Protein AF-A0A8J2FX01-F1 (afdb_monomer_lite)

Radius of gyration: 28.31 Å; chains: 1; bounding box: 115×47×100 Å

Structure (mmCIF, N/CA/C/O backbone):
data_AF-A0A8J2FX01-F1
#
_entry.id   AF-A0A8J2FX01-F1
#
loop_
_atom_site.group_PDB
_atom_site.id
_atom_site.type_symbol
_atom_site.label_atom_id
_atom_site.label_alt_id
_atom_site.label_comp_id
_atom_site.label_asym_id
_atom_site.label_entity_id
_atom_site.label_seq_id
_atom_site.pdbx_PDB_ins_code
_atom_site.Cartn_x
_atom_site.Cartn_y
_atom_site.Cartn_z
_atom_site.occupancy
_atom_site.B_iso_or_equiv
_atom_site.auth_seq_id
_atom_site.auth_comp_id
_atom_site.auth_asym_id
_atom_site.auth_atom_id
_atom_site.pdbx_PDB_model_num
ATOM 1 N N . MET A 1 1 ? -13.616 6.294 -2.762 1.00 84.06 1 MET A N 1
ATOM 2 C CA . MET A 1 1 ? -12.552 5.444 -2.173 1.00 84.06 1 MET A CA 1
ATOM 3 C C . MET A 1 1 ? -13.023 4.532 -1.032 1.00 84.06 1 MET A C 1
ATOM 5 O O . MET A 1 1 ? -12.971 3.326 -1.213 1.00 84.06 1 MET A O 1
ATOM 9 N N . LEU A 1 2 ? -13.439 5.029 0.145 1.00 86.25 2 LEU A N 1
ATOM 10 C CA . LEU A 1 2 ? -13.661 4.157 1.323 1.00 86.25 2 LEU A CA 1
ATOM 11 C C . LEU A 1 2 ? -14.760 3.097 1.127 1.00 86.25 2 LEU A C 1
ATOM 13 O O . LEU A 1 2 ? -14.585 1.959 1.548 1.00 86.25 2 LEU A O 1
ATOM 17 N N . GLN A 1 3 ? -15.854 3.439 0.443 1.00 85.56 3 GLN A N 1
ATOM 18 C CA . GLN A 1 3 ? -16.893 2.467 0.073 1.00 85.56 3 GLN A CA 1
ATOM 19 C C . GLN A 1 3 ? -16.343 1.356 -0.836 1.00 85.56 3 GLN A C 1
ATOM 21 O O . GLN A 1 3 ? -16.604 0.183 -0.597 1.00 85.56 3 GLN A O 1
ATOM 26 N N . MET A 1 4 ? -15.506 1.711 -1.817 1.00 85.94 4 MET A N 1
ATOM 27 C CA . MET A 1 4 ? -14.814 0.742 -2.674 1.00 85.94 4 MET A CA 1
ATOM 28 C C . MET A 1 4 ? -13.885 -0.160 -1.848 1.00 85.94 4 MET A C 1
ATOM 30 O O . MET A 1 4 ? -13.923 -1.374 -2.010 1.00 85.94 4 MET A O 1
ATOM 34 N N . LEU A 1 5 ? -13.103 0.396 -0.911 1.00 86.38 5 LEU A N 1
ATOM 35 C CA . LEU A 1 5 ? -12.273 -0.407 -0.000 1.00 86.38 5 LEU A CA 1
ATOM 36 C C . LEU A 1 5 ? -13.101 -1.400 0.809 1.00 86.38 5 LEU A C 1
ATOM 38 O O . LEU A 1 5 ? -12.673 -2.540 0.959 1.00 86.38 5 LEU A O 1
ATOM 42 N N . LEU A 1 6 ? -14.275 -0.994 1.294 1.00 85.69 6 LEU A N 1
ATOM 43 C CA . LEU A 1 6 ? -15.182 -1.872 2.028 1.00 85.69 6 LEU A CA 1
ATOM 44 C C . LEU A 1 6 ? -15.734 -2.999 1.138 1.00 85.69 6 LEU A C 1
ATOM 46 O O . LEU A 1 6 ? -15.769 -4.146 1.575 1.00 85.69 6 LEU A O 1
ATOM 50 N N . ALA A 1 7 ? -16.087 -2.691 -0.113 1.00 86.44 7 ALA A N 1
ATOM 51 C CA . ALA A 1 7 ? -16.593 -3.663 -1.082 1.00 86.44 7 ALA A CA 1
ATOM 52 C C . ALA A 1 7 ? -15.538 -4.697 -1.524 1.00 86.44 7 ALA A C 1
ATOM 54 O O . ALA A 1 7 ? -15.887 -5.825 -1.853 1.00 86.44 7 ALA A O 1
ATOM 55 N N . MET A 1 8 ? -14.246 -4.348 -1.496 1.00 85.00 8 MET A N 1
ATOM 56 C CA . MET A 1 8 ? -13.162 -5.239 -1.939 1.00 85.00 8 MET A CA 1
ATOM 57 C C . MET A 1 8 ? -12.843 -6.393 -0.976 1.00 85.00 8 MET A C 1
ATOM 59 O O . MET A 1 8 ? -12.123 -7.311 -1.361 1.00 85.00 8 MET A O 1
ATOM 63 N N . GLY A 1 9 ? -13.328 -6.378 0.272 1.00 83.88 9 GLY A N 1
ATOM 64 C CA . GLY A 1 9 ? -13.046 -7.490 1.184 1.00 83.88 9 GLY A CA 1
ATOM 65 C C . GLY A 1 9 ? -13.613 -7.367 2.594 1.00 83.88 9 GLY A C 1
ATOM 66 O O . GLY A 1 9 ? -13.671 -6.291 3.175 1.00 83.88 9 GLY A O 1
ATOM 67 N N . GLY A 1 10 ? -13.986 -8.487 3.204 1.00 90.75 10 GLY A N 1
ATOM 68 C CA . GLY A 1 10 ? -14.437 -8.523 4.598 1.00 90.75 10 GLY A CA 1
ATOM 69 C C . GLY A 1 10 ? -13.340 -8.931 5.592 1.00 90.75 10 GLY A C 1
ATOM 70 O O . GLY A 1 10 ? -12.240 -9.311 5.187 1.00 90.75 10 GLY A O 1
ATOM 71 N N . PRO A 1 11 ? -13.658 -8.959 6.898 1.00 93.88 11 PRO A N 1
ATOM 72 C CA . PRO A 1 11 ? -12.808 -9.557 7.934 1.00 93.88 11 PRO A CA 1
ATOM 73 C C . PRO A 1 11 ? -12.344 -10.986 7.600 1.00 93.88 11 PRO A C 1
ATOM 75 O O . PRO A 1 11 ? -11.196 -11.342 7.838 1.00 93.88 11 PRO A O 1
ATOM 78 N N . ALA A 1 12 ? -13.211 -11.800 6.984 1.00 92.25 12 ALA A N 1
ATOM 79 C CA . ALA A 1 12 ? -12.871 -13.162 6.568 1.00 92.25 12 ALA A CA 1
ATOM 80 C C . ALA A 1 12 ? -11.739 -13.208 5.528 1.00 92.25 12 ALA A C 1
ATOM 82 O O . ALA A 1 12 ? -10.894 -14.097 5.592 1.00 92.25 12 ALA A O 1
ATOM 83 N N . LEU A 1 13 ? -11.698 -12.245 4.601 1.00 91.75 13 LEU A N 1
ATOM 84 C CA . LEU A 1 13 ? -10.635 -12.163 3.601 1.00 91.75 13 LEU A CA 1
ATOM 85 C C . LEU A 1 13 ? -9.293 -11.817 4.254 1.00 91.75 13 LEU A C 1
ATOM 87 O O . LEU A 1 13 ? -8.281 -12.423 3.924 1.00 91.75 13 LEU A O 1
ATOM 91 N N . ILE A 1 14 ? -9.305 -10.898 5.226 1.00 93.94 14 ILE A N 1
ATOM 92 C CA . ILE A 1 14 ? -8.110 -10.507 5.984 1.00 93.94 14 ILE A CA 1
ATOM 93 C C . ILE A 1 14 ? -7.531 -11.711 6.742 1.00 93.94 14 ILE A C 1
ATOM 95 O O . ILE A 1 14 ? -6.334 -11.956 6.654 1.00 93.94 14 ILE A O 1
ATOM 99 N N . ARG A 1 15 ? -8.380 -12.495 7.422 1.00 92.50 15 ARG A N 1
ATOM 100 C CA . ARG A 1 15 ? -7.964 -13.684 8.195 1.00 92.50 15 ARG A CA 1
ATOM 101 C C . ARG A 1 15 ? -7.383 -14.809 7.348 1.00 92.50 15 ARG A C 1
ATOM 103 O O . ARG A 1 15 ? -6.533 -15.548 7.825 1.00 92.50 15 ARG A O 1
ATOM 110 N N . ARG A 1 16 ? -7.892 -14.979 6.125 1.00 88.44 16 ARG A N 1
ATOM 111 C CA . ARG A 1 16 ? -7.411 -16.000 5.182 1.00 88.44 16 ARG A CA 1
ATOM 112 C C . ARG A 1 16 ? -6.132 -15.574 4.461 1.00 88.44 16 ARG A C 1
ATOM 114 O O . ARG A 1 16 ? -5.500 -16.415 3.834 1.00 88.44 16 ARG A O 1
ATOM 121 N N . GLY A 1 17 ? -5.790 -14.286 4.504 1.00 85.88 17 GLY A N 1
ATOM 122 C CA . GLY A 1 17 ? -4.582 -13.761 3.884 1.00 85.88 17 GLY A CA 1
ATOM 123 C C . GLY A 1 17 ? -3.306 -14.215 4.602 1.00 85.88 17 GLY A C 1
ATOM 124 O O . GLY A 1 17 ? -3.349 -14.621 5.766 1.00 85.88 17 GLY A O 1
ATOM 125 N N . PRO A 1 18 ? -2.151 -14.133 3.926 1.00 86.62 18 PRO A N 1
ATOM 126 C CA . PRO A 1 18 ? -0.871 -14.469 4.529 1.00 86.62 18 PRO A CA 1
ATOM 127 C C . PRO A 1 18 ? -0.476 -13.475 5.622 1.00 86.62 18 PRO A C 1
ATOM 129 O O . PRO A 1 18 ? -0.741 -12.273 5.527 1.00 86.62 18 PRO A O 1
ATOM 132 N N . ARG A 1 19 ? 0.235 -13.969 6.640 1.00 86.75 19 ARG A N 1
ATOM 133 C CA . ARG A 1 19 ? 0.709 -13.151 7.770 1.00 86.75 19 ARG A CA 1
ATOM 134 C C . ARG A 1 19 ? 1.761 -12.125 7.355 1.00 86.75 19 ARG A C 1
ATOM 136 O O . ARG A 1 19 ? 1.946 -11.122 8.035 1.00 86.75 19 ARG A O 1
ATOM 143 N N . GLU A 1 20 ? 2.455 -12.385 6.254 1.00 87.06 20 GLU A N 1
ATOM 144 C CA . GLU A 1 20 ? 3.488 -11.534 5.669 1.00 87.06 20 GLU A CA 1
ATOM 145 C C . GLU A 1 20 ? 2.913 -10.350 4.875 1.00 87.06 20 GLU A C 1
ATOM 147 O O . GLU A 1 20 ? 3.616 -9.366 4.648 1.00 87.06 20 GLU A O 1
ATOM 152 N N . ALA A 1 21 ? 1.640 -10.424 4.473 1.00 86.75 21 ALA A N 1
ATOM 153 C CA . ALA A 1 21 ? 0.922 -9.361 3.769 1.00 86.75 21 ALA A CA 1
ATOM 154 C C . ALA A 1 21 ? -0.562 -9.309 4.209 1.00 86.75 21 ALA A C 1
ATOM 156 O O . ALA A 1 21 ? -1.471 -9.514 3.398 1.00 86.75 21 ALA A O 1
ATOM 157 N N . PRO A 1 22 ? -0.830 -9.060 5.504 1.00 90.50 22 PRO A N 1
ATOM 158 C CA . PRO A 1 22 ? -2.176 -9.075 6.065 1.00 90.50 22 PRO A CA 1
ATOM 159 C C . PRO A 1 22 ? -3.027 -7.945 5.479 1.00 90.50 22 PRO A C 1
ATOM 161 O O . PRO A 1 22 ? -2.571 -6.818 5.306 1.00 90.50 22 PRO A O 1
ATOM 164 N N . GLY A 1 23 ? -4.300 -8.218 5.190 1.00 93.12 23 GLY A N 1
ATOM 165 C CA . GLY A 1 23 ? -5.228 -7.188 4.706 1.00 93.12 23 GLY A CA 1
ATOM 166 C C . GLY A 1 23 ? -4.841 -6.557 3.364 1.00 93.12 23 GLY A C 1
ATOM 167 O O . GLY A 1 23 ? -5.207 -5.411 3.096 1.00 93.12 23 GLY A O 1
ATOM 168 N N . VAL A 1 24 ? -4.116 -7.302 2.533 1.00 93.31 24 VAL A N 1
ATOM 169 C CA . VAL A 1 24 ? -3.727 -6.934 1.172 1.00 93.31 24 VAL A CA 1
ATOM 170 C C . VAL A 1 24 ? -4.419 -7.858 0.171 1.00 93.31 24 VAL A C 1
ATOM 172 O O . VAL A 1 24 ? -4.570 -9.054 0.411 1.00 93.31 24 VAL A O 1
ATOM 175 N N . VAL A 1 25 ? -4.816 -7.299 -0.970 1.00 92.88 25 VAL A N 1
ATOM 176 C CA . VAL A 1 25 ? -5.257 -8.034 -2.163 1.00 92.88 25 VAL A CA 1
ATOM 177 C C . VAL A 1 25 ? -4.420 -7.614 -3.372 1.00 92.88 25 VAL A C 1
ATOM 179 O O . VAL A 1 25 ? -3.722 -6.599 -3.332 1.00 92.88 25 VAL A O 1
ATOM 182 N N . LEU A 1 26 ? -4.479 -8.384 -4.454 1.00 92.44 26 LEU A N 1
ATOM 183 C CA . LEU A 1 26 ? -3.841 -8.058 -5.726 1.00 92.44 26 LEU A CA 1
ATOM 184 C C . LEU A 1 26 ? -4.873 -7.505 -6.705 1.00 92.44 26 LEU A C 1
ATOM 186 O O . LEU A 1 26 ? -5.887 -8.146 -6.959 1.00 92.44 26 LEU A O 1
ATOM 190 N N . GLN A 1 27 ? -4.601 -6.347 -7.298 1.00 90.62 27 GLN A N 1
ATOM 191 C CA . GLN A 1 27 ? -5.378 -5.825 -8.420 1.00 90.62 27 GLN A CA 1
ATOM 192 C C . GLN A 1 27 ? -4.663 -6.147 -9.728 1.00 90.62 27 GLN A C 1
ATOM 194 O O . GLN A 1 27 ? -3.552 -5.673 -9.961 1.00 90.62 27 GLN A O 1
ATOM 199 N N . LYS A 1 28 ? -5.314 -6.930 -10.589 1.00 90.75 28 LYS A N 1
ATOM 200 C CA . LYS A 1 28 ? -4.797 -7.254 -11.920 1.00 90.75 28 LYS A CA 1
ATOM 201 C C . LYS A 1 28 ? -5.136 -6.138 -12.907 1.00 90.75 28 LYS A C 1
ATOM 203 O O . LYS A 1 28 ? -6.311 -5.907 -13.171 1.00 90.75 28 LYS A O 1
ATOM 208 N N . THR A 1 29 ? -4.119 -5.529 -13.509 1.00 88.12 29 THR A N 1
ATOM 209 C CA . THR A 1 29 ? -4.281 -4.449 -14.492 1.00 88.12 29 THR A CA 1
ATOM 210 C C . THR A 1 29 ? -3.337 -4.651 -15.674 1.00 88.12 29 THR A C 1
ATOM 212 O O . THR A 1 29 ? -2.178 -5.038 -15.513 1.00 88.12 29 THR A O 1
ATOM 215 N N . LYS A 1 30 ? -3.829 -4.382 -16.888 1.00 88.88 30 LYS A N 1
ATOM 216 C CA . LYS A 1 30 ? -2.982 -4.287 -18.083 1.00 88.88 30 LYS A CA 1
ATOM 217 C C . LYS A 1 30 ? -2.392 -2.889 -18.159 1.00 88.88 30 LYS A C 1
ATOM 219 O O . LYS A 1 30 ? -3.138 -1.912 -18.158 1.00 88.88 30 LYS A O 1
ATOM 224 N N . VAL A 1 31 ? -1.072 -2.799 -18.255 1.00 89.44 31 VAL A N 1
ATOM 225 C CA . VAL A 1 31 ? -0.362 -1.523 -18.305 1.00 89.44 31 VAL A CA 1
ATOM 226 C C . VAL A 1 31 ? 0.617 -1.441 -19.465 1.00 89.44 31 VAL A C 1
ATOM 228 O O . VAL A 1 31 ? 1.162 -2.452 -19.905 1.00 89.44 31 VAL A O 1
ATOM 231 N N . ARG A 1 32 ? 0.884 -0.212 -19.903 1.00 91.12 32 ARG A N 1
ATOM 232 C CA . ARG A 1 32 ? 2.071 0.154 -20.678 1.00 91.12 32 ARG A CA 1
ATOM 233 C C . ARG A 1 32 ? 3.134 0.714 -19.735 1.00 91.12 32 ARG A C 1
ATOM 235 O O . ARG A 1 32 ? 2.825 1.597 -18.932 1.00 91.12 32 ARG A O 1
ATOM 242 N N . ILE A 1 33 ? 4.369 0.227 -19.830 1.00 90.25 33 ILE A N 1
ATOM 243 C CA . ILE A 1 33 ? 5.500 0.772 -19.071 1.00 90.25 33 ILE A CA 1
ATOM 244 C C . ILE A 1 33 ? 5.910 2.116 -19.674 1.00 90.25 33 ILE A C 1
ATOM 246 O O . ILE A 1 33 ? 6.081 2.243 -20.887 1.00 90.25 33 ILE A O 1
ATOM 250 N N . LEU A 1 34 ? 6.042 3.133 -18.829 1.00 89.50 34 LEU A N 1
ATOM 251 C CA . LEU A 1 34 ? 6.432 4.479 -19.229 1.00 89.50 34 LEU A CA 1
ATOM 252 C C . LEU A 1 34 ? 7.942 4.663 -19.114 1.00 89.50 34 LEU A C 1
ATOM 254 O O . LEU A 1 34 ? 8.567 4.196 -18.161 1.00 89.50 34 LEU A O 1
ATOM 258 N N . ASP A 1 35 ? 8.499 5.433 -20.043 1.00 87.50 35 ASP A N 1
ATOM 259 C CA . ASP A 1 35 ? 9.836 5.991 -19.884 1.00 87.50 35 ASP A CA 1
ATOM 260 C C . ASP A 1 35 ? 9.838 6.995 -18.717 1.00 87.50 35 ASP A C 1
ATOM 262 O O . ASP A 1 35 ? 9.058 7.953 -18.700 1.00 87.50 35 ASP A O 1
ATOM 266 N N . ARG A 1 36 ? 10.729 6.787 -17.740 1.00 82.06 36 ARG A N 1
ATOM 267 C CA . ARG A 1 36 ? 10.874 7.665 -16.568 1.00 82.06 36 ARG A CA 1
ATOM 268 C C . ARG A 1 36 ? 11.425 9.048 -16.921 1.00 82.06 36 ARG A C 1
ATOM 270 O O . ARG A 1 36 ? 11.222 9.989 -16.155 1.00 82.06 36 ARG A O 1
ATOM 277 N N . HIS A 1 37 ? 12.102 9.191 -18.056 1.00 84.88 37 HIS A N 1
ATOM 278 C CA . HIS A 1 37 ? 12.605 10.482 -18.532 1.00 84.88 37 HIS A CA 1
ATOM 279 C C . HIS A 1 37 ? 11.611 11.183 -19.472 1.00 84.88 37 HIS A C 1
ATOM 281 O O . HIS A 1 37 ? 11.722 12.397 -19.702 1.00 84.88 37 HIS A O 1
ATOM 287 N N . GLY A 1 38 ? 10.593 10.447 -19.926 1.00 87.88 38 GLY A N 1
ATOM 288 C CA . GLY A 1 38 ? 9.541 10.905 -20.819 1.00 87.88 38 GLY A CA 1
ATOM 289 C C . GLY A 1 38 ? 8.584 11.928 -20.200 1.00 87.88 38 GLY A C 1
ATOM 290 O O . GLY A 1 38 ? 8.418 12.044 -18.980 1.00 87.88 38 GLY A O 1
ATOM 291 N N . SER A 1 39 ? 7.917 12.685 -21.071 1.00 90.56 39 SER A N 1
ATOM 292 C CA . SER A 1 39 ? 6.952 13.727 -20.694 1.00 90.56 39 SER A CA 1
ATOM 293 C C . SER A 1 39 ? 5.726 13.167 -19.967 1.00 90.56 39 SER A C 1
ATOM 295 O O . SER A 1 39 ? 5.241 13.786 -19.020 1.00 90.56 39 SER A O 1
ATOM 297 N N . GLU A 1 40 ? 5.253 11.975 -20.349 1.00 88.31 40 GLU A N 1
ATOM 298 C CA . GLU A 1 40 ? 4.090 11.337 -19.721 1.00 88.31 40 GLU A CA 1
ATOM 299 C C . GLU A 1 40 ? 4.339 11.009 -18.246 1.00 88.31 40 GLU A C 1
ATOM 301 O O . GLU A 1 40 ? 3.507 11.327 -17.396 1.00 88.31 40 GLU A O 1
ATOM 306 N N . TYR A 1 41 ? 5.500 10.432 -17.923 1.00 88.75 41 TYR A N 1
ATOM 307 C CA . TYR A 1 41 ? 5.875 10.144 -16.541 1.00 88.75 41 TYR A CA 1
ATOM 308 C C . TYR A 1 41 ? 6.009 11.429 -15.719 1.00 88.75 41 TYR A C 1
ATOM 310 O O . TYR A 1 41 ? 5.466 11.522 -14.617 1.00 88.75 41 TYR A O 1
ATOM 318 N N . LYS A 1 42 ? 6.683 12.450 -16.267 1.00 88.75 42 LYS A N 1
ATOM 319 C CA . LYS A 1 42 ? 6.825 13.761 -15.612 1.00 88.75 42 LYS A CA 1
ATOM 320 C C . LYS A 1 42 ? 5.461 14.383 -15.304 1.00 88.75 42 LYS A C 1
ATOM 322 O O . LYS A 1 42 ? 5.247 14.848 -14.187 1.00 88.75 42 LYS A O 1
ATOM 327 N N . ARG A 1 43 ? 4.517 14.318 -16.247 1.00 89.31 43 ARG A N 1
ATOM 328 C CA . ARG A 1 43 ? 3.128 14.758 -16.048 1.00 89.31 43 ARG A CA 1
ATOM 329 C C . ARG A 1 43 ? 2.447 13.992 -14.911 1.00 89.31 43 ARG A C 1
ATOM 331 O O . ARG A 1 43 ? 1.911 14.634 -14.012 1.00 89.31 43 ARG A O 1
ATOM 338 N N . ASN A 1 44 ? 2.541 12.659 -14.889 1.00 87.06 44 ASN A N 1
ATOM 339 C CA . ASN A 1 44 ? 1.974 11.841 -13.808 1.00 87.06 44 ASN A CA 1
ATOM 340 C C . ASN A 1 44 ? 2.555 12.223 -12.436 1.00 87.06 44 ASN A C 1
ATOM 342 O O . ASN A 1 44 ? 1.832 12.275 -11.442 1.00 87.06 44 ASN A O 1
ATOM 346 N N . VAL A 1 45 ? 3.864 12.500 -12.368 1.00 87.19 45 VAL A N 1
ATOM 347 C CA . VAL A 1 45 ? 4.545 12.930 -11.137 1.00 87.19 45 VAL A CA 1
ATOM 348 C C . VAL A 1 45 ? 4.054 14.299 -10.662 1.00 87.19 45 VAL A C 1
ATOM 350 O O . VAL A 1 45 ? 3.842 14.462 -9.460 1.00 87.19 45 VAL A O 1
ATOM 353 N N . LEU A 1 46 ? 3.879 15.264 -11.568 1.00 87.12 46 LEU A N 1
ATOM 354 C CA . LEU A 1 46 ? 3.394 16.606 -11.229 1.00 87.12 46 LEU A CA 1
ATOM 355 C C . LEU A 1 46 ? 1.940 16.573 -10.750 1.00 87.12 46 LEU A C 1
ATOM 357 O O . LEU A 1 46 ? 1.618 17.151 -9.713 1.00 87.12 46 LEU A O 1
ATOM 361 N N . GLU A 1 47 ? 1.075 15.850 -11.459 1.00 86.94 47 GLU A N 1
ATOM 362 C CA . GLU A 1 47 ? -0.326 15.690 -11.069 1.00 86.94 47 GLU A CA 1
ATOM 363 C C . GLU A 1 47 ? -0.446 15.034 -9.687 1.00 86.94 47 GLU A C 1
ATOM 365 O O . GLU A 1 47 ? -1.168 15.541 -8.831 1.00 86.94 47 GLU A O 1
ATOM 370 N N . TYR A 1 48 ? 0.349 13.998 -9.407 1.00 86.56 48 TYR A N 1
ATOM 371 C CA . TYR A 1 48 ? 0.416 13.399 -8.074 1.00 86.56 48 TYR A CA 1
ATOM 372 C C . TYR A 1 48 ? 0.751 14.406 -6.974 1.00 86.56 48 TYR A C 1
ATOM 374 O O . TYR A 1 48 ? 0.169 14.365 -5.892 1.00 86.56 48 TYR A O 1
ATOM 382 N N . GLN A 1 49 ? 1.735 15.283 -7.199 1.00 83.06 49 GLN A N 1
ATOM 383 C CA . GLN A 1 49 ? 2.137 16.247 -6.172 1.00 83.06 49 GLN A CA 1
ATOM 384 C C . GLN A 1 49 ? 0.968 17.159 -5.784 1.00 83.06 49 GLN A C 1
ATOM 386 O O . GLN A 1 49 ? 0.832 17.495 -4.605 1.00 83.06 49 GLN A O 1
ATOM 391 N N . ARG A 1 50 ? 0.100 17.481 -6.751 1.00 83.88 50 ARG A N 1
ATOM 392 C CA . ARG A 1 50 ? -1.139 18.231 -6.542 1.00 83.88 50 ARG A CA 1
ATOM 393 C C . ARG A 1 50 ? -2.201 17.389 -5.827 1.00 83.88 50 ARG A C 1
ATOM 395 O O . ARG A 1 50 ? -2.659 17.781 -4.754 1.00 83.88 50 ARG A O 1
ATOM 402 N N . THR A 1 51 ? -2.552 16.222 -6.370 1.00 87.69 51 THR A N 1
ATOM 403 C CA . THR A 1 51 ? -3.660 15.394 -5.856 1.00 87.69 51 THR A CA 1
ATOM 404 C C . THR A 1 51 ? -3.363 14.784 -4.489 1.00 87.69 51 THR A C 1
ATOM 406 O O . THR A 1 51 ? -4.274 14.592 -3.685 1.00 87.69 51 THR A O 1
ATOM 409 N N . ARG A 1 52 ? -2.088 14.540 -4.156 1.00 90.25 52 ARG A N 1
ATOM 410 C CA . ARG A 1 52 ? -1.681 14.008 -2.848 1.00 90.25 52 ARG A CA 1
ATOM 411 C C . ARG A 1 52 ? -2.212 14.859 -1.700 1.00 90.25 52 ARG A C 1
ATOM 413 O O . ARG A 1 52 ? -2.742 14.307 -0.745 1.00 90.25 52 ARG A O 1
ATOM 420 N N . GLY A 1 53 ? -2.059 16.182 -1.764 1.00 90.81 53 GLY A N 1
ATOM 421 C CA . GLY A 1 53 ? -2.510 17.062 -0.682 1.00 90.81 53 GLY A CA 1
ATOM 422 C C . GLY A 1 53 ? -4.026 16.996 -0.483 1.00 90.81 53 GLY A C 1
ATOM 423 O O . GLY A 1 53 ? -4.501 16.942 0.648 1.00 90.81 53 GLY A O 1
ATOM 424 N N . GLU A 1 54 ? -4.778 16.942 -1.583 1.00 91.88 54 GLU A N 1
ATOM 425 C CA . GLU A 1 54 ? -6.239 16.809 -1.579 1.00 91.88 54 GLU A CA 1
ATOM 426 C C . GLU A 1 54 ? -6.683 15.459 -1.011 1.00 91.88 54 GLU A C 1
ATOM 428 O O . GLU A 1 54 ? -7.578 15.414 -0.170 1.00 91.88 54 GLU A O 1
ATOM 433 N N . PHE A 1 55 ? -6.010 14.373 -1.394 1.00 93.38 55 PHE A N 1
ATOM 434 C CA . PHE A 1 55 ? -6.247 13.042 -0.843 1.00 93.38 55 PHE A CA 1
ATOM 435 C C . PHE A 1 55 ? -6.042 12.995 0.674 1.00 93.38 55 PHE A C 1
ATOM 437 O O . PHE A 1 55 ? -6.912 12.495 1.386 1.00 93.38 55 PHE A O 1
ATOM 444 N N . LEU A 1 56 ? -4.926 13.533 1.179 1.00 94.75 56 LEU A N 1
ATOM 445 C CA . LEU A 1 56 ? -4.622 13.519 2.615 1.00 94.75 56 LEU A CA 1
ATOM 446 C C . LEU A 1 56 ? -5.676 14.306 3.409 1.00 94.75 56 LEU A C 1
ATOM 448 O O . LEU A 1 56 ? -6.196 13.803 4.406 1.00 94.75 56 LEU A O 1
ATOM 452 N N . ARG A 1 57 ? -6.069 15.487 2.914 1.00 95.25 57 ARG A N 1
ATOM 453 C CA . ARG A 1 57 ? -7.138 16.289 3.526 1.00 95.25 57 ARG A CA 1
ATOM 454 C C . ARG A 1 57 ? -8.489 15.589 3.470 1.00 95.25 57 ARG A C 1
ATOM 456 O O . ARG A 1 57 ? -9.193 15.545 4.472 1.00 95.25 57 ARG A O 1
ATOM 463 N N . GLY A 1 58 ? -8.841 15.001 2.328 1.00 94.81 58 GLY A N 1
ATOM 464 C CA . GLY A 1 58 ? -10.084 14.248 2.164 1.00 94.81 58 GLY A CA 1
ATOM 465 C C . GLY A 1 58 ? -10.156 13.032 3.089 1.00 94.81 58 GLY A C 1
ATOM 466 O O . GLY A 1 58 ? -11.211 12.743 3.654 1.00 94.81 58 GLY A O 1
ATOM 467 N N . LEU A 1 59 ? -9.027 12.350 3.302 1.00 94.75 59 LEU A N 1
ATOM 468 C CA . LEU A 1 59 ? -8.924 11.248 4.253 1.00 94.75 59 LEU A CA 1
ATOM 469 C C . LEU A 1 59 ? -9.174 11.720 5.694 1.00 94.75 59 LEU A C 1
ATOM 471 O O . LEU A 1 59 ? -9.937 11.070 6.406 1.00 94.75 59 LEU A O 1
ATOM 475 N N . ALA A 1 60 ? -8.587 12.848 6.102 1.00 95.75 60 ALA A N 1
ATOM 476 C CA . ALA A 1 60 ? -8.754 13.414 7.444 1.00 95.75 60 ALA A CA 1
ATOM 477 C C . ALA A 1 60 ? -10.131 14.059 7.689 1.00 95.75 60 ALA A C 1
ATOM 479 O O . ALA A 1 60 ? -10.614 14.060 8.820 1.00 95.75 60 ALA A O 1
ATOM 480 N N . ALA A 1 61 ? -10.776 14.580 6.641 1.00 95.50 61 ALA A N 1
ATOM 481 C CA . ALA A 1 61 ? -12.110 15.173 6.717 1.00 95.50 61 ALA A CA 1
ATOM 482 C C . ALA A 1 61 ? -13.227 14.117 6.783 1.00 95.50 61 ALA A C 1
ATOM 484 O O . ALA A 1 61 ? -14.296 14.366 7.338 1.00 95.50 61 ALA A O 1
ATOM 485 N N . HIS A 1 62 ? -13.007 12.924 6.224 1.00 95.94 62 HIS A N 1
ATOM 486 C CA . HIS A 1 62 ? -14.011 11.865 6.241 1.00 95.94 62 HIS A CA 1
ATOM 487 C C . HIS A 1 62 ? -14.072 11.182 7.623 1.00 95.94 62 HIS A C 1
ATOM 489 O O . HIS A 1 62 ? -13.051 10.651 8.053 1.00 95.94 62 HIS A O 1
ATOM 495 N N . PRO A 1 63 ? -15.240 11.024 8.284 1.00 95.25 63 PRO A N 1
ATOM 496 C CA . PRO A 1 63 ? -15.328 10.485 9.653 1.00 95.25 63 PRO A CA 1
ATOM 497 C C . PRO A 1 63 ? -14.638 9.126 9.859 1.00 95.25 63 PRO A C 1
ATOM 499 O O . PRO A 1 63 ? -13.870 8.926 10.801 1.00 95.25 63 PRO A O 1
ATOM 502 N N . VAL A 1 64 ? -14.859 8.192 8.928 1.00 95.94 64 VAL A N 1
ATOM 503 C CA . VAL A 1 64 ? -14.174 6.887 8.922 1.00 95.94 64 VAL A CA 1
ATOM 504 C C . VAL A 1 64 ? -12.674 7.026 8.651 1.00 95.94 64 VAL A C 1
ATOM 506 O O . VAL A 1 64 ? -11.878 6.386 9.329 1.00 95.94 64 VAL A O 1
ATOM 509 N N . GLY A 1 65 ? -12.282 7.849 7.673 1.00 95.88 65 GLY A N 1
ATOM 510 C CA . GLY A 1 65 ? -10.880 8.056 7.314 1.00 95.88 65 GLY A CA 1
ATOM 511 C C . GLY A 1 65 ? -10.089 8.671 8.465 1.00 95.88 65 GLY A C 1
ATOM 512 O O . GLY A 1 65 ? -9.049 8.136 8.839 1.00 95.88 65 GLY A O 1
ATOM 513 N N . ARG A 1 66 ? -10.656 9.700 9.104 1.00 96.31 66 ARG A N 1
ATOM 514 C CA . ARG A 1 66 ? -10.170 10.313 10.340 1.00 96.31 66 ARG A CA 1
ATOM 515 C C . ARG A 1 66 ? -9.996 9.292 11.452 1.00 96.31 66 ARG A C 1
ATOM 517 O O . ARG A 1 66 ? -8.941 9.244 12.063 1.00 96.31 66 ARG A O 1
ATOM 524 N N . SER A 1 67 ? -11.006 8.463 11.706 1.00 96.56 67 SER A N 1
ATOM 525 C CA . SER A 1 67 ? -10.957 7.475 12.791 1.00 96.56 67 SER A CA 1
ATOM 526 C C . SER A 1 67 ? -9.871 6.420 12.563 1.00 96.56 67 SER A C 1
ATOM 528 O O . SER A 1 67 ? -9.139 6.073 13.484 1.00 96.56 67 SER A O 1
ATOM 530 N N . LEU A 1 68 ? -9.714 5.949 11.321 1.00 96.00 68 LEU A N 1
ATOM 531 C CA . LEU A 1 68 ? -8.614 5.054 10.947 1.00 96.00 68 LEU A CA 1
ATOM 532 C C . LEU A 1 68 ? -7.251 5.751 11.078 1.00 96.00 68 LEU A C 1
ATOM 534 O O . LEU A 1 68 ? -6.295 5.142 11.549 1.00 96.00 68 LEU A O 1
ATOM 538 N N . ALA A 1 69 ? -7.166 7.029 10.703 1.00 94.44 69 ALA A N 1
ATOM 539 C CA . ALA A 1 69 ? -5.964 7.838 10.854 1.00 94.44 69 ALA A CA 1
ATOM 540 C C . ALA A 1 69 ? -5.595 8.078 12.320 1.00 94.44 69 ALA A C 1
ATOM 542 O O . ALA A 1 69 ? -4.424 7.969 12.655 1.00 94.44 69 ALA A O 1
ATOM 543 N N . LEU A 1 70 ? -6.565 8.321 13.204 1.00 93.81 70 LEU A N 1
ATOM 544 C CA . LEU A 1 70 ? -6.326 8.427 14.644 1.00 93.81 70 LEU A CA 1
ATOM 545 C C . LEU A 1 70 ? -5.710 7.137 15.191 1.00 93.81 70 LEU A C 1
ATOM 547 O O . LEU A 1 70 ? -4.703 7.197 15.889 1.00 93.81 70 LEU A O 1
ATOM 551 N N . ILE A 1 71 ? -6.272 5.979 14.833 1.00 93.31 71 ILE A N 1
ATOM 552 C CA . ILE A 1 71 ? -5.781 4.672 15.296 1.00 93.31 71 ILE A CA 1
ATOM 553 C C . ILE A 1 71 ? -4.368 4.378 14.770 1.00 93.31 71 ILE A C 1
ATOM 555 O O . ILE A 1 71 ? -3.531 3.867 15.512 1.00 93.31 71 ILE A O 1
ATOM 559 N N . ALA A 1 72 ? -4.095 4.684 13.500 1.00 91.81 72 ALA A N 1
ATOM 560 C CA . ALA A 1 72 ? -2.817 4.358 12.871 1.00 91.81 72 ALA A CA 1
ATOM 561 C C . ALA A 1 72 ? -1.706 5.385 13.168 1.00 91.81 72 ALA A C 1
ATOM 563 O O . ALA A 1 72 ? -0.540 5.017 13.303 1.00 91.81 72 ALA A O 1
ATOM 564 N N . LEU A 1 73 ? -2.058 6.672 13.241 1.00 90.12 73 LEU A N 1
ATOM 565 C CA . LEU A 1 73 ? -1.124 7.804 13.196 1.00 90.12 73 LEU A CA 1
ATOM 566 C C . LEU A 1 73 ? -1.168 8.696 14.449 1.00 90.12 73 LEU A C 1
ATOM 568 O O . LEU A 1 73 ? -0.285 9.533 14.620 1.00 90.12 73 LEU A O 1
ATOM 572 N N . GLY A 1 74 ? -2.187 8.562 15.302 1.00 90.62 74 GLY A N 1
ATOM 573 C CA . GLY A 1 74 ? -2.421 9.461 16.435 1.00 90.62 74 GLY A CA 1
ATOM 574 C C . GLY A 1 74 ? -2.907 10.862 16.029 1.00 90.62 74 GLY A C 1
ATOM 575 O O . GLY A 1 74 ? -3.133 11.154 14.853 1.00 90.62 74 GLY A O 1
ATOM 576 N N . LYS A 1 75 ? -3.073 11.746 17.024 1.00 92.06 75 LYS A N 1
ATOM 577 C CA . LYS A 1 75 ? -3.587 13.121 16.837 1.00 92.06 75 LYS A CA 1
ATOM 578 C C . LYS A 1 75 ? -2.694 13.971 15.937 1.00 92.06 75 LYS A C 1
ATOM 580 O O . LYS A 1 75 ? -3.169 14.480 14.929 1.00 92.06 75 LYS A O 1
ATOM 585 N N . GLU A 1 76 ? -1.400 14.033 16.249 1.00 90.44 76 GLU A N 1
ATOM 586 C CA . GLU A 1 76 ? -0.397 14.755 15.448 1.00 90.44 76 GLU A CA 1
ATOM 587 C C . GLU A 1 76 ? -0.387 14.267 13.993 1.00 90.44 76 GLU A C 1
ATOM 589 O O . GLU A 1 76 ? -0.220 15.038 13.046 1.00 90.44 76 GLU A O 1
ATOM 594 N N . GLY A 1 77 ? -0.600 12.960 13.809 1.00 91.06 77 GLY A N 1
ATOM 595 C CA . GLY A 1 77 ? -0.710 12.350 12.500 1.00 91.06 77 GLY A CA 1
ATOM 596 C C . GLY A 1 77 ? -1.898 12.879 11.704 1.00 91.06 77 GLY A C 1
ATOM 597 O O . GLY A 1 77 ? -1.745 13.247 10.540 1.00 91.06 77 GLY A O 1
ATOM 598 N N . VAL A 1 78 ? -3.067 12.960 12.339 1.00 93.88 78 VAL A N 1
ATOM 599 C CA . VAL A 1 78 ? -4.284 13.523 11.742 1.00 93.88 78 VAL A CA 1
ATOM 600 C C . VAL A 1 78 ? -4.127 15.008 11.430 1.00 93.88 78 VAL A C 1
ATOM 602 O O . VAL A 1 78 ? -4.456 15.412 10.319 1.00 93.88 78 VAL A O 1
ATOM 605 N N . GLU A 1 79 ? -3.554 15.796 12.338 1.00 94.19 79 GLU A N 1
ATOM 606 C CA . GLU A 1 79 ? -3.280 17.224 12.114 1.00 94.19 79 GLU A CA 1
ATOM 607 C C . GLU A 1 79 ? -2.372 17.446 10.892 1.00 94.19 79 GLU A C 1
ATOM 609 O O . GLU A 1 79 ? -2.594 18.348 10.080 1.00 94.19 79 GLU A O 1
ATOM 614 N N . ALA A 1 80 ? -1.361 16.589 10.702 1.00 93.25 80 ALA A N 1
ATOM 615 C CA . ALA A 1 80 ? -0.532 16.632 9.502 1.00 93.25 80 ALA A CA 1
ATOM 616 C C . ALA A 1 80 ? -1.362 16.372 8.232 1.00 93.25 80 ALA A C 1
ATOM 618 O O . ALA A 1 80 ? -1.228 17.116 7.254 1.00 93.25 80 ALA A O 1
ATOM 619 N N . LEU A 1 81 ? -2.249 15.369 8.252 1.00 94.50 81 LEU A N 1
ATOM 620 C CA . LEU A 1 81 ? -3.119 15.043 7.118 1.00 94.50 81 LEU A CA 1
ATOM 621 C C . LEU A 1 81 ? -4.107 16.173 6.784 1.00 94.50 81 LEU A C 1
ATOM 623 O O . LEU A 1 81 ? -4.287 16.484 5.606 1.00 94.50 81 LEU A O 1
ATOM 627 N N . GLU A 1 82 ? -4.697 16.826 7.790 1.00 95.81 82 GLU A N 1
ATOM 628 C CA . GLU A 1 82 ? -5.590 17.989 7.625 1.00 95.81 82 GLU A CA 1
ATOM 629 C C . GLU A 1 82 ? -4.902 19.160 6.915 1.00 95.81 82 GLU A C 1
ATOM 631 O O . GLU A 1 82 ? -5.527 19.912 6.168 1.00 95.81 82 GLU A O 1
ATOM 636 N N . GLN A 1 83 ? -3.588 19.283 7.082 1.00 94.94 83 GLN A N 1
ATOM 637 C CA . GLN A 1 83 ? -2.772 20.288 6.405 1.00 94.94 83 GLN A CA 1
ATOM 638 C C . GLN A 1 83 ? -2.255 19.810 5.036 1.00 94.94 83 GLN A C 1
ATOM 640 O O . GLN A 1 83 ? -1.490 20.507 4.372 1.00 94.94 83 GLN A O 1
ATOM 645 N N . GLY A 1 84 ? -2.654 18.616 4.584 1.00 92.75 84 GLY A N 1
ATOM 646 C CA . GLY A 1 84 ? -2.167 18.002 3.347 1.00 92.75 84 GLY A CA 1
ATOM 647 C C . GLY A 1 84 ? -0.701 17.562 3.417 1.00 92.75 84 GLY A C 1
ATOM 648 O O . GLY A 1 84 ? -0.047 17.433 2.379 1.00 92.75 84 GLY A O 1
ATOM 649 N N . ARG A 1 85 ? -0.167 17.362 4.628 1.00 91.38 85 ARG A N 1
ATOM 650 C CA . ARG A 1 85 ? 1.215 16.952 4.895 1.00 91.38 85 ARG A CA 1
ATOM 651 C C . ARG A 1 85 ? 1.261 15.485 5.316 1.00 91.38 85 ARG A C 1
ATOM 653 O O . ARG A 1 85 ? 0.297 14.923 5.822 1.00 91.38 85 ARG A O 1
ATOM 660 N N . LEU A 1 86 ? 2.406 14.852 5.085 1.00 87.38 86 LEU A N 1
ATOM 661 C CA . LEU A 1 86 ? 2.650 13.493 5.560 1.00 87.38 86 LEU A CA 1
ATOM 662 C C . LEU A 1 86 ? 3.164 13.533 7.005 1.00 87.38 86 LEU A C 1
ATOM 664 O O . LEU A 1 86 ? 4.022 14.369 7.307 1.00 87.38 86 LEU A O 1
ATOM 668 N N . PRO A 1 87 ? 2.679 12.646 7.885 1.00 82.06 87 PRO A N 1
ATOM 669 C CA . PRO A 1 87 ? 3.119 12.614 9.270 1.00 82.06 87 PRO A CA 1
ATOM 670 C C . PRO A 1 87 ? 4.533 12.036 9.406 1.00 82.06 87 PRO A C 1
ATOM 672 O O . PRO A 1 87 ? 4.941 11.137 8.660 1.00 82.06 87 PRO A O 1
ATOM 675 N N . LYS A 1 88 ? 5.281 12.557 10.382 1.00 80.94 88 LYS A N 1
ATOM 676 C CA . LYS A 1 88 ? 6.572 12.002 10.810 1.00 80.94 88 LYS A CA 1
ATOM 677 C C . LYS A 1 88 ? 6.332 10.843 11.792 1.00 80.94 88 LYS A C 1
ATOM 679 O O . LYS A 1 88 ? 5.315 10.815 12.477 1.00 80.94 88 LYS A O 1
ATOM 684 N N . TRP A 1 89 ? 7.235 9.863 11.805 1.00 64.38 89 TRP A N 1
ATOM 685 C CA . TRP A 1 89 ? 7.194 8.690 12.690 1.00 64.38 89 TRP A CA 1
ATOM 686 C C . TRP A 1 89 ? 7.509 9.147 14.129 1.00 64.38 89 TRP A C 1
ATOM 688 O O . TRP A 1 89 ? 8.253 10.113 14.295 1.00 64.38 89 TRP A O 1
ATOM 698 N N . PRO A 1 90 ? 6.856 8.566 15.149 1.00 57.75 90 PRO A N 1
ATOM 699 C CA . PRO A 1 90 ? 6.075 9.312 16.122 1.00 57.75 90 PRO A CA 1
ATOM 700 C C . PRO A 1 90 ? 6.912 10.220 17.025 1.00 57.75 90 PRO A C 1
ATOM 702 O O . PRO A 1 90 ? 7.943 9.816 17.559 1.00 57.75 90 PRO A O 1
ATOM 705 N N . THR A 1 91 ? 6.364 11.408 17.281 1.00 38.97 91 THR A N 1
ATOM 706 C CA . THR A 1 91 ? 6.649 12.251 18.452 1.00 38.97 91 THR A CA 1
ATOM 707 C C . THR A 1 91 ? 5.613 12.089 19.580 1.00 38.97 91 THR A C 1
ATOM 709 O O . THR A 1 91 ? 5.806 12.656 20.649 1.00 38.97 91 THR A O 1
ATOM 712 N N . GLY A 1 92 ? 4.572 11.256 19.414 1.00 35.00 92 GLY A N 1
ATOM 713 C CA . GLY A 1 92 ? 3.495 11.071 20.399 1.00 35.00 92 GLY A CA 1
ATOM 714 C C . GLY A 1 92 ? 3.342 9.632 20.909 1.00 35.00 92 GLY A C 1
ATOM 715 O O . GLY A 1 92 ? 3.377 8.679 20.133 1.00 35.00 92 GLY A O 1
ATOM 716 N N . ALA A 1 93 ? 3.175 9.490 22.226 1.00 36.66 93 ALA A N 1
ATOM 717 C CA . ALA A 1 93 ? 3.135 8.242 22.983 1.00 36.66 93 ALA A CA 1
ATOM 718 C C . ALA A 1 93 ? 2.101 7.219 22.481 1.00 36.66 93 ALA A C 1
ATOM 720 O O . ALA A 1 93 ? 0.931 7.529 22.261 1.00 36.66 93 ALA A O 1
ATOM 721 N N . TRP A 1 94 ? 2.544 5.966 22.385 1.00 48.59 94 TRP A N 1
ATOM 722 C CA . TRP A 1 94 ? 1.694 4.786 22.288 1.00 48.59 94 TRP A CA 1
ATOM 723 C C . TRP A 1 94 ? 0.614 4.851 23.373 1.00 48.59 94 TRP A C 1
ATOM 725 O O . TRP A 1 94 ? 0.945 4.958 24.555 1.00 48.59 94 TRP A O 1
ATOM 735 N N . VAL A 1 95 ? -0.666 4.775 22.998 1.00 42.41 95 VAL A N 1
ATOM 736 C CA . VAL A 1 95 ? -1.727 4.505 23.972 1.00 42.41 95 VAL A CA 1
ATOM 737 C C . VAL A 1 95 ? -1.529 3.059 24.400 1.00 42.41 95 VAL A C 1
ATOM 739 O O . VAL A 1 95 ? -2.014 2.133 23.758 1.00 42.41 95 VAL A O 1
ATOM 742 N N . THR A 1 96 ? -0.760 2.840 25.463 1.00 37.22 96 THR A N 1
ATOM 743 C CA . THR A 1 96 ? -0.750 1.567 26.175 1.00 37.22 96 THR A CA 1
ATOM 744 C C . THR A 1 96 ? -2.157 1.346 26.715 1.00 37.22 96 THR A C 1
ATOM 746 O O . THR A 1 96 ? -2.499 1.769 27.817 1.00 37.22 96 THR A O 1
ATOM 749 N N . VAL A 1 97 ? -3.011 0.700 25.920 1.00 38.88 97 VAL A N 1
ATOM 750 C CA . VAL A 1 97 ? -4.177 0.017 26.467 1.00 38.88 97 VAL A CA 1
ATOM 751 C C . VAL A 1 97 ? -3.587 -1.076 27.344 1.00 38.88 97 VAL A C 1
ATOM 753 O O . VAL A 1 97 ? -2.787 -1.888 26.881 1.00 38.88 97 VAL A O 1
ATOM 756 N N . SER A 1 98 ? -3.859 -0.952 28.635 1.00 34.38 98 SER A N 1
ATOM 757 C CA . SER A 1 98 ? -3.296 -1.705 29.744 1.00 34.38 98 SER A CA 1
ATOM 758 C C . SER A 1 98 ? -2.975 -3.146 29.351 1.00 34.38 98 SER A C 1
ATOM 760 O O . SER A 1 98 ? -3.857 -3.883 28.913 1.00 34.38 98 SER A O 1
ATOM 762 N N . SER A 1 99 ? -1.727 -3.570 29.566 1.00 35.09 99 SER A N 1
ATOM 763 C CA . SER A 1 99 ? -1.414 -4.992 29.718 1.00 35.09 99 SER A CA 1
ATOM 764 C C . SER A 1 99 ? -2.457 -5.639 30.644 1.00 35.09 99 SER A C 1
ATOM 766 O O . SER A 1 99 ? -2.912 -4.963 31.576 1.00 35.09 99 SER A O 1
ATOM 768 N N . PRO A 1 100 ? -2.839 -6.915 30.436 1.00 35.59 100 PRO A N 1
ATOM 769 C CA . PRO A 1 100 ? -3.771 -7.591 31.334 1.00 35.59 100 PRO A CA 1
ATOM 770 C C . PRO A 1 100 ? -3.311 -7.409 32.790 1.00 35.59 100 PRO A C 1
ATOM 772 O O . PRO A 1 100 ? -2.098 -7.424 33.040 1.00 35.59 100 PRO A O 1
ATOM 775 N N . PRO A 1 101 ? -4.237 -7.184 33.740 1.00 32.50 101 PRO A N 1
ATOM 776 C CA . PRO A 1 101 ? -3.880 -6.886 35.118 1.00 32.50 101 PRO A CA 1
ATOM 777 C C . PRO A 1 101 ? -2.974 -7.991 35.652 1.00 32.50 101 PRO A C 1
ATOM 779 O O . PRO A 1 101 ? -3.319 -9.173 35.640 1.00 32.50 101 PRO A O 1
ATOM 782 N N . MET A 1 102 ? -1.785 -7.599 36.100 1.00 35.25 102 MET A N 1
ATOM 783 C CA . MET A 1 102 ? -0.878 -8.509 36.776 1.00 35.25 102 MET A CA 1
ATOM 784 C C . MET A 1 102 ? -1.518 -8.907 38.104 1.00 35.25 102 MET A C 1
ATOM 786 O O . MET A 1 102 ? -1.625 -8.098 39.025 1.00 35.25 102 MET A O 1
ATOM 790 N N . VAL A 1 103 ? -1.979 -10.152 38.190 1.00 31.45 103 VAL A N 1
ATOM 791 C CA . VAL A 1 103 ? -2.557 -10.695 39.417 1.00 31.45 103 VAL A CA 1
ATOM 792 C C . VAL A 1 103 ? -1.429 -10.936 40.415 1.00 31.45 103 VAL A C 1
ATOM 794 O O . VAL A 1 103 ? -0.473 -11.661 40.145 1.00 31.45 103 VAL A O 1
ATOM 797 N N . LYS A 1 104 ? -1.537 -10.304 41.583 1.00 34.88 104 LYS A N 1
ATOM 798 C CA . LYS A 1 104 ? -0.617 -10.493 42.703 1.00 34.88 104 LYS A CA 1
ATOM 799 C C . LYS A 1 104 ? -0.868 -11.871 43.321 1.00 34.88 104 LYS A C 1
ATOM 801 O O . LYS A 1 104 ? -1.847 -12.050 44.039 1.00 34.88 104 LYS A O 1
ATOM 806 N N . ILE A 1 105 ? 0.009 -12.836 43.057 1.00 38.25 105 ILE A N 1
ATOM 807 C CA . ILE A 1 105 ? -0.003 -14.135 43.741 1.00 38.25 105 ILE A CA 1
ATOM 808 C C . ILE A 1 105 ? 0.981 -14.058 44.914 1.00 38.25 105 ILE A C 1
ATOM 810 O O . ILE A 1 105 ? 2.194 -14.079 44.725 1.00 38.25 105 ILE A O 1
ATOM 814 N N . GLY A 1 106 ? 0.454 -13.963 46.136 1.00 45.75 106 GLY A N 1
ATOM 815 C CA . GLY A 1 106 ? 1.235 -14.118 47.367 1.00 45.75 106 GLY A CA 1
ATOM 816 C C . GLY A 1 106 ? 2.069 -12.907 47.819 1.00 45.75 106 GLY A C 1
ATOM 817 O O . GLY A 1 106 ? 2.141 -11.859 47.177 1.00 45.75 106 GLY A O 1
ATOM 818 N N . SER A 1 107 ? 2.665 -13.046 49.008 1.00 41.78 107 SER A N 1
ATOM 819 C CA . SER A 1 107 ? 3.306 -11.978 49.795 1.00 41.78 107 SER A CA 1
ATOM 820 C C . SER A 1 107 ? 4.806 -11.775 49.532 1.00 41.78 107 SER A C 1
ATOM 822 O O . SER A 1 107 ? 5.452 -11.022 50.261 1.00 41.78 107 SER A O 1
ATOM 824 N N . LYS A 1 108 ? 5.386 -12.383 48.490 1.00 37.00 108 LYS A N 1
ATOM 825 C CA . LYS A 1 108 ? 6.808 -12.209 48.144 1.00 37.00 108 LYS A CA 1
ATOM 826 C C . LYS A 1 108 ? 6.963 -11.464 46.818 1.00 37.00 108 LYS A C 1
ATOM 828 O O . LYS A 1 108 ? 6.317 -11.792 45.831 1.00 37.00 108 LYS A O 1
ATOM 833 N N . LYS A 1 109 ? 7.819 -10.433 46.814 1.00 38.88 109 LYS A N 1
ATOM 834 C CA . LYS A 1 109 ? 8.221 -9.649 45.631 1.00 38.88 109 LYS A CA 1
ATOM 835 C C . LYS A 1 109 ? 9.055 -10.513 44.671 1.00 38.88 109 LYS A C 1
ATOM 837 O O . LYS A 1 109 ? 10.264 -10.336 44.570 1.00 38.88 109 LYS A O 1
ATOM 842 N N . THR A 1 110 ? 8.413 -11.430 43.963 1.00 34.78 110 THR A N 1
ATOM 843 C CA . THR A 1 110 ? 8.997 -12.162 42.833 1.00 34.78 110 THR A CA 1
ATOM 844 C C . THR A 1 110 ? 8.093 -11.963 41.629 1.00 34.78 110 THR A C 1
ATOM 846 O O . THR A 1 110 ? 6.963 -12.441 41.592 1.00 34.78 110 THR A O 1
ATOM 849 N N . TRP A 1 111 ? 8.582 -11.185 40.665 1.00 38.41 111 TRP A N 1
ATOM 850 C CA . TRP A 1 111 ? 7.930 -10.975 39.378 1.00 38.41 111 TRP A CA 1
ATOM 851 C C . TRP A 1 111 ? 8.391 -12.086 38.432 1.00 38.41 111 TRP A C 1
ATOM 853 O O . TRP A 1 111 ? 9.493 -12.011 37.892 1.00 38.41 111 TRP A O 1
ATOM 863 N N . GLU A 1 112 ? 7.585 -13.125 38.236 1.00 29.45 112 GLU A N 1
ATOM 864 C CA . GLU A 1 112 ? 7.888 -14.159 37.244 1.00 29.45 112 GLU A CA 1
ATOM 865 C C . GLU A 1 112 ? 7.146 -13.882 35.932 1.00 29.45 112 GLU A C 1
ATOM 867 O O . GLU A 1 112 ? 5.920 -13.774 35.889 1.00 29.45 112 GLU A O 1
ATOM 872 N N . ARG A 1 113 ? 7.897 -13.786 34.827 1.00 34.16 113 ARG A N 1
ATOM 873 C CA . ARG A 1 113 ? 7.347 -14.047 33.492 1.00 34.16 113 ARG A CA 1
ATOM 874 C C . ARG A 1 113 ? 7.142 -15.554 33.379 1.00 34.16 113 ARG A C 1
ATOM 876 O O . ARG A 1 113 ? 8.103 -16.299 33.554 1.00 34.16 113 ARG A O 1
ATOM 883 N N . LEU A 1 114 ? 5.936 -15.991 33.020 1.00 29.92 114 LEU A N 1
ATOM 884 C CA . LEU A 1 114 ? 5.708 -17.379 32.612 1.00 29.92 114 LEU A CA 1
ATOM 885 C C . LEU A 1 114 ? 6.689 -17.745 31.477 1.00 29.92 114 LEU A C 1
ATOM 887 O O . LEU A 1 114 ? 6.794 -16.989 30.502 1.00 29.92 114 LEU A O 1
ATOM 891 N N . PRO A 1 115 ? 7.435 -18.861 31.581 1.00 32.25 115 PRO A N 1
ATOM 892 C CA . PRO A 1 115 ? 8.479 -19.178 30.622 1.00 32.25 115 PRO A CA 1
ATOM 893 C C . PRO A 1 115 ? 7.865 -19.735 29.335 1.00 32.25 115 PRO A C 1
ATOM 895 O O . PRO A 1 115 ? 7.326 -20.839 29.305 1.00 32.25 115 PRO A O 1
ATOM 898 N N . ILE A 1 116 ? 8.014 -18.998 28.233 1.00 33.94 116 ILE A N 1
ATOM 899 C CA . ILE A 1 116 ? 7.938 -19.582 26.892 1.00 33.94 116 ILE A CA 1
ATOM 900 C C . ILE A 1 116 ? 9.282 -20.278 26.657 1.00 33.94 116 ILE A C 1
ATOM 902 O O . ILE A 1 116 ? 10.310 -19.618 26.506 1.00 33.94 116 ILE A O 1
ATOM 906 N N . ARG A 1 117 ? 9.284 -21.616 26.670 1.00 30.64 117 ARG A N 1
ATOM 907 C CA . ARG A 1 117 ? 10.451 -22.434 26.310 1.00 30.64 117 ARG A CA 1
ATOM 908 C C . ARG A 1 117 ? 10.842 -22.161 24.850 1.00 30.64 117 ARG A C 1
ATOM 910 O O . ARG A 1 117 ? 10.147 -22.587 23.934 1.00 30.64 117 ARG A O 1
ATOM 917 N N . GLY A 1 118 ? 11.960 -21.469 24.652 1.00 31.52 118 GLY A N 1
ATOM 918 C CA . GLY A 1 118 ? 12.739 -21.448 23.409 1.00 31.52 118 GLY A CA 1
ATOM 919 C C . GLY A 1 118 ? 14.103 -22.113 23.644 1.00 31.52 118 GLY A C 1
ATOM 920 O O . GLY A 1 118 ? 14.515 -22.230 24.802 1.00 31.52 118 GLY A O 1
ATOM 921 N N . PRO A 1 119 ? 14.795 -22.593 22.595 1.00 31.36 119 PRO A N 1
ATOM 922 C CA . PRO A 1 119 ? 16.010 -23.379 22.757 1.00 31.36 119 PRO A CA 1
ATOM 923 C C . PRO A 1 119 ? 17.147 -22.537 23.351 1.00 31.36 119 PRO A C 1
ATOM 925 O O . PRO A 1 119 ? 17.366 -21.381 22.986 1.00 31.36 119 PRO A O 1
ATOM 928 N N . ILE A 1 120 ? 17.850 -23.159 24.293 1.00 33.00 120 ILE A N 1
ATOM 929 C CA . ILE A 1 120 ? 18.989 -22.628 25.036 1.00 33.00 120 ILE A CA 1
ATOM 930 C C . ILE A 1 120 ? 20.203 -22.614 24.102 1.00 33.00 120 ILE A C 1
ATOM 932 O O . ILE A 1 120 ? 20.669 -23.670 23.683 1.00 33.00 120 ILE A O 1
ATOM 936 N N . PHE A 1 121 ? 20.734 -21.429 23.800 1.00 34.03 121 PHE A N 1
ATOM 937 C CA . PHE A 1 121 ? 22.099 -21.290 23.292 1.00 34.03 121 PHE A CA 1
ATOM 938 C C . PHE A 1 121 ? 23.041 -21.030 24.475 1.00 34.03 121 PHE A C 1
ATOM 940 O O . PHE A 1 121 ? 22.729 -20.168 25.305 1.00 34.03 121 PHE A O 1
ATOM 947 N N . PRO A 1 122 ? 24.179 -21.737 24.578 1.00 32.78 122 PRO A N 1
ATOM 948 C CA . PRO A 1 122 ? 25.146 -21.488 25.634 1.00 32.78 122 PRO A CA 1
ATOM 949 C C . PRO A 1 122 ? 25.806 -20.123 25.416 1.00 32.78 122 PRO A C 1
ATOM 951 O O . PRO A 1 122 ? 26.449 -19.868 24.396 1.00 32.78 122 PRO A O 1
ATOM 954 N N . LYS A 1 123 ? 25.626 -19.233 26.395 1.00 39.12 123 LYS A N 1
ATOM 955 C CA . LYS A 1 123 ? 26.515 -18.094 26.619 1.00 39.12 123 LYS A CA 1
ATOM 956 C C . LYS A 1 123 ? 27.806 -18.677 27.174 1.00 39.12 123 LYS A C 1
ATOM 958 O O . LYS A 1 123 ? 27.736 -19.299 28.221 1.00 39.12 123 LYS A O 1
ATOM 963 N N . ASP A 1 124 ? 28.892 -18.570 26.413 1.00 38.19 124 ASP A N 1
ATOM 964 C CA . ASP A 1 124 ? 30.262 -18.325 26.889 1.00 38.19 124 ASP A CA 1
ATOM 965 C C . ASP A 1 124 ? 31.256 -18.561 25.743 1.00 38.19 124 ASP A C 1
ATOM 967 O O . ASP A 1 124 ? 31.723 -19.670 25.491 1.00 38.19 124 ASP A O 1
ATOM 971 N N . ARG A 1 125 ? 31.593 -17.480 25.032 1.00 33.38 125 ARG A N 1
ATOM 972 C CA . ARG A 1 125 ? 32.893 -17.311 24.368 1.00 33.38 125 ARG A CA 1
ATOM 973 C C . ARG A 1 125 ? 33.178 -15.814 24.224 1.00 33.38 125 ARG A C 1
ATOM 975 O O . ARG A 1 125 ? 32.320 -15.100 23.703 1.00 33.38 125 ARG A O 1
ATOM 982 N N . PRO A 1 126 ? 34.351 -15.319 24.651 1.00 34.50 126 PRO A N 1
ATOM 983 C CA . PRO A 1 126 ? 34.747 -13.952 24.358 1.00 34.50 126 PRO A CA 1
ATOM 984 C C . PRO A 1 126 ? 34.969 -13.813 22.847 1.00 34.50 126 PRO A C 1
ATOM 986 O O . PRO A 1 126 ? 35.652 -14.629 22.226 1.00 34.50 126 PRO A O 1
ATOM 989 N N . LEU A 1 127 ? 34.368 -12.783 22.251 1.00 35.72 127 LEU A N 1
ATOM 990 C CA . LEU A 1 127 ? 34.676 -12.359 20.889 1.00 35.72 127 LEU A CA 1
ATOM 991 C C . LEU A 1 127 ? 36.126 -11.858 20.873 1.00 35.72 127 LEU A C 1
ATOM 993 O O . LEU A 1 127 ? 36.432 -10.812 21.441 1.00 35.72 127 LEU A O 1
ATOM 997 N N . GLY A 1 128 ? 37.020 -12.629 20.253 1.00 32.91 128 GLY A N 1
ATOM 998 C CA . GLY A 1 128 ? 38.362 -12.162 19.913 1.00 32.91 128 GLY A CA 1
ATOM 999 C C . GLY A 1 128 ? 38.306 -10.997 18.911 1.00 32.91 128 GLY A C 1
ATOM 1000 O O . GLY A 1 128 ? 37.307 -10.845 18.201 1.00 32.91 128 GLY A O 1
ATOM 1001 N N . PRO A 1 129 ? 39.353 -10.159 18.839 1.00 37.34 129 PRO A N 1
ATOM 1002 C CA . PRO A 1 129 ? 39.379 -9.023 17.928 1.00 37.34 129 PRO A CA 1
ATOM 1003 C C . PRO A 1 129 ? 39.409 -9.489 16.464 1.00 37.34 129 PRO A C 1
ATOM 1005 O O . PRO A 1 129 ? 40.138 -10.411 16.098 1.00 37.34 129 PRO A O 1
ATOM 1008 N N . LEU A 1 130 ? 38.610 -8.829 15.623 1.00 35.59 130 LEU A N 1
ATOM 1009 C CA . LEU A 1 130 ? 38.605 -9.005 14.169 1.00 35.59 130 LEU A CA 1
ATOM 1010 C C . LEU A 1 130 ? 39.966 -8.594 13.571 1.00 35.59 130 LEU A C 1
ATOM 1012 O O . LEU A 1 130 ? 40.481 -7.530 13.925 1.00 35.59 130 LEU A O 1
ATOM 1016 N N . PRO A 1 131 ? 40.541 -9.361 12.627 1.00 32.97 131 PRO A N 1
ATOM 1017 C CA . PRO A 1 131 ? 41.755 -8.950 11.943 1.00 32.97 131 PRO A CA 1
ATOM 1018 C C . PRO A 1 131 ? 41.417 -7.952 10.826 1.00 32.97 131 PRO A C 1
ATOM 1020 O O . PRO A 1 131 ? 40.925 -8.322 9.763 1.00 32.97 131 PRO A O 1
ATOM 1023 N N . HIS A 1 132 ? 41.737 -6.677 11.039 1.00 39.78 132 HIS A N 1
ATOM 1024 C CA . HIS A 1 132 ? 41.947 -5.727 9.948 1.00 39.78 132 HIS A CA 1
ATOM 1025 C C . HIS A 1 132 ? 43.431 -5.726 9.585 1.00 39.78 132 HIS A C 1
ATOM 1027 O O . HIS A 1 132 ? 44.242 -5.189 10.329 1.00 39.78 132 HIS A O 1
ATOM 1033 N N . ASN A 1 133 ? 43.796 -6.313 8.445 1.00 33.94 133 ASN A N 1
ATOM 1034 C CA . ASN A 1 133 ? 45.094 -6.072 7.814 1.00 33.94 133 ASN A CA 1
ATOM 1035 C C . ASN A 1 133 ? 44.991 -6.282 6.298 1.00 33.94 133 ASN A C 1
ATOM 1037 O O . ASN A 1 133 ? 45.344 -7.332 5.774 1.00 33.94 133 ASN A O 1
ATOM 1041 N N . LEU A 1 134 ? 44.541 -5.249 5.586 1.00 37.97 134 LEU A N 1
ATOM 1042 C CA . LEU A 1 134 ? 44.898 -5.054 4.182 1.00 37.97 134 LEU A CA 1
ATOM 1043 C C . LEU A 1 134 ? 45.867 -3.870 4.132 1.00 37.97 134 LEU A C 1
ATOM 1045 O O . LEU A 1 134 ? 45.490 -2.727 4.386 1.00 37.97 134 LEU A O 1
ATOM 1049 N N . LYS A 1 135 ? 47.142 -4.169 3.872 1.00 37.22 135 LYS A N 1
ATOM 1050 C CA . LYS A 1 135 ? 48.198 -3.185 3.611 1.00 37.22 135 LYS A CA 1
ATOM 1051 C C . LYS A 1 135 ? 48.350 -3.040 2.099 1.00 37.22 135 LYS A C 1
ATOM 1053 O O . LYS A 1 135 ? 48.251 -4.022 1.370 1.00 37.22 135 LYS A O 1
ATOM 1058 N N . THR A 1 136 ? 48.635 -1.832 1.626 1.00 48.12 136 THR A N 1
ATOM 1059 C CA . THR A 1 136 ? 49.117 -1.643 0.249 1.00 48.12 136 THR A CA 1
ATOM 1060 C C . THR A 1 136 ? 50.535 -2.210 0.110 1.00 48.12 136 THR A C 1
ATOM 1062 O O . THR A 1 136 ? 51.248 -2.352 1.107 1.00 48.12 136 THR A O 1
ATOM 1065 N N . ALA A 1 137 ? 50.990 -2.471 -1.121 1.00 44.84 137 ALA A N 1
ATOM 1066 C CA . ALA A 1 137 ? 52.327 -3.004 -1.432 1.00 44.84 137 ALA A CA 1
ATOM 1067 C C . ALA A 1 137 ? 53.517 -2.134 -0.951 1.00 44.84 137 ALA A C 1
ATOM 1069 O O . ALA A 1 137 ? 54.670 -2.489 -1.170 1.00 44.84 137 ALA A O 1
ATOM 1070 N N . ARG A 1 138 ? 53.267 -0.994 -0.290 1.00 47.03 138 ARG A N 1
ATOM 1071 C CA . ARG A 1 138 ? 54.289 -0.131 0.330 1.00 47.03 138 ARG A CA 1
ATOM 1072 C C . ARG A 1 138 ? 54.071 0.119 1.828 1.00 47.03 138 ARG A C 1
ATOM 1074 O O . ARG A 1 138 ? 54.592 1.087 2.371 1.00 47.03 138 ARG A O 1
ATOM 1081 N N . GLY A 1 139 ? 53.300 -0.730 2.510 1.00 42.59 139 GLY A N 1
ATOM 1082 C CA . GLY A 1 139 ? 53.281 -0.789 3.977 1.00 42.59 139 GLY A CA 1
ATOM 1083 C C . GLY A 1 139 ? 52.665 0.411 4.709 1.00 42.59 139 GLY A C 1
ATOM 1084 O O . GLY A 1 139 ? 52.802 0.487 5.927 1.00 42.59 139 GLY A O 1
ATOM 1085 N N . LYS A 1 140 ? 51.960 1.322 4.023 1.00 37.75 140 LYS A N 1
ATOM 1086 C CA . LYS A 1 140 ? 51.216 2.414 4.676 1.00 37.75 140 LYS A CA 1
ATOM 1087 C C . LYS A 1 140 ? 49.762 2.006 4.966 1.00 37.75 140 LYS A C 1
ATOM 1089 O O . LYS A 1 140 ? 49.147 1.362 4.107 1.00 37.75 140 LYS A O 1
ATOM 1094 N N . PRO A 1 141 ? 49.201 2.374 6.136 1.00 38.34 141 PRO A N 1
ATOM 1095 C CA . PRO A 1 141 ? 47.779 2.206 6.417 1.00 38.34 141 PRO A CA 1
ATOM 1096 C C . PRO A 1 141 ? 46.949 3.044 5.436 1.00 38.34 141 PRO A C 1
ATOM 1098 O O . PRO A 1 141 ? 47.305 4.178 5.118 1.00 38.34 141 PRO A O 1
ATOM 1101 N N . VAL A 1 142 ? 45.854 2.471 4.935 1.00 33.72 142 VAL A N 1
ATOM 1102 C CA . VAL A 1 142 ? 44.909 3.163 4.050 1.00 33.72 142 VAL A CA 1
ATOM 1103 C C . VAL A 1 142 ? 44.155 4.200 4.883 1.00 33.72 142 VAL A C 1
ATOM 1105 O O . VAL A 1 142 ? 43.239 3.857 5.625 1.00 33.72 142 VAL A O 1
ATOM 1108 N N . SER A 1 143 ? 44.562 5.468 4.801 1.00 30.22 143 SER A N 1
ATOM 1109 C CA . SER A 1 143 ? 43.790 6.585 5.346 1.00 30.22 143 SER A CA 1
ATOM 1110 C C . SER A 1 143 ? 42.724 6.995 4.333 1.00 30.22 143 SER A C 1
ATOM 1112 O O . SER A 1 143 ? 43.054 7.506 3.261 1.00 30.22 143 SER A O 1
ATOM 1114 N N . TYR A 1 144 ? 4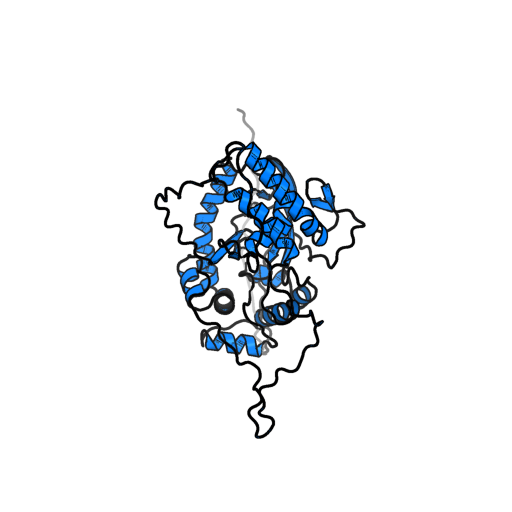1.453 6.798 4.666 1.00 32.59 144 TYR A N 1
ATOM 1115 C CA . TYR A 1 144 ? 40.367 7.473 3.960 1.00 32.59 144 TYR A CA 1
ATOM 1116 C C . TYR A 1 144 ? 40.373 8.955 4.362 1.00 32.59 144 TYR A C 1
ATOM 1118 O O . TYR A 1 144 ? 40.459 9.241 5.561 1.00 32.59 144 TYR A O 1
ATOM 1126 N N . PRO A 1 145 ? 40.316 9.909 3.415 1.00 33.41 145 PRO A N 1
ATOM 1127 C CA . PRO A 1 145 ? 40.215 11.315 3.771 1.00 33.41 145 PRO A CA 1
ATOM 1128 C C . PRO A 1 145 ? 38.878 11.578 4.485 1.00 33.41 145 PRO A C 1
ATOM 1130 O O . PRO A 1 145 ? 37.853 11.009 4.094 1.00 33.41 145 PRO A O 1
ATOM 1133 N N . PRO A 1 146 ? 38.861 12.429 5.527 1.00 34.31 146 PRO A N 1
ATOM 1134 C CA . PRO A 1 146 ? 37.630 12.819 6.189 1.00 34.31 146 PRO A CA 1
ATOM 1135 C C . PRO A 1 146 ? 36.761 13.607 5.206 1.00 34.31 146 PRO A C 1
ATOM 1137 O O . PRO A 1 146 ? 37.240 14.461 4.460 1.00 34.31 146 PRO A O 1
ATOM 1140 N N . HIS A 1 147 ? 35.475 13.275 5.210 1.00 35.44 147 HIS A N 1
ATOM 1141 C CA . HIS A 1 147 ? 34.432 13.892 4.407 1.00 35.44 147 HIS A CA 1
ATOM 1142 C C . HIS A 1 147 ? 34.543 15.422 4.370 1.00 35.44 147 HIS A C 1
ATOM 1144 O O . HIS A 1 147 ? 34.442 16.088 5.400 1.00 35.44 147 HIS A O 1
ATOM 1150 N N . ALA A 1 148 ? 34.623 15.984 3.163 1.00 30.28 148 ALA A N 1
ATOM 1151 C CA . ALA A 1 148 ? 34.151 17.337 2.920 1.00 30.28 148 ALA A CA 1
ATOM 1152 C C . ALA A 1 148 ? 32.619 17.320 3.037 1.00 30.28 148 ALA A C 1
ATOM 1154 O O . ALA A 1 148 ? 31.894 17.123 2.063 1.00 30.28 148 ALA A O 1
ATOM 1155 N N . ALA A 1 149 ? 32.136 17.464 4.270 1.00 35.62 149 ALA A N 1
ATOM 1156 C CA . ALA A 1 149 ? 30.751 17.759 4.575 1.00 35.62 149 ALA A CA 1
ATOM 1157 C C . ALA A 1 149 ? 30.420 19.150 4.014 1.00 35.62 149 ALA A C 1
ATOM 1159 O O . ALA A 1 149 ? 30.632 20.165 4.670 1.00 35.62 149 ALA A O 1
ATOM 1160 N N . LYS A 1 150 ? 29.929 19.201 2.773 1.00 30.30 150 LYS A N 1
ATOM 1161 C CA . LYS A 1 150 ? 29.115 20.328 2.318 1.00 30.30 150 LYS A CA 1
ATOM 1162 C C . LYS A 1 150 ? 27.691 20.085 2.792 1.00 30.30 150 LYS A C 1
ATOM 1164 O O . LYS A 1 150 ? 27.073 19.084 2.441 1.00 30.30 150 LYS A O 1
ATOM 1169 N N . ASP A 1 151 ? 27.228 21.015 3.613 1.00 30.89 151 ASP A N 1
ATOM 1170 C CA . ASP A 1 151 ? 25.893 21.163 4.173 1.00 30.89 151 ASP A CA 1
ATOM 1171 C C . ASP A 1 151 ? 24.754 20.669 3.267 1.00 30.89 151 ASP A C 1
ATOM 1173 O O . ASP A 1 151 ? 24.156 21.412 2.492 1.00 30.89 151 ASP A O 1
ATOM 1177 N N . GLN A 1 152 ? 24.365 19.410 3.443 1.00 30.06 152 GLN A N 1
ATOM 1178 C CA . GLN A 1 152 ? 22.980 19.001 3.272 1.00 30.06 152 GLN A CA 1
ATOM 1179 C C . GLN A 1 152 ? 22.462 18.598 4.645 1.00 30.06 152 GLN A C 1
ATOM 1181 O O . GLN A 1 152 ? 22.639 17.467 5.096 1.00 30.06 152 GLN A O 1
ATOM 1186 N N . LYS A 1 153 ? 21.758 19.528 5.299 1.00 31.12 153 LYS A N 1
ATOM 1187 C CA . LYS A 1 153 ? 20.733 19.218 6.304 1.00 31.12 153 LYS A CA 1
ATOM 1188 C C . LYS A 1 153 ? 19.650 18.343 5.651 1.00 31.12 153 LYS A C 1
ATOM 1190 O O . LYS A 1 153 ? 18.528 18.784 5.423 1.00 31.12 153 LYS A O 1
ATOM 1195 N N . SER A 1 154 ? 19.958 17.088 5.342 1.00 35.94 154 SER A N 1
ATOM 1196 C CA . SER A 1 154 ? 18.936 16.071 5.143 1.00 35.94 154 SER A CA 1
ATOM 1197 C C . SER A 1 154 ? 18.528 15.597 6.536 1.00 35.94 154 SER A C 1
ATOM 1199 O O . SER A 1 154 ? 19.043 14.629 7.083 1.00 35.94 154 SER A O 1
ATOM 1201 N N . GLN A 1 155 ? 17.623 16.349 7.169 1.00 35.66 155 GLN A N 1
ATOM 1202 C CA . GLN A 1 155 ? 16.851 15.826 8.292 1.00 35.66 155 GLN A CA 1
ATOM 1203 C C . GLN A 1 155 ? 16.181 14.537 7.804 1.00 35.66 155 GLN A C 1
ATOM 1205 O O . GLN A 1 155 ? 15.205 14.577 7.053 1.00 35.66 155 GLN A O 1
ATOM 1210 N N . SER A 1 156 ? 16.736 13.389 8.183 1.00 41.50 156 SER A N 1
ATOM 1211 C CA . SER A 1 156 ? 16.207 12.064 7.886 1.00 41.50 156 SER A CA 1
ATOM 1212 C C . SER A 1 156 ? 14.958 11.832 8.735 1.00 41.50 156 SER A C 1
ATOM 1214 O O . SER A 1 156 ? 14.963 11.088 9.708 1.00 41.50 156 SER A O 1
ATOM 1216 N N . SER A 1 157 ? 13.856 12.505 8.399 1.00 53.00 157 SER A N 1
ATOM 1217 C CA . SER A 1 157 ? 12.596 12.270 9.093 1.00 53.00 157 SER A CA 1
ATOM 1218 C C . SER A 1 157 ? 12.038 10.919 8.653 1.00 53.00 157 SER A C 1
ATOM 1220 O O . SER A 1 157 ? 11.454 10.800 7.571 1.00 53.00 157 SER A O 1
ATOM 1222 N N . GLU A 1 158 ? 12.243 9.897 9.480 1.00 65.38 158 GLU A N 1
ATOM 1223 C CA . GLU A 1 158 ? 11.424 8.686 9.477 1.00 65.38 158 GLU A CA 1
ATOM 1224 C C . GLU A 1 158 ? 9.941 9.089 9.511 1.00 65.38 158 GLU A C 1
ATOM 1226 O O . GLU A 1 158 ? 9.570 10.054 10.187 1.00 65.38 158 GLU A O 1
ATOM 1231 N N . GLY A 1 159 ? 9.083 8.424 8.735 1.00 74.44 159 GLY A N 1
ATOM 1232 C CA . GLY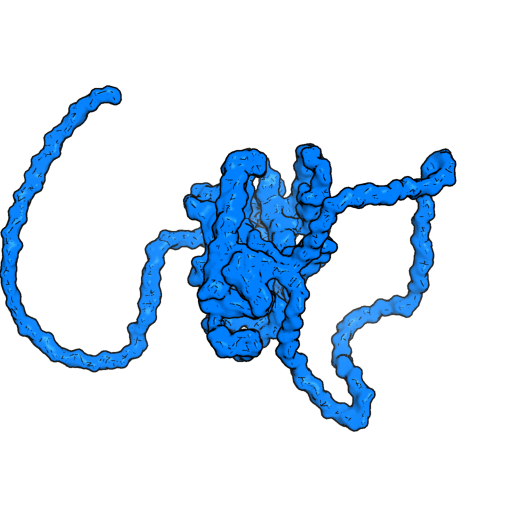 A 1 159 ? 7.713 8.904 8.566 1.00 74.44 159 GLY A CA 1
ATOM 1233 C C . GLY A 1 159 ? 6.830 8.041 7.690 1.00 74.44 159 GLY A C 1
ATOM 1234 O O . GLY A 1 159 ? 7.114 6.883 7.398 1.00 74.44 159 GLY A O 1
ATOM 1235 N N . TYR A 1 160 ? 5.724 8.630 7.267 1.00 79.50 160 TYR A N 1
ATOM 1236 C CA . TYR A 1 160 ? 4.824 8.024 6.301 1.00 79.50 160 TYR A CA 1
ATOM 1237 C C . TYR A 1 160 ? 5.044 8.622 4.911 1.00 79.50 160 TYR A C 1
ATOM 1239 O O . TYR A 1 160 ? 5.463 9.770 4.756 1.00 79.50 160 TYR A O 1
ATOM 1247 N N . GLN A 1 161 ? 4.738 7.839 3.882 1.00 83.38 161 GLN A N 1
ATOM 1248 C CA . GLN A 1 161 ? 4.668 8.290 2.498 1.00 83.38 161 GLN A CA 1
ATOM 1249 C C . GLN A 1 161 ? 3.294 8.002 1.905 1.00 83.38 161 GLN A C 1
ATOM 1251 O O . GLN A 1 161 ? 2.591 7.095 2.332 1.00 83.38 161 GLN A O 1
ATOM 1256 N N . CYS A 1 162 ? 2.909 8.785 0.902 1.00 81.31 162 CYS A N 1
ATOM 1257 C CA . CYS A 1 162 ? 1.741 8.472 0.090 1.00 81.31 162 CYS A CA 1
ATOM 1258 C C . CYS A 1 162 ? 2.203 7.610 -1.089 1.00 81.31 162 CYS A C 1
ATOM 1260 O O . CYS A 1 162 ? 2.947 8.083 -1.949 1.00 81.31 162 CYS A O 1
ATOM 1262 N N . HIS A 1 163 ? 1.805 6.346 -1.107 1.00 83.44 163 HIS A N 1
ATOM 1263 C CA . HIS A 1 163 ? 2.132 5.394 -2.157 1.00 83.44 163 HIS A CA 1
ATOM 1264 C C . HIS A 1 163 ? 1.001 5.315 -3.174 1.00 83.44 163 HIS A C 1
ATOM 1266 O O . HIS A 1 163 ? -0.174 5.370 -2.811 1.00 83.44 163 HIS A O 1
ATOM 1272 N N . HIS A 1 164 ? 1.375 5.151 -4.441 1.00 81.62 164 HIS A N 1
ATOM 1273 C CA . HIS A 1 164 ? 0.421 4.755 -5.461 1.00 81.62 164 HIS A CA 1
ATOM 1274 C C . HIS A 1 164 ? 0.383 3.246 -5.578 1.00 81.62 164 HIS A C 1
ATOM 1276 O O . HIS A 1 164 ? 1.409 2.635 -5.871 1.00 81.62 164 HIS A O 1
ATOM 1282 N N . ILE A 1 165 ? -0.813 2.688 -5.452 1.00 79.25 165 ILE A N 1
ATOM 1283 C CA . ILE A 1 165 ? -1.088 1.288 -5.754 1.00 79.25 165 ILE A CA 1
ATOM 1284 C C . ILE A 1 165 ? -0.713 1.001 -7.213 1.00 79.25 165 ILE A C 1
ATOM 1286 O O . ILE A 1 165 ? 0.020 0.054 -7.477 1.00 79.25 165 ILE A O 1
ATOM 1290 N N . VAL A 1 166 ? -1.141 1.858 -8.149 1.00 78.06 166 VAL A N 1
ATOM 1291 C CA . VAL A 1 166 ? -0.734 1.795 -9.562 1.00 78.06 166 VAL A CA 1
ATOM 1292 C C . VAL A 1 166 ? 0.527 2.633 -9.763 1.00 78.06 166 VAL A C 1
ATOM 1294 O O . VAL A 1 166 ? 0.523 3.841 -9.546 1.00 78.06 166 VAL A O 1
ATOM 1297 N N . GLN A 1 167 ? 1.634 2.017 -10.177 1.00 79.06 167 GLN A N 1
ATOM 1298 C CA . GLN A 1 167 ? 2.913 2.725 -10.259 1.00 79.06 167 GLN A CA 1
ATOM 1299 C C . GLN A 1 167 ? 2.879 3.893 -11.258 1.00 79.06 167 GLN A C 1
ATOM 1301 O O . GLN A 1 167 ? 2.410 3.752 -12.383 1.00 79.06 167 GLN A O 1
ATOM 1306 N N . LYS A 1 168 ? 3.491 5.028 -10.888 1.00 82.44 168 LYS A N 1
ATOM 1307 C CA . LYS A 1 168 ? 3.604 6.225 -11.751 1.00 82.44 168 LYS A CA 1
ATOM 1308 C C . LYS A 1 168 ? 4.274 5.951 -13.101 1.00 82.44 168 LYS A C 1
ATOM 1310 O O . LYS A 1 168 ? 4.022 6.672 -14.060 1.00 82.44 168 LYS A O 1
ATOM 1315 N N . SER A 1 169 ? 5.145 4.940 -13.151 1.00 82.38 169 SER A N 1
ATOM 1316 C CA . SER A 1 169 ? 5.852 4.460 -14.345 1.00 82.38 169 SER A CA 1
ATOM 1317 C C . SER A 1 169 ? 5.022 3.498 -15.194 1.00 82.38 169 SER A C 1
ATOM 1319 O O . SER A 1 169 ? 5.566 2.811 -16.051 1.00 82.38 169 SER A O 1
ATOM 1321 N N . THR A 1 170 ? 3.720 3.413 -14.948 1.00 85.88 170 THR A N 1
ATOM 1322 C CA . THR A 1 170 ? 2.798 2.580 -15.708 1.00 85.88 170 THR A CA 1
ATOM 1323 C C . THR A 1 170 ? 1.594 3.410 -16.120 1.00 85.88 170 THR A C 1
ATOM 1325 O O . THR A 1 170 ? 1.220 4.354 -15.427 1.00 85.88 170 THR A O 1
ATOM 1328 N N . LEU A 1 171 ? 0.994 3.077 -17.255 1.00 85.56 171 LEU A N 1
ATOM 1329 C CA . LEU A 1 171 ? -0.275 3.640 -17.697 1.00 85.56 171 LEU A CA 1
ATOM 1330 C C . LEU A 1 171 ? -1.260 2.495 -17.882 1.00 85.56 171 LEU A C 1
ATOM 1332 O O . LEU A 1 171 ? -0.964 1.569 -18.638 1.00 85.56 171 LEU A O 1
ATOM 1336 N N . SER A 1 172 ? -2.405 2.546 -17.199 1.00 84.62 172 SER A N 1
ATOM 1337 C CA . SER A 1 172 ? -3.460 1.555 -17.414 1.00 84.62 172 SER A CA 1
ATOM 1338 C C . SER A 1 172 ? -3.966 1.642 -18.849 1.00 84.62 172 SER A C 1
ATOM 1340 O O . SER A 1 172 ? -4.238 2.727 -19.355 1.00 84.62 172 SER A O 1
ATOM 1342 N N . VAL A 1 173 ? -4.080 0.489 -19.504 1.00 83.75 173 VAL A N 1
ATOM 1343 C CA . VAL A 1 173 ? -4.638 0.387 -20.859 1.00 83.75 173 VAL A CA 1
ATOM 1344 C C . VAL A 1 173 ? -6.165 0.505 -20.826 1.00 83.75 173 VAL A C 1
ATOM 1346 O O . VAL A 1 173 ? -6.763 0.978 -21.786 1.00 83.75 173 VAL A O 1
ATOM 1349 N N . ASN A 1 174 ? -6.789 0.095 -19.717 1.00 74.50 174 ASN A N 1
ATOM 1350 C CA . ASN A 1 174 ? -8.243 -0.007 -19.592 1.00 74.50 174 ASN A CA 1
ATOM 1351 C C . ASN A 1 174 ? -8.871 1.118 -18.758 1.00 74.50 174 ASN A C 1
ATOM 1353 O O . ASN A 1 174 ? -10.090 1.268 -18.775 1.00 74.50 174 ASN A O 1
ATOM 1357 N N . ASP A 1 175 ? -8.069 1.875 -18.005 1.00 69.12 175 ASP A N 1
ATOM 1358 C CA . ASP A 1 175 ? -8.572 2.849 -17.038 1.00 69.12 175 ASP A CA 1
ATOM 1359 C C . ASP A 1 175 ? -8.116 4.279 -17.378 1.00 69.12 175 ASP A C 1
ATOM 1361 O O . ASP A 1 175 ? -6.944 4.619 -17.179 1.00 69.12 175 ASP A O 1
ATOM 1365 N N . PRO A 1 176 ? -9.031 5.141 -17.860 1.00 57.84 176 PRO A N 1
ATOM 1366 C CA . PRO A 1 176 ? -8.733 6.536 -18.151 1.00 57.84 176 PRO A CA 1
ATOM 1367 C C . PRO A 1 176 ? -8.672 7.415 -16.892 1.00 57.84 176 PRO A C 1
ATOM 1369 O O . PRO A 1 176 ? -8.257 8.566 -17.000 1.00 57.84 176 PRO A O 1
ATOM 1372 N N . THR A 1 177 ? -9.064 6.920 -15.705 1.00 60.78 177 THR A N 1
ATOM 1373 C CA . THR A 1 177 ? -9.086 7.720 -14.458 1.00 60.78 177 THR A CA 1
ATOM 1374 C C . THR A 1 177 ? -7.692 8.085 -13.938 1.00 60.78 177 THR A C 1
ATOM 1376 O O . THR A 1 177 ? -7.561 8.920 -13.044 1.00 60.78 177 THR A O 1
ATOM 1379 N N . GLY A 1 178 ? -6.646 7.537 -14.564 1.00 70.81 178 GLY A N 1
ATOM 1380 C CA . GLY A 1 178 ? -5.258 7.900 -14.323 1.00 70.81 178 GLY A CA 1
ATOM 1381 C C . GLY A 1 178 ? -4.691 7.269 -13.052 1.00 70.81 178 GLY A C 1
ATOM 1382 O O . GLY A 1 178 ? -5.388 6.937 -12.094 1.00 70.81 178 GLY A O 1
ATOM 1383 N N . VAL A 1 179 ? -3.365 7.123 -13.010 1.00 78.56 179 VAL A N 1
ATOM 1384 C CA . VAL A 1 179 ? -2.654 6.569 -11.839 1.00 78.56 179 VAL A CA 1
ATOM 1385 C C . VAL A 1 179 ? -2.868 7.390 -10.559 1.00 78.56 179 VAL A C 1
ATOM 1387 O O . VAL A 1 179 ? -2.654 6.881 -9.463 1.00 78.56 179 VAL A O 1
ATOM 1390 N N . ASN A 1 180 ? -3.329 8.635 -10.712 1.00 81.69 180 ASN A N 1
ATOM 1391 C CA . ASN A 1 180 ? -3.529 9.621 -9.660 1.00 81.69 180 ASN A CA 1
ATOM 1392 C C . ASN A 1 180 ? -4.966 9.666 -9.094 1.00 81.69 180 ASN A C 1
ATOM 1394 O O . ASN A 1 180 ? -5.214 10.503 -8.222 1.00 81.69 180 ASN A O 1
ATOM 1398 N N . ASP A 1 181 ? -5.897 8.796 -9.535 1.00 84.44 181 ASP A N 1
ATOM 1399 C CA . ASP A 1 181 ? -7.221 8.663 -8.893 1.00 84.44 181 ASP A CA 1
ATOM 1400 C C . ASP A 1 181 ? -7.020 8.427 -7.377 1.00 84.44 181 ASP A C 1
ATOM 1402 O O . ASP A 1 181 ? -6.207 7.578 -6.995 1.00 84.44 181 ASP A O 1
ATOM 1406 N N . PRO A 1 182 ? -7.740 9.133 -6.482 1.00 82.50 182 PRO A N 1
ATOM 1407 C CA . PRO A 1 182 ? -7.607 8.953 -5.035 1.00 82.50 182 PRO A CA 1
ATOM 1408 C C . PRO A 1 182 ? -7.788 7.507 -4.555 1.00 82.50 182 PRO A C 1
ATOM 1410 O O . PRO A 1 182 ? -7.266 7.125 -3.512 1.00 82.50 182 PRO A O 1
ATOM 1413 N N . CYS A 1 183 ? -8.511 6.678 -5.308 1.00 84.25 183 CYS A N 1
ATOM 1414 C CA . CYS A 1 183 ? -8.670 5.250 -5.056 1.00 84.25 183 CYS A CA 1
ATOM 1415 C C . CYS A 1 183 ? -7.371 4.457 -5.243 1.00 84.25 183 CYS A C 1
ATOM 1417 O O . CYS A 1 183 ? -7.290 3.332 -4.755 1.00 84.25 183 CYS A O 1
ATOM 1419 N N . ASN A 1 184 ? -6.373 5.015 -5.925 1.00 86.81 184 ASN A N 1
ATOM 1420 C CA . ASN A 1 184 ? -5.043 4.444 -6.114 1.00 86.81 184 ASN A CA 1
ATOM 1421 C C . ASN A 1 184 ? -4.027 4.958 -5.083 1.00 86.81 184 ASN A C 1
ATOM 1423 O O . ASN A 1 184 ? -2.865 4.568 -5.158 1.00 86.81 184 ASN A O 1
ATOM 1427 N N . LEU A 1 185 ? -4.435 5.794 -4.122 1.00 90.00 185 LEU A N 1
ATOM 1428 C CA . LEU A 1 185 ? -3.557 6.362 -3.101 1.00 90.00 185 LEU A CA 1
ATOM 1429 C C . LEU A 1 185 ? -3.730 5.666 -1.750 1.00 90.00 185 LEU A C 1
ATOM 1431 O O . LEU A 1 185 ? -4.838 5.353 -1.316 1.00 90.00 185 LEU A O 1
ATOM 1435 N N . VAL A 1 186 ? -2.609 5.452 -1.066 1.00 92.69 186 VAL A N 1
ATOM 1436 C CA . VAL A 1 186 ? -2.563 4.901 0.291 1.00 92.69 186 VAL A CA 1
ATOM 1437 C C . VAL A 1 186 ? -1.464 5.590 1.090 1.00 92.69 186 VAL A C 1
ATOM 1439 O O . VAL A 1 186 ? -0.371 5.839 0.581 1.00 92.69 186 VAL A O 1
ATOM 1442 N N . VAL A 1 187 ? -1.729 5.899 2.357 1.00 92.94 187 VAL A N 1
ATOM 1443 C CA . VAL A 1 187 ? -0.682 6.337 3.288 1.00 92.94 187 VAL A CA 1
ATOM 1444 C C . VAL A 1 187 ? 0.020 5.093 3.815 1.00 92.94 187 VAL A C 1
ATOM 1446 O O . VAL A 1 187 ? -0.610 4.235 4.419 1.00 92.94 187 VAL A O 1
ATOM 1449 N N . VAL A 1 188 ? 1.319 4.961 3.590 1.00 90.94 188 VAL A N 1
ATOM 1450 C CA . VAL A 1 188 ? 2.082 3.773 3.971 1.00 90.94 188 VAL A CA 1
ATOM 1451 C C . VAL A 1 188 ? 3.335 4.150 4.741 1.00 90.94 188 VAL A C 1
ATOM 1453 O O . VAL A 1 188 ? 3.995 5.155 4.462 1.00 90.94 188 VAL A O 1
ATOM 1456 N N . GLN A 1 189 ? 3.666 3.333 5.728 1.00 86.00 189 GLN A N 1
ATOM 1457 C CA . GLN A 1 189 ? 4.874 3.499 6.514 1.00 86.00 189 GLN A CA 1
ATOM 1458 C C . GLN A 1 189 ? 6.144 3.297 5.669 1.00 86.00 189 GLN A C 1
ATOM 1460 O O . GLN A 1 189 ? 6.248 2.354 4.876 1.00 86.00 189 GLN A O 1
ATOM 1465 N N . THR A 1 190 ? 7.137 4.168 5.868 1.00 82.44 190 THR A N 1
ATOM 1466 C CA . THR A 1 190 ? 8.423 4.124 5.163 1.00 82.44 190 THR A CA 1
ATOM 1467 C C . THR A 1 190 ? 9.571 4.577 6.061 1.00 82.44 190 THR A C 1
ATOM 1469 O O . THR A 1 190 ? 9.457 5.528 6.828 1.00 82.44 190 THR A O 1
ATOM 1472 N N . LEU A 1 191 ? 10.739 3.952 5.918 1.00 72.94 191 LEU A N 1
ATOM 1473 C CA . LEU A 1 191 ? 11.925 4.301 6.703 1.00 72.94 191 LEU A CA 1
ATOM 1474 C C . LEU A 1 191 ? 13.106 4.574 5.770 1.00 72.94 191 LEU A C 1
ATOM 1476 O O . LEU A 1 191 ? 13.427 3.766 4.899 1.00 72.94 191 LEU A O 1
ATOM 1480 N N . ARG A 1 192 ? 13.734 5.745 5.927 1.00 64.75 192 ARG A N 1
ATOM 1481 C CA . ARG A 1 192 ? 14.939 6.130 5.167 1.00 64.75 192 ARG A CA 1
ATOM 1482 C C . ARG A 1 192 ? 16.238 5.759 5.884 1.00 64.75 192 ARG A C 1
ATOM 1484 O O . ARG A 1 192 ? 17.276 5.728 5.243 1.00 64.75 192 ARG A O 1
ATOM 1491 N N . SER A 1 193 ? 16.175 5.418 7.171 1.00 60.84 193 SER A N 1
ATOM 1492 C CA . SER A 1 193 ? 17.316 5.057 8.028 1.00 60.84 193 SER A CA 1
ATOM 1493 C C . SER A 1 193 ? 17.936 3.685 7.730 1.00 60.84 193 SER A C 1
ATOM 1495 O O . SER A 1 193 ? 18.774 3.209 8.488 1.00 60.84 193 SER A O 1
ATOM 1497 N N . GLY A 1 194 ? 17.498 2.995 6.671 1.00 64.44 194 GLY A N 1
ATOM 1498 C CA . GLY A 1 194 ? 17.891 1.609 6.398 1.00 64.44 194 GLY A CA 1
ATOM 1499 C C . GLY A 1 194 ? 17.265 0.583 7.354 1.00 64.44 194 GLY A C 1
ATOM 1500 O O . GLY A 1 194 ? 17.422 -0.621 7.144 1.00 64.44 194 GLY A O 1
ATOM 1501 N N . ASN A 1 195 ? 16.498 1.021 8.363 1.00 73.62 195 ASN A N 1
ATOM 1502 C CA . ASN A 1 195 ? 15.688 0.133 9.187 1.00 73.62 195 ASN A CA 1
ATOM 1503 C C . ASN A 1 195 ? 14.506 -0.409 8.367 1.00 73.62 195 ASN A C 1
ATOM 1505 O O . ASN A 1 195 ? 13.408 0.140 8.345 1.00 73.62 195 ASN A O 1
ATOM 1509 N N . ASN A 1 196 ? 14.731 -1.517 7.669 1.00 82.56 196 ASN A N 1
ATOM 1510 C CA . ASN A 1 196 ? 13.738 -2.115 6.779 1.00 82.56 196 ASN A CA 1
ATOM 1511 C C . ASN A 1 196 ? 12.720 -3.009 7.506 1.00 82.56 196 ASN A C 1
ATOM 1513 O O . ASN A 1 196 ? 11.925 -3.674 6.850 1.00 82.56 196 ASN A O 1
ATOM 1517 N N . GLN A 1 197 ? 12.704 -3.021 8.846 1.00 85.00 197 GLN A N 1
ATOM 1518 C CA . GLN A 1 197 ? 11.761 -3.833 9.625 1.00 85.00 197 GLN A CA 1
ATOM 1519 C C . GLN A 1 197 ? 10.317 -3.339 9.527 1.00 85.00 197 GLN A C 1
ATOM 1521 O O . GLN A 1 197 ? 9.395 -4.138 9.646 1.00 85.00 197 GLN A O 1
ATOM 1526 N N . ARG A 1 198 ? 10.114 -2.038 9.293 1.00 83.88 198 ARG A N 1
ATOM 1527 C CA . ARG A 1 198 ? 8.778 -1.426 9.193 1.00 83.88 198 ARG A CA 1
ATOM 1528 C C . ARG A 1 198 ? 8.560 -0.667 7.881 1.00 83.88 198 ARG A C 1
ATOM 1530 O O . ARG A 1 198 ? 7.688 0.187 7.766 1.00 83.88 198 ARG A O 1
ATOM 1537 N N . ASN A 1 199 ? 9.383 -0.951 6.874 1.00 87.69 199 ASN A N 1
ATOM 1538 C CA . ASN A 1 199 ? 9.337 -0.256 5.594 1.00 87.69 199 ASN A CA 1
ATOM 1539 C C . ASN A 1 199 ? 8.393 -0.956 4.608 1.00 87.69 199 ASN A C 1
ATOM 1541 O O . ASN A 1 199 ? 8.823 -1.523 3.603 1.00 87.69 199 ASN A O 1
ATOM 1545 N N . TRP A 1 200 ? 7.097 -0.931 4.922 1.00 89.31 200 TRP A N 1
ATOM 1546 C CA . TRP A 1 200 ? 6.052 -1.559 4.110 1.00 89.31 200 TRP A CA 1
ATOM 1547 C C . TRP A 1 200 ? 5.994 -0.992 2.688 1.00 89.31 200 TRP A C 1
ATOM 1549 O O . TRP A 1 200 ? 5.795 -1.743 1.735 1.00 89.31 200 TRP A O 1
ATOM 1559 N N . HIS A 1 201 ? 6.266 0.308 2.535 1.00 89.94 201 HIS A N 1
ATOM 1560 C CA . HIS A 1 201 ? 6.370 0.959 1.232 1.00 89.94 201 HIS A CA 1
ATOM 1561 C C . HIS A 1 201 ? 7.408 0.279 0.330 1.00 89.94 201 HIS A C 1
ATOM 1563 O O . HIS A 1 201 ? 7.076 -0.195 -0.758 1.00 89.94 201 HIS A O 1
ATOM 1569 N N . HIS A 1 202 ? 8.665 0.190 0.779 1.00 90.25 202 HIS A N 1
ATOM 1570 C CA . HIS A 1 202 ? 9.705 -0.449 -0.025 1.00 90.25 202 HIS A CA 1
ATOM 1571 C C . HIS A 1 202 ? 9.553 -1.967 -0.086 1.00 90.25 202 HIS A C 1
ATOM 1573 O O . HIS A 1 202 ? 9.968 -2.560 -1.075 1.00 90.25 202 HIS A O 1
ATOM 1579 N N . TYR A 1 203 ? 8.938 -2.599 0.917 1.00 91.44 203 TYR A N 1
ATOM 1580 C CA . TYR A 1 203 ? 8.612 -4.022 0.857 1.00 91.44 203 TYR A CA 1
ATOM 1581 C C . TYR A 1 203 ? 7.711 -4.345 -0.338 1.00 91.44 203 TYR A C 1
ATOM 1583 O O . TYR A 1 203 ? 8.024 -5.259 -1.097 1.00 91.44 203 TYR A O 1
ATOM 1591 N N . TRP A 1 204 ? 6.644 -3.574 -0.567 1.00 91.50 204 TRP A N 1
ATOM 1592 C CA . TRP A 1 204 ? 5.778 -3.790 -1.730 1.00 91.50 204 TRP A CA 1
ATOM 1593 C C . TRP A 1 204 ? 6.491 -3.515 -3.049 1.00 91.50 204 TRP A C 1
ATOM 1595 O O . TRP A 1 204 ? 6.360 -4.287 -4.000 1.00 91.50 204 TRP A O 1
ATOM 1605 N N . HIS A 1 205 ? 7.286 -2.446 -3.106 1.00 91.38 205 HIS A N 1
ATOM 1606 C CA . HIS A 1 205 ? 8.073 -2.150 -4.296 1.00 91.38 205 HIS A CA 1
ATOM 1607 C C . HIS A 1 205 ? 9.070 -3.268 -4.620 1.00 91.38 205 HIS A C 1
ATOM 1609 O O . HIS A 1 205 ? 9.060 -3.767 -5.740 1.00 91.38 205 HIS A O 1
ATOM 1615 N N . ALA A 1 206 ? 9.880 -3.693 -3.653 1.00 91.81 206 ALA A N 1
ATOM 1616 C CA . ALA A 1 206 ? 10.928 -4.684 -3.862 1.00 91.81 206 ALA A CA 1
ATOM 1617 C C . ALA A 1 206 ? 10.377 -6.105 -4.045 1.00 91.81 206 ALA A C 1
ATOM 1619 O O . ALA A 1 206 ? 10.821 -6.828 -4.928 1.00 91.81 206 ALA A O 1
ATOM 1620 N N . GLY A 1 207 ? 9.411 -6.510 -3.218 1.00 89.88 207 GLY A N 1
ATOM 1621 C CA . GLY A 1 207 ? 8.926 -7.890 -3.156 1.00 89.88 207 GLY A CA 1
ATOM 1622 C C . GLY A 1 207 ? 7.796 -8.227 -4.126 1.00 89.88 207 GLY A C 1
ATOM 1623 O O . GLY A 1 207 ? 7.503 -9.404 -4.301 1.00 89.88 207 GLY A O 1
ATOM 1624 N N . PHE A 1 208 ? 7.148 -7.229 -4.737 1.00 89.06 208 PHE A N 1
ATOM 1625 C CA . PHE A 1 208 ? 6.001 -7.457 -5.622 1.00 89.06 208 PHE A CA 1
ATOM 1626 C C . PHE A 1 208 ? 6.111 -6.670 -6.918 1.00 89.06 208 PHE A C 1
ATOM 1628 O O . PHE A 1 208 ? 6.005 -7.254 -7.989 1.00 89.06 208 PHE A O 1
ATOM 1635 N N . LEU A 1 209 ? 6.287 -5.350 -6.849 1.00 90.62 209 LEU A N 1
ATOM 1636 C CA . LEU A 1 209 ? 6.068 -4.500 -8.020 1.00 90.62 209 LEU A CA 1
ATOM 1637 C C . LEU A 1 209 ? 7.267 -4.462 -8.972 1.00 90.62 209 LEU A C 1
ATOM 1639 O O . LEU A 1 209 ? 7.113 -4.735 -10.156 1.00 90.62 209 LEU A O 1
ATOM 1643 N N . HIS A 1 210 ? 8.460 -4.142 -8.468 1.00 92.50 210 HIS A N 1
ATOM 1644 C CA . HIS A 1 210 ? 9.671 -3.978 -9.280 1.00 92.50 210 HIS A CA 1
ATOM 1645 C C . HIS A 1 210 ? 10.035 -5.238 -10.093 1.00 92.50 210 HIS A C 1
ATOM 1647 O O . HIS A 1 210 ? 10.323 -5.105 -11.286 1.00 92.50 210 HIS A O 1
ATOM 1653 N N . PRO A 1 211 ? 9.901 -6.471 -9.556 1.00 93.56 211 PRO A N 1
ATOM 1654 C CA . PRO A 1 211 ? 10.089 -7.688 -10.350 1.00 93.56 211 PRO A CA 1
ATOM 1655 C C . PRO A 1 211 ? 9.119 -7.838 -11.537 1.00 93.56 211 PRO A C 1
ATOM 1657 O O . PRO A 1 211 ? 9.443 -8.552 -12.484 1.00 93.56 211 PRO A O 1
ATOM 1660 N N . GLN A 1 212 ? 7.961 -7.164 -11.516 1.00 92.94 212 GLN A N 1
ATOM 1661 C CA . GLN A 1 212 ? 6.977 -7.155 -12.609 1.00 92.94 212 GLN A CA 1
ATOM 1662 C C . GLN A 1 212 ? 7.176 -5.975 -13.580 1.00 92.94 212 GLN A C 1
ATOM 1664 O O . GLN A 1 212 ? 6.818 -6.081 -14.750 1.00 92.94 212 GLN A O 1
ATOM 1669 N N . THR A 1 213 ? 7.706 -4.836 -13.111 1.00 90.00 213 THR A N 1
ATOM 1670 C CA . THR A 1 213 ? 7.665 -3.554 -13.848 1.00 90.00 213 THR A CA 1
ATOM 1671 C C . THR A 1 213 ? 9.013 -3.010 -14.322 1.00 90.00 213 THR A C 1
ATOM 1673 O O . THR A 1 213 ? 9.034 -1.959 -14.957 1.00 90.00 213 THR A O 1
ATOM 1676 N N . HIS A 1 214 ? 10.127 -3.706 -14.083 1.00 85.25 214 HIS A N 1
ATOM 1677 C CA . HIS A 1 214 ? 11.460 -3.341 -14.604 1.00 85.25 214 HIS A CA 1
ATOM 1678 C C . HIS A 1 214 ? 11.632 -3.552 -16.127 1.00 85.25 214 HIS A C 1
ATOM 1680 O O . HIS A 1 214 ? 12.742 -3.444 -16.630 1.00 85.25 214 HIS A O 1
ATOM 1686 N N . LEU A 1 215 ? 10.561 -3.859 -16.866 1.00 83.12 215 LEU A N 1
ATOM 1687 C CA . LEU A 1 215 ? 10.601 -4.071 -18.317 1.00 83.12 215 LEU A CA 1
ATOM 1688 C C . LEU A 1 215 ? 10.924 -2.770 -19.077 1.00 83.12 215 LEU A C 1
ATOM 1690 O O . LEU A 1 215 ? 10.726 -1.666 -18.566 1.00 83.12 215 LEU A O 1
ATOM 1694 N N . ALA A 1 216 ? 11.349 -2.903 -20.336 1.00 85.75 216 ALA A N 1
ATOM 1695 C CA . ALA A 1 216 ? 11.644 -1.767 -21.209 1.00 85.75 216 ALA A CA 1
ATOM 1696 C C . ALA A 1 216 ? 10.432 -0.833 -21.398 1.00 85.75 216 ALA A C 1
ATOM 1698 O O . ALA A 1 216 ? 9.278 -1.277 -21.437 1.00 85.75 216 ALA A O 1
ATOM 1699 N N . ALA A 1 217 ? 10.691 0.465 -21.576 1.00 88.69 217 ALA A N 1
ATOM 1700 C CA . ALA A 1 217 ? 9.652 1.449 -21.868 1.00 88.69 217 ALA A CA 1
ATOM 1701 C C . ALA A 1 217 ? 8.854 1.073 -23.131 1.00 88.69 217 ALA A C 1
ATOM 1703 O O . ALA A 1 217 ? 9.396 0.551 -24.101 1.00 88.69 217 ALA A O 1
ATOM 1704 N N . GLY A 1 218 ? 7.544 1.319 -23.110 1.00 88.44 218 GLY A N 1
ATOM 1705 C CA . GLY A 1 218 ? 6.618 0.921 -24.172 1.00 88.44 218 GLY A CA 1
ATOM 1706 C C . GLY A 1 218 ? 6.105 -0.517 -24.061 1.00 88.44 218 GLY A C 1
ATOM 1707 O O . GLY A 1 218 ? 5.067 -0.817 -24.650 1.00 88.44 218 GLY A O 1
ATOM 1708 N N . SER A 1 219 ? 6.748 -1.379 -23.262 1.00 89.94 219 SER A N 1
ATOM 1709 C CA . SER A 1 219 ? 6.293 -2.759 -23.055 1.00 89.94 219 S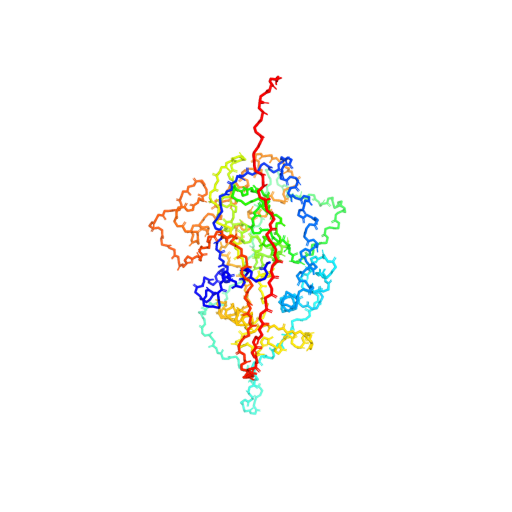ER A CA 1
ATOM 1710 C C . SER A 1 219 ? 4.873 -2.802 -22.494 1.00 89.94 219 SER A C 1
ATOM 1712 O O . SER A 1 219 ? 4.522 -2.037 -21.592 1.00 89.94 219 SER A O 1
ATOM 1714 N N . LEU A 1 220 ? 4.068 -3.734 -23.003 1.00 89.50 220 LEU A N 1
ATOM 1715 C CA . LEU A 1 220 ? 2.770 -4.074 -22.433 1.00 89.50 220 LEU A CA 1
ATOM 1716 C C . LEU A 1 220 ? 2.934 -5.232 -21.453 1.00 89.50 220 LEU A C 1
ATOM 1718 O O . LEU A 1 220 ? 3.508 -6.262 -21.797 1.00 89.50 220 LEU A O 1
ATOM 1722 N N . ALA A 1 221 ? 2.394 -5.074 -20.249 1.00 87.12 221 ALA A N 1
ATOM 1723 C CA . ALA A 1 221 ? 2.469 -6.082 -19.202 1.00 87.12 221 ALA A CA 1
ATOM 1724 C C . ALA A 1 221 ? 1.133 -6.219 -18.473 1.00 87.12 221 ALA A C 1
ATOM 1726 O O . ALA A 1 221 ? 0.363 -5.267 -18.338 1.00 87.12 221 ALA A O 1
ATOM 1727 N N . THR A 1 222 ? 0.863 -7.423 -17.974 1.00 88.94 222 THR A N 1
ATOM 1728 C CA . THR A 1 222 ? -0.194 -7.632 -16.980 1.00 88.94 222 THR A CA 1
ATOM 1729 C C . THR A 1 222 ? 0.453 -7.612 -15.607 1.00 88.94 222 THR A C 1
ATOM 1731 O 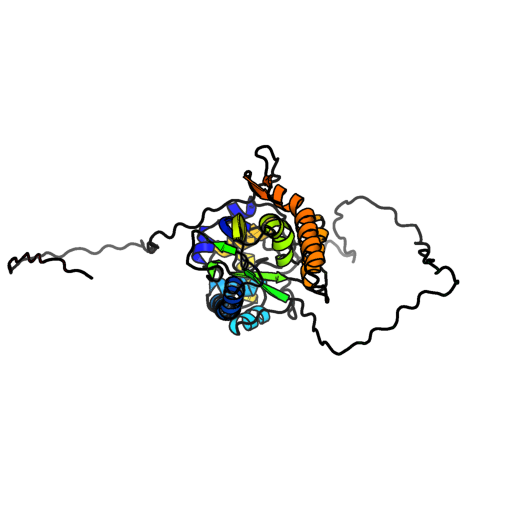O . THR A 1 222 ? 1.217 -8.515 -15.277 1.00 88.94 222 THR A O 1
ATOM 1734 N N . VAL A 1 223 ? 0.145 -6.581 -14.825 1.00 90.81 223 VAL A N 1
ATOM 1735 C CA . VAL A 1 223 ? 0.746 -6.336 -13.514 1.00 90.81 223 VAL A CA 1
ATOM 1736 C C . VAL A 1 223 ? -0.298 -6.556 -12.428 1.00 90.81 223 VAL A C 1
ATOM 1738 O O . VAL A 1 223 ? -1.462 -6.179 -12.569 1.00 90.81 223 VAL A O 1
ATOM 1741 N N . TYR A 1 224 ? 0.133 -7.172 -11.334 1.00 92.56 224 TYR A N 1
ATOM 1742 C CA . TYR A 1 224 ? -0.659 -7.379 -10.131 1.00 92.56 224 TYR A CA 1
ATOM 1743 C C . TYR A 1 224 ? -0.197 -6.383 -9.069 1.00 92.56 224 TYR A C 1
ATOM 1745 O O . TYR A 1 224 ? 0.835 -6.572 -8.418 1.00 92.56 224 TYR A O 1
ATOM 1753 N N . PHE A 1 225 ? -0.949 -5.296 -8.926 1.00 91.38 225 PHE A N 1
ATOM 1754 C CA . PHE A 1 225 ? -0.661 -4.238 -7.968 1.00 91.38 225 PHE A CA 1
ATOM 1755 C C . PHE A 1 225 ? -1.093 -4.631 -6.558 1.00 91.38 225 PHE A C 1
ATOM 1757 O O . PHE A 1 225 ? -2.184 -5.162 -6.348 1.00 91.38 225 PHE A O 1
ATOM 1764 N N . VAL A 1 226 ? -0.244 -4.322 -5.581 1.00 91.50 226 VAL A N 1
ATOM 1765 C CA . VAL A 1 226 ? -0.526 -4.527 -4.159 1.00 91.50 226 VAL A CA 1
ATOM 1766 C C . VAL A 1 226 ? -1.549 -3.492 -3.697 1.00 91.50 226 VAL A C 1
ATOM 1768 O O . VAL A 1 226 ? -1.247 -2.302 -3.643 1.00 91.50 226 VAL A O 1
ATOM 1771 N N . ARG A 1 227 ? -2.759 -3.940 -3.352 1.00 92.56 227 ARG A N 1
ATOM 1772 C CA . ARG A 1 227 ? -3.864 -3.081 -2.921 1.00 92.56 227 ARG A CA 1
ATOM 1773 C C . ARG A 1 227 ? -4.255 -3.375 -1.472 1.00 92.56 227 ARG A C 1
ATOM 1775 O O . ARG A 1 227 ? -4.895 -4.389 -1.192 1.00 92.56 227 ARG A O 1
ATOM 1782 N N . PRO A 1 228 ? -3.913 -2.483 -0.535 1.00 93.75 228 PRO A N 1
ATOM 1783 C CA . PRO A 1 228 ? -4.355 -2.598 0.848 1.00 93.75 228 PRO A CA 1
ATOM 1784 C C . PRO A 1 228 ? -5.868 -2.425 0.966 1.00 93.75 228 PRO A C 1
ATOM 1786 O O . PRO A 1 228 ? -6.476 -1.607 0.276 1.00 93.75 228 PRO A O 1
ATOM 1789 N N . LEU A 1 229 ? -6.480 -3.149 1.900 1.00 94.31 229 LEU A N 1
ATOM 1790 C CA . LEU A 1 229 ? -7.905 -3.020 2.227 1.00 94.31 229 LEU A CA 1
ATOM 1791 C C . LEU A 1 229 ? -8.205 -1.826 3.154 1.00 94.31 229 LEU A C 1
ATOM 1793 O O . LEU A 1 229 ? -9.356 -1.615 3.548 1.00 94.31 229 LEU A O 1
ATOM 1797 N N . PHE A 1 230 ? -7.180 -1.033 3.469 1.00 95.00 230 PHE A N 1
ATOM 1798 C CA . PHE A 1 230 ? -7.224 0.163 4.302 1.00 95.00 230 PHE A CA 1
ATOM 1799 C C . PHE A 1 230 ? -6.562 1.341 3.573 1.00 95.00 230 PHE A C 1
ATOM 1801 O O . PHE A 1 230 ? -5.623 1.133 2.809 1.00 95.00 230 PHE A O 1
ATOM 1808 N N . PRO A 1 231 ? -7.001 2.586 3.826 1.00 93.75 231 PRO A N 1
ATOM 1809 C CA . PRO A 1 231 ? -6.378 3.780 3.247 1.00 93.75 231 PRO A CA 1
ATOM 1810 C C . PRO A 1 231 ? -5.036 4.149 3.908 1.00 93.75 231 PRO A C 1
ATOM 1812 O O . PRO A 1 231 ? -4.337 5.037 3.419 1.00 93.75 231 PRO A O 1
ATOM 1815 N N . ILE A 1 232 ? -4.693 3.492 5.022 1.00 93.62 232 ILE A N 1
ATOM 1816 C CA . ILE A 1 232 ? -3.454 3.668 5.782 1.00 93.62 232 ILE A CA 1
ATOM 1817 C C . ILE A 1 232 ? -2.896 2.282 6.105 1.00 93.62 232 ILE A C 1
ATOM 1819 O O . ILE A 1 232 ? -3.663 1.400 6.498 1.00 93.62 232 ILE A O 1
ATOM 1823 N N . TYR A 1 233 ? -1.589 2.081 5.924 1.00 92.94 233 TYR A N 1
ATOM 1824 C CA . TYR A 1 233 ? -0.943 0.791 6.128 1.00 92.94 233 TYR A CA 1
ATOM 1825 C C . TYR A 1 233 ? 0.419 0.886 6.857 1.00 92.94 233 TYR A C 1
ATOM 1827 O O . TYR A 1 233 ? 1.290 1.648 6.422 1.00 92.94 233 TYR A O 1
ATOM 1835 N N . PRO A 1 234 ? 0.655 0.065 7.899 1.00 92.12 234 PRO A N 1
ATOM 1836 C CA . PRO A 1 234 ? -0.324 -0.817 8.538 1.00 92.12 234 PRO A CA 1
ATOM 1837 C C . PRO A 1 234 ? -1.465 0.001 9.180 1.00 92.12 234 PRO A C 1
ATOM 1839 O O . PRO A 1 234 ? -1.261 1.159 9.541 1.00 92.12 234 PRO A O 1
ATOM 1842 N N . PRO A 1 235 ? -2.685 -0.554 9.284 1.00 92.50 235 PRO A N 1
ATOM 1843 C CA . PRO A 1 235 ? -3.842 0.178 9.800 1.00 92.50 235 PRO A CA 1
ATOM 1844 C C . PRO A 1 235 ? -3.854 0.283 11.332 1.00 92.50 235 PRO A C 1
ATOM 1846 O O . PRO A 1 235 ? -4.653 1.032 11.886 1.00 92.50 235 PRO A O 1
ATOM 1849 N N . ILE A 1 236 ? -3.003 -0.492 12.010 1.00 90.75 236 ILE A N 1
ATOM 1850 C CA . ILE A 1 236 ? -2.845 -0.505 13.462 1.00 90.75 236 ILE A CA 1
ATOM 1851 C C . ILE A 1 236 ? -1.363 -0.630 13.807 1.00 90.75 236 ILE A C 1
ATOM 1853 O O . ILE A 1 236 ? -0.617 -1.344 13.133 1.00 90.75 236 ILE A O 1
ATOM 1857 N N . CYS A 1 237 ? -0.973 0.021 14.896 1.00 79.88 237 CYS A N 1
ATOM 1858 C CA . CYS A 1 237 ? 0.349 -0.125 15.507 1.00 79.88 237 CYS A CA 1
ATOM 1859 C C . CYS A 1 237 ? 0.276 -0.885 16.850 1.00 79.88 237 CYS A C 1
ATOM 1861 O O . CYS A 1 237 ? 1.301 -1.256 17.410 1.00 79.88 237 CYS A O 1
ATOM 1863 N N . GLN A 1 238 ? -0.937 -1.154 17.346 1.00 85.19 238 GLN A N 1
ATOM 1864 C CA . GLN A 1 238 ? -1.217 -1.919 18.562 1.00 85.19 238 GLN A CA 1
ATOM 1865 C C . GLN A 1 238 ? -2.197 -3.057 18.271 1.00 85.19 238 GLN A C 1
ATOM 1867 O O . GLN A 1 238 ? -2.947 -3.003 17.296 1.00 85.19 238 GLN A O 1
ATOM 1872 N N . ALA A 1 239 ? -2.203 -4.075 19.127 1.00 90.88 239 ALA A N 1
ATOM 1873 C CA . ALA A 1 239 ? -3.128 -5.190 19.006 1.00 90.88 239 ALA A CA 1
ATOM 1874 C C . ALA A 1 239 ? -4.524 -4.830 19.534 1.00 90.88 239 ALA A C 1
ATOM 1876 O O . ALA A 1 239 ? -4.669 -4.120 20.525 1.00 90.88 239 ALA A O 1
ATOM 1877 N N . PHE A 1 240 ? -5.534 -5.390 18.877 1.00 94.81 240 PHE A N 1
ATOM 1878 C CA . PHE A 1 240 ? -6.932 -5.394 19.300 1.00 94.81 240 PHE A CA 1
ATOM 1879 C C . PHE A 1 240 ? -7.493 -6.816 19.231 1.00 94.81 240 PHE A C 1
ATOM 1881 O O . PHE A 1 240 ? -7.237 -7.523 18.251 1.00 94.81 240 PHE A O 1
ATOM 1888 N N . HIS A 1 241 ? -8.262 -7.225 20.232 1.00 96.44 241 HIS A N 1
ATOM 1889 C CA . HIS A 1 241 ? -8.925 -8.531 20.301 1.00 96.44 241 HIS A CA 1
ATOM 1890 C C . HIS A 1 241 ? -10.429 -8.421 20.066 1.00 96.44 241 HIS A C 1
ATOM 1892 O O . HIS A 1 241 ? -11.057 -9.370 19.605 1.00 96.44 241 HIS A O 1
ATOM 1898 N N . THR A 1 242 ? -11.019 -7.260 20.353 1.00 97.75 242 THR A N 1
ATOM 1899 C CA . THR A 1 242 ? -12.465 -7.045 20.237 1.00 97.75 242 THR A CA 1
ATOM 1900 C C . THR A 1 242 ? -12.786 -5.729 19.539 1.00 97.75 242 THR A C 1
ATOM 1902 O O . THR A 1 242 ? -11.950 -4.831 19.420 1.00 97.75 242 THR A O 1
ATOM 1905 N N . VAL A 1 243 ? -14.018 -5.612 19.038 1.00 97.75 243 VAL A N 1
ATOM 1906 C CA . VAL A 1 243 ? -14.507 -4.355 18.451 1.00 97.75 243 VAL A CA 1
ATOM 1907 C C . VAL A 1 243 ? -14.586 -3.280 19.529 1.00 97.75 243 VAL A C 1
ATOM 1909 O O . VAL A 1 243 ? -14.316 -2.116 19.261 1.00 97.75 243 VAL A O 1
ATOM 1912 N N . GLU A 1 244 ? -14.948 -3.677 20.739 1.00 97.62 244 GLU A N 1
ATOM 1913 C CA . GLU A 1 244 ? -15.127 -2.821 21.898 1.00 97.62 244 GLU A CA 1
ATOM 1914 C C . GLU A 1 244 ? -13.786 -2.193 22.314 1.00 97.62 244 GLU A C 1
ATOM 1916 O O . GLU A 1 244 ? -13.729 -0.978 22.491 1.00 97.62 244 GLU A O 1
ATOM 1921 N N . GLU A 1 245 ? -12.688 -2.962 22.308 1.00 96.75 245 GLU A N 1
ATOM 1922 C CA . GLU A 1 245 ? -11.327 -2.433 22.511 1.00 96.75 245 GLU A CA 1
ATOM 1923 C C . GLU A 1 245 ? -10.944 -1.376 21.462 1.00 96.75 245 GLU A C 1
ATOM 1925 O O . GLU A 1 245 ? -10.336 -0.355 21.792 1.00 96.75 245 GLU A O 1
ATOM 1930 N N . VAL A 1 246 ? -11.312 -1.592 20.192 1.00 96.56 246 VAL A N 1
ATOM 1931 C CA . VAL A 1 246 ? -11.073 -0.609 19.121 1.00 96.56 246 VAL A CA 1
ATOM 1932 C C . VAL A 1 246 ? -11.832 0.690 19.400 1.00 96.56 246 VAL A C 1
ATOM 1934 O O . VAL A 1 246 ? -11.267 1.773 19.243 1.00 96.56 246 VAL A O 1
ATOM 1937 N N . GLN A 1 247 ? -13.102 0.600 19.807 1.00 95.94 247 GLN A N 1
ATOM 1938 C CA . GLN A 1 247 ? -13.915 1.783 20.108 1.00 95.94 247 GLN A CA 1
ATOM 1939 C C . GLN A 1 247 ? -13.386 2.531 21.333 1.00 95.94 247 GLN A C 1
ATOM 1941 O O . GLN A 1 247 ? -13.292 3.754 21.295 1.00 95.94 247 GLN A O 1
ATOM 1946 N N . GLU A 1 248 ? -12.998 1.818 22.392 1.00 95.06 248 GLU A N 1
ATOM 1947 C CA . GLU A 1 248 ? -12.445 2.424 23.604 1.00 95.06 248 GLU A CA 1
ATOM 1948 C C . GLU A 1 248 ? -11.130 3.160 23.307 1.00 95.06 248 GLU A C 1
ATOM 1950 O O . GLU A 1 248 ? -10.946 4.307 23.717 1.00 95.06 248 GLU A O 1
ATOM 1955 N N . ALA A 1 249 ? -10.222 2.537 22.548 1.00 94.00 249 ALA A N 1
ATOM 1956 C CA . ALA A 1 249 ? -8.974 3.181 22.145 1.00 94.00 249 ALA A CA 1
ATOM 1957 C C . ALA A 1 249 ? -9.225 4.431 21.289 1.00 94.00 249 ALA A C 1
ATOM 1959 O O . ALA A 1 249 ? -8.569 5.455 21.486 1.00 94.00 249 ALA A O 1
ATOM 1960 N N . LEU A 1 250 ? -10.200 4.375 20.378 1.00 94.88 250 LEU A N 1
ATOM 1961 C CA . LEU A 1 250 ? -10.584 5.520 19.560 1.00 94.88 250 LEU A CA 1
ATOM 1962 C C . LEU A 1 250 ? -11.169 6.661 20.402 1.00 94.88 250 LEU A C 1
ATOM 1964 O O . LEU A 1 250 ? -10.773 7.805 20.210 1.00 94.88 250 LEU A O 1
ATOM 1968 N N . GLN A 1 251 ? -12.045 6.358 21.362 1.00 94.62 251 GLN A N 1
ATOM 1969 C CA . GLN A 1 251 ? -12.638 7.350 22.267 1.00 94.62 251 GLN A CA 1
ATOM 1970 C C . GLN A 1 251 ? -11.599 8.010 23.182 1.00 94.62 251 GLN A C 1
ATOM 1972 O O . GLN A 1 251 ? -11.694 9.205 23.455 1.00 94.62 251 GLN A O 1
ATOM 1977 N N . LYS A 1 252 ? -10.578 7.261 23.627 1.00 94.06 252 LYS A N 1
ATOM 1978 C CA . LYS A 1 252 ? -9.438 7.820 24.379 1.00 94.06 252 LYS A CA 1
ATOM 1979 C C . LYS A 1 252 ? -8.644 8.830 23.552 1.00 94.06 252 LYS A C 1
ATOM 1981 O O . LYS A 1 252 ? -8.140 9.812 24.095 1.00 94.06 252 LYS A O 1
ATOM 1986 N N . LEU A 1 253 ? -8.517 8.589 22.247 1.00 91.94 253 LEU A N 1
ATOM 1987 C CA . LEU A 1 253 ? -7.881 9.529 21.330 1.00 91.94 253 LEU A CA 1
ATOM 1988 C C . LEU A 1 253 ? -8.801 10.728 21.074 1.00 91.94 253 LEU A C 1
ATOM 1990 O O . LEU A 1 253 ? -8.373 11.865 21.229 1.00 91.94 253 LEU A O 1
ATOM 1994 N N . ASP A 1 254 ? -10.061 10.508 20.731 1.00 93.31 254 ASP A N 1
ATOM 1995 C CA . ASP A 1 254 ? -11.035 11.564 20.465 1.00 93.31 254 ASP A CA 1
ATOM 1996 C C . ASP A 1 254 ? -12.430 11.094 20.919 1.00 93.31 254 ASP A C 1
ATOM 1998 O O . ASP A 1 254 ? -12.993 10.195 20.288 1.00 93.31 254 ASP A O 1
ATOM 2002 N N . PRO A 1 255 ? -13.020 11.694 21.975 1.00 93.94 255 PRO A N 1
ATOM 2003 C CA . PRO A 1 255 ? -14.331 11.293 22.496 1.00 93.94 255 PRO A CA 1
ATOM 2004 C C . PRO A 1 255 ? -15.468 11.357 21.469 1.00 93.94 255 PRO A C 1
ATOM 2006 O O . PRO A 1 255 ? -16.493 10.697 21.638 1.00 93.94 255 PRO A O 1
ATOM 2009 N N . ASN A 1 256 ? -15.300 12.143 20.401 1.00 92.75 256 ASN A N 1
ATOM 2010 C CA . ASN A 1 256 ? -16.291 12.293 19.340 1.00 92.75 256 ASN A CA 1
ATOM 2011 C C . ASN A 1 256 ? -16.039 11.360 18.149 1.00 92.75 256 ASN A C 1
ATOM 2013 O O . ASN A 1 256 ? -16.904 11.237 17.274 1.00 92.75 256 ASN A O 1
ATOM 2017 N N . ALA A 1 257 ? -14.877 10.706 18.086 1.00 92.06 257 ALA A N 1
ATOM 2018 C CA . ALA A 1 257 ? -14.555 9.809 16.991 1.00 92.06 257 ALA A CA 1
ATOM 2019 C C . ALA A 1 257 ? -15.405 8.533 17.058 1.00 92.06 257 ALA A C 1
ATOM 2021 O O . ALA A 1 257 ? -15.597 7.915 18.105 1.00 92.06 257 ALA A O 1
ATOM 2022 N N . LYS A 1 258 ? -15.931 8.135 15.897 1.00 91.31 258 LYS A N 1
ATOM 2023 C CA . LYS A 1 258 ? -16.777 6.949 15.739 1.00 91.31 258 LYS A CA 1
ATOM 2024 C C . LYS A 1 258 ? -16.314 6.153 14.534 1.00 91.31 258 LYS A C 1
ATOM 2026 O O . LYS A 1 258 ? -16.248 6.678 13.421 1.00 91.31 258 LYS A O 1
ATOM 2031 N N . LEU A 1 259 ? -16.085 4.860 14.739 1.00 95.25 259 LEU A N 1
ATOM 2032 C CA . LEU A 1 259 ? -15.750 3.938 13.663 1.00 95.25 259 LEU A CA 1
ATOM 2033 C C . LEU A 1 259 ? -16.900 2.945 13.446 1.00 95.25 259 LEU A C 1
ATOM 2035 O O . LEU A 1 259 ? -17.273 2.244 14.388 1.00 95.25 259 LEU A O 1
ATOM 2039 N N . PRO A 1 260 ? -17.460 2.823 12.226 1.00 96.38 260 PRO A N 1
ATOM 2040 C CA . PRO A 1 260 ? -18.488 1.826 11.950 1.00 96.38 260 PRO A CA 1
ATOM 2041 C C . PRO A 1 260 ? -18.016 0.410 12.296 1.00 96.38 260 PRO A C 1
ATOM 2043 O O . PRO A 1 260 ? -16.865 0.053 12.029 1.00 96.38 260 PRO A O 1
ATOM 2046 N N . ARG A 1 261 ? -18.922 -0.425 12.826 1.00 96.00 261 ARG A N 1
ATOM 2047 C CA . ARG A 1 261 ? -18.607 -1.786 13.305 1.00 96.00 261 ARG A CA 1
ATOM 2048 C C . ARG A 1 261 ? -17.867 -2.632 12.266 1.00 96.00 261 ARG A C 1
ATOM 2050 O O . ARG A 1 261 ? -16.917 -3.317 12.623 1.00 96.00 261 ARG A O 1
ATOM 2057 N N . ALA A 1 262 ? -18.230 -2.526 10.986 1.00 96.19 262 ALA A N 1
ATOM 2058 C CA . ALA A 1 262 ? -17.560 -3.244 9.899 1.00 96.19 262 ALA A CA 1
ATOM 2059 C C . ALA A 1 262 ? -16.064 -2.889 9.764 1.00 96.19 262 ALA A C 1
ATOM 2061 O O . ALA A 1 262 ? -15.238 -3.763 9.505 1.00 96.19 262 ALA A O 1
ATOM 2062 N N . TRP A 1 263 ? -15.691 -1.623 9.977 1.00 97.19 263 TRP A N 1
ATOM 2063 C CA . TRP A 1 263 ? -14.290 -1.196 9.962 1.00 97.19 263 TRP A CA 1
ATOM 2064 C C . TRP A 1 263 ? -13.548 -1.638 11.221 1.00 97.19 263 TRP A C 1
ATOM 2066 O O . TRP A 1 263 ? -12.427 -2.127 11.114 1.00 97.19 263 TRP A O 1
ATOM 2076 N N . ALA A 1 264 ? -14.185 -1.557 12.392 1.00 97.19 264 ALA A N 1
ATOM 2077 C CA . ALA A 1 264 ? -13.599 -2.069 13.630 1.00 97.19 264 ALA A CA 1
ATOM 2078 C C . ALA A 1 264 ? -13.335 -3.586 13.552 1.00 97.19 264 ALA A C 1
ATOM 2080 O O . ALA A 1 264 ? -12.247 -4.043 13.885 1.00 97.19 264 ALA A O 1
ATOM 2081 N N . GLN A 1 265 ? -14.273 -4.363 13.000 1.00 97.81 265 GLN A N 1
ATOM 2082 C CA . GLN A 1 265 ? -14.091 -5.798 12.752 1.00 97.81 265 GLN A CA 1
ATOM 2083 C C . GLN A 1 265 ? -12.926 -6.093 11.801 1.00 97.81 265 GLN A C 1
ATOM 2085 O O . GLN A 1 265 ? -12.247 -7.105 11.962 1.00 97.81 265 GLN A O 1
ATOM 2090 N N . ARG A 1 266 ? -12.676 -5.227 10.811 1.00 97.25 266 ARG A N 1
ATOM 2091 C CA . ARG A 1 266 ? -11.512 -5.356 9.923 1.00 97.25 266 ARG A CA 1
ATOM 2092 C C . ARG A 1 266 ? -10.200 -5.106 10.670 1.00 97.25 266 ARG A C 1
ATOM 2094 O O . ARG A 1 266 ? -9.241 -5.821 10.405 1.00 97.25 266 ARG A O 1
ATOM 2101 N N . LEU A 1 267 ? -10.153 -4.152 11.603 1.00 97.00 267 LEU A N 1
ATOM 2102 C CA . LEU A 1 267 ? -8.969 -3.918 12.444 1.00 97.00 267 LEU A CA 1
ATOM 2103 C C . LEU A 1 267 ? -8.691 -5.107 13.372 1.00 97.00 267 LEU A C 1
ATOM 2105 O O . LEU A 1 267 ? -7.548 -5.544 13.465 1.00 97.00 267 LEU A O 1
ATOM 2109 N N . VAL A 1 268 ? -9.732 -5.684 13.982 1.00 97.75 268 VAL A N 1
ATOM 2110 C CA . VAL A 1 268 ? -9.611 -6.914 14.785 1.00 97.75 268 VAL A CA 1
ATOM 2111 C C . VAL A 1 268 ? -9.111 -8.075 13.925 1.00 97.75 268 VAL A C 1
ATOM 2113 O O . VAL A 1 268 ? -8.138 -8.725 14.282 1.00 97.75 268 VAL A O 1
ATOM 2116 N N . ALA A 1 269 ? -9.692 -8.288 12.743 1.00 97.25 269 ALA A N 1
ATOM 2117 C CA . ALA A 1 269 ? -9.227 -9.330 11.828 1.00 97.25 269 ALA A CA 1
ATOM 2118 C C . ALA A 1 269 ? -7.780 -9.115 11.358 1.00 97.25 269 ALA A C 1
ATOM 2120 O O . ALA A 1 269 ? -7.044 -10.082 11.185 1.00 97.25 269 ALA A O 1
ATOM 2121 N N . PHE A 1 270 ? -7.358 -7.863 11.158 1.00 96.69 270 PHE A N 1
ATOM 2122 C CA . PHE A 1 270 ? -5.965 -7.545 10.847 1.00 96.69 270 PHE A CA 1
ATOM 2123 C C . PHE A 1 270 ? -5.050 -7.904 12.022 1.00 96.69 270 PHE A C 1
ATOM 2125 O O . PHE A 1 270 ? -4.039 -8.568 11.821 1.00 96.69 270 PHE A O 1
ATOM 2132 N N . SER A 1 271 ? -5.434 -7.515 13.240 1.00 95.88 271 SER A N 1
ATOM 2133 C CA . SER A 1 271 ? -4.737 -7.838 14.489 1.00 95.88 271 SER A CA 1
ATOM 2134 C C . SER A 1 271 ? -4.587 -9.353 14.685 1.00 95.88 271 SER A C 1
ATOM 2136 O O . SER A 1 271 ? -3.480 -9.834 14.912 1.00 95.88 271 SER A O 1
ATOM 2138 N N . GLU A 1 272 ? -5.657 -10.126 14.488 1.00 95.50 272 GLU A N 1
ATOM 2139 C CA . GLU A 1 272 ? -5.631 -11.595 14.510 1.00 95.50 272 GLU A CA 1
ATOM 2140 C C . GLU A 1 272 ? -4.687 -12.169 13.437 1.00 95.50 272 GLU A C 1
ATOM 2142 O O . GLU A 1 272 ? -3.887 -13.062 13.726 1.00 95.50 272 GLU A O 1
ATOM 2147 N N . ALA A 1 273 ? -4.734 -11.640 12.207 1.00 93.50 273 ALA A N 1
ATOM 2148 C CA . ALA A 1 273 ? -3.896 -12.104 11.099 1.00 93.50 273 ALA A CA 1
ATOM 2149 C C . ALA A 1 273 ? -2.396 -11.919 11.386 1.00 93.50 273 ALA A C 1
ATOM 2151 O O . ALA A 1 273 ? -1.589 -12.776 11.027 1.00 93.50 273 ALA A O 1
ATOM 2152 N N . VAL A 1 274 ? -2.016 -10.855 12.099 1.00 92.12 274 VAL A N 1
ATOM 2153 C CA . VAL A 1 274 ? -0.629 -10.631 12.551 1.00 92.12 274 VAL A CA 1
ATOM 2154 C C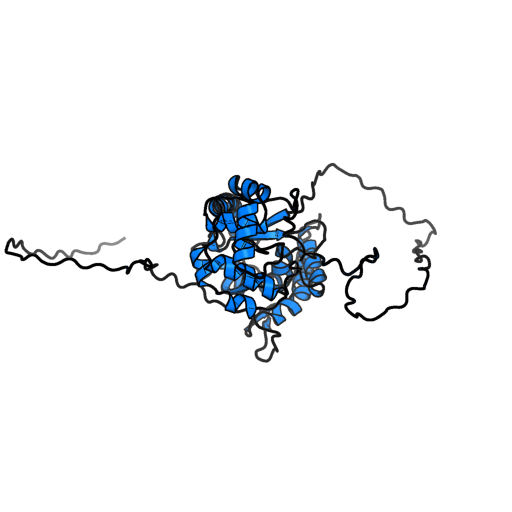 . VAL A 1 274 ? -0.312 -11.291 13.897 1.00 92.12 274 VAL A C 1
ATOM 2156 O O . VAL A 1 274 ? 0.766 -11.087 14.454 1.00 92.12 274 VAL A O 1
ATOM 2159 N N . GLY A 1 275 ? -1.228 -12.104 14.430 1.00 93.56 275 GLY A N 1
ATOM 2160 C CA . GLY A 1 275 ? -1.060 -12.811 15.697 1.00 93.56 275 GLY A CA 1
ATOM 2161 C C . GLY A 1 275 ? -1.004 -11.882 16.908 1.00 93.56 275 GLY A C 1
ATOM 2162 O O . GLY A 1 275 ? -0.255 -12.162 17.843 1.00 93.56 275 GLY A O 1
ATOM 2163 N N . HIS A 1 276 ? -1.750 -10.775 16.871 1.00 92.19 276 HIS A N 1
ATOM 2164 C CA . HIS A 1 276 ? -1.806 -9.741 17.909 1.00 92.19 276 HIS A CA 1
ATOM 2165 C C . HIS A 1 276 ? -0.431 -9.139 18.237 1.00 92.19 276 HIS A C 1
ATOM 2167 O O . HIS A 1 276 ? -0.118 -8.825 19.385 1.00 92.19 276 HIS A O 1
ATOM 2173 N N . ARG A 1 277 ? 0.420 -8.995 17.217 1.00 88.31 277 ARG A N 1
ATOM 2174 C CA . ARG A 1 277 ? 1.754 -8.395 17.317 1.00 88.31 277 ARG A CA 1
ATOM 2175 C C . ARG A 1 277 ? 1.866 -7.186 16.409 1.00 88.31 277 ARG A C 1
ATOM 2177 O O . ARG A 1 277 ? 1.063 -6.994 15.500 1.00 88.31 277 ARG A O 1
ATOM 2184 N N . GLU A 1 278 ? 2.898 -6.387 16.645 1.00 85.06 278 GLU A N 1
ATOM 2185 C CA . GLU A 1 278 ? 3.251 -5.325 15.715 1.00 85.06 278 GLU A CA 1
ATOM 2186 C C . GLU A 1 278 ? 3.550 -5.922 14.321 1.00 85.06 278 GLU A C 1
ATOM 2188 O O . GLU A 1 278 ? 4.335 -6.872 14.220 1.00 85.06 278 GLU A O 1
ATOM 2193 N N . PRO A 1 279 ? 2.943 -5.393 13.243 1.00 86.50 279 PRO A N 1
ATOM 2194 C CA . PRO A 1 279 ? 3.203 -5.856 11.887 1.00 86.50 279 PRO A CA 1
ATOM 2195 C C . PRO A 1 279 ? 4.615 -5.460 11.439 1.00 86.50 279 PRO A C 1
ATOM 2197 O O . PRO A 1 279 ? 4.920 -4.279 11.260 1.00 86.50 279 PRO A O 1
ATOM 2200 N N . LEU A 1 280 ? 5.456 -6.462 11.174 1.00 88.75 280 LEU A N 1
ATOM 2201 C CA . LEU A 1 280 ? 6.819 -6.282 10.673 1.00 88.75 280 LEU A CA 1
ATOM 2202 C C . LEU A 1 280 ? 6.988 -6.855 9.266 1.00 88.75 280 LEU A C 1
ATOM 2204 O O . LEU A 1 280 ? 6.420 -7.889 8.918 1.00 88.75 280 LEU A O 1
ATOM 2208 N N . VAL A 1 281 ? 7.845 -6.207 8.482 1.00 90.06 281 VAL A N 1
ATOM 2209 C CA . VAL A 1 281 ? 8.290 -6.707 7.182 1.00 90.06 281 VAL A CA 1
ATOM 2210 C C . VAL A 1 281 ? 9.108 -7.993 7.383 1.00 90.06 281 VAL A C 1
ATOM 2212 O O . VAL A 1 281 ? 10.022 -8.004 8.224 1.00 90.06 281 VAL A O 1
ATOM 2215 N N . PRO A 1 282 ? 8.854 -9.062 6.598 1.00 89.69 282 PRO A N 1
ATOM 2216 C CA . PRO A 1 282 ? 9.594 -10.312 6.726 1.00 89.69 282 PRO A CA 1
ATOM 2217 C C . PRO A 1 282 ? 11.099 -10.109 6.535 1.00 89.69 282 PRO A C 1
ATOM 2219 O O . PRO A 1 282 ? 11.548 -9.479 5.576 1.00 89.69 282 PRO A O 1
ATOM 2222 N N . GLU A 1 283 ? 11.899 -10.681 7.436 1.00 89.75 283 GLU A N 1
ATOM 2223 C CA . GLU A 1 283 ? 13.352 -10.485 7.458 1.00 89.75 283 GLU A CA 1
ATOM 2224 C C . GLU A 1 283 ? 14.038 -10.872 6.151 1.00 89.75 283 GLU A C 1
ATOM 2226 O O . GLU A 1 283 ? 14.888 -10.141 5.644 1.00 89.75 283 GLU A O 1
ATOM 2231 N N . LYS A 1 284 ? 13.601 -11.984 5.569 1.00 88.31 284 LYS A N 1
ATOM 2232 C CA . LYS A 1 284 ? 14.162 -12.519 4.335 1.00 88.31 284 LYS A CA 1
ATOM 2233 C C . LYS A 1 284 ? 13.913 -11.608 3.107 1.00 88.31 284 LYS A C 1
ATOM 2235 O O . LYS A 1 284 ? 14.540 -11.810 2.076 1.00 88.31 284 LYS A O 1
ATOM 2240 N N . CYS A 1 285 ? 13.050 -10.588 3.207 1.00 88.56 285 CYS A N 1
ATOM 2241 C CA . CYS A 1 285 ? 12.822 -9.588 2.150 1.00 88.56 285 CYS A CA 1
ATOM 2242 C C . CYS A 1 285 ? 13.754 -8.373 2.253 1.00 88.56 285 CYS A C 1
ATOM 2244 O O . CYS A 1 285 ? 13.804 -7.545 1.344 1.00 88.56 285 CYS A O 1
ATOM 2246 N N . ARG A 1 286 ? 14.470 -8.208 3.374 1.00 89.44 286 ARG A N 1
ATOM 2247 C CA . ARG A 1 286 ? 15.219 -6.975 3.669 1.00 89.44 286 ARG A CA 1
ATOM 2248 C C . ARG A 1 286 ? 16.398 -6.746 2.726 1.00 89.44 286 ARG A C 1
ATOM 2250 O O . ARG A 1 286 ? 16.807 -5.601 2.558 1.00 89.44 286 ARG A O 1
ATOM 2257 N N . GLU A 1 287 ? 16.954 -7.801 2.136 1.00 91.56 287 GLU A N 1
ATOM 2258 C CA . GLU A 1 287 ? 17.999 -7.687 1.113 1.00 91.56 287 GLU A CA 1
ATOM 2259 C C . GLU A 1 287 ? 17.448 -7.096 -0.189 1.00 91.56 287 GLU A C 1
ATOM 2261 O O . GLU A 1 287 ? 17.983 -6.102 -0.672 1.00 91.56 287 GLU A O 1
ATOM 2266 N N . ALA A 1 288 ? 16.318 -7.609 -0.686 1.00 93.19 288 ALA A N 1
ATOM 2267 C CA . ALA A 1 288 ? 15.637 -7.046 -1.852 1.00 93.19 288 ALA A CA 1
ATOM 2268 C C . ALA A 1 288 ? 15.255 -5.571 -1.632 1.00 93.19 288 ALA A C 1
ATOM 2270 O O . ALA A 1 288 ? 15.418 -4.742 -2.524 1.00 93.19 288 ALA A O 1
ATOM 2271 N N . ILE A 1 289 ? 14.807 -5.216 -0.421 1.00 93.00 289 ILE A N 1
ATOM 2272 C CA . ILE A 1 289 ? 14.508 -3.822 -0.061 1.00 93.00 289 ILE A CA 1
ATOM 2273 C C . ILE A 1 289 ? 15.760 -2.939 -0.133 1.00 93.00 289 ILE A C 1
ATOM 2275 O O . ILE A 1 289 ? 15.679 -1.826 -0.652 1.00 93.00 289 ILE A O 1
ATOM 2279 N N . ARG A 1 290 ? 16.908 -3.419 0.365 1.00 91.56 290 ARG A N 1
ATOM 2280 C CA . ARG A 1 290 ? 18.180 -2.681 0.296 1.00 91.56 290 ARG A CA 1
ATOM 2281 C C . ARG A 1 290 ? 18.617 -2.462 -1.149 1.00 91.56 290 ARG A C 1
ATOM 2283 O O . ARG A 1 290 ? 18.853 -1.321 -1.529 1.00 91.56 290 ARG A O 1
ATOM 2290 N N . ALA A 1 291 ? 18.603 -3.510 -1.969 1.00 92.06 291 ALA A N 1
ATOM 2291 C CA . ALA A 1 291 ? 18.924 -3.394 -3.389 1.00 92.06 291 ALA A CA 1
ATOM 2292 C C . ALA A 1 291 ? 17.978 -2.425 -4.123 1.00 92.06 291 ALA A C 1
ATOM 2294 O O . ALA A 1 291 ? 18.418 -1.624 -4.942 1.00 92.06 291 ALA A O 1
ATOM 2295 N N . PHE A 1 292 ? 16.682 -2.427 -3.790 1.00 91.00 292 PHE A N 1
ATOM 2296 C CA . PHE A 1 292 ? 15.733 -1.458 -4.342 1.00 91.00 292 PHE A CA 1
ATOM 2297 C C . PHE A 1 292 ? 16.049 -0.014 -3.913 1.00 91.00 292 PHE A C 1
ATOM 2299 O O . PHE A 1 292 ? 15.958 0.908 -4.720 1.00 91.00 292 PHE A O 1
ATOM 2306 N N . GLN A 1 293 ? 16.450 0.203 -2.657 1.00 88.94 293 GLN A N 1
ATOM 2307 C CA . GLN A 1 293 ? 16.873 1.520 -2.166 1.00 88.94 293 GLN A CA 1
ATOM 2308 C C . GLN A 1 293 ? 18.133 2.025 -2.886 1.00 88.94 293 GLN A C 1
ATOM 2310 O O . GLN A 1 293 ? 18.198 3.205 -3.225 1.00 88.94 293 GLN A O 1
ATOM 2315 N N . GLU A 1 294 ? 19.099 1.144 -3.165 1.00 88.19 294 GLU A N 1
ATOM 2316 C CA . GLU A 1 294 ? 20.357 1.464 -3.863 1.00 88.19 294 GLU A CA 1
ATOM 2317 C C . GLU A 1 294 ? 20.141 2.062 -5.265 1.00 88.19 294 GLU A C 1
ATOM 2319 O O . GLU A 1 294 ? 20.968 2.850 -5.729 1.00 88.19 294 GLU A O 1
ATOM 2324 N N . ILE A 1 295 ? 19.012 1.773 -5.926 1.00 85.75 295 ILE A N 1
ATOM 2325 C CA . ILE A 1 295 ? 18.638 2.407 -7.205 1.00 85.75 295 ILE A CA 1
ATOM 2326 C C . ILE A 1 295 ? 18.574 3.937 -7.053 1.00 85.75 295 ILE A C 1
ATOM 2328 O O . ILE A 1 295 ? 18.967 4.671 -7.954 1.00 85.75 295 ILE A O 1
ATOM 2332 N N . HIS A 1 296 ? 18.102 4.425 -5.904 1.00 79.12 296 HIS A N 1
ATOM 2333 C CA . HIS A 1 296 ? 17.809 5.841 -5.667 1.00 79.12 296 HIS A CA 1
ATOM 2334 C C . HIS A 1 296 ? 18.857 6.573 -4.820 1.00 79.12 296 HIS A C 1
ATOM 2336 O O . HIS A 1 296 ? 18.720 7.776 -4.611 1.00 79.12 296 HIS A O 1
ATOM 2342 N N . LEU A 1 297 ? 19.860 5.864 -4.297 1.00 78.44 297 LEU A N 1
ATOM 2343 C CA . LEU A 1 297 ? 20.861 6.423 -3.381 1.00 78.44 297 LEU A CA 1
ATOM 2344 C C . LEU A 1 297 ? 22.199 6.765 -4.050 1.00 78.44 297 LEU A C 1
ATOM 2346 O O . LEU A 1 297 ? 23.048 7.361 -3.392 1.00 78.44 297 LEU A O 1
ATOM 2350 N N . SER A 1 298 ? 22.411 6.404 -5.320 1.00 68.94 298 SER A N 1
ATOM 2351 C CA . SER A 1 298 ? 23.678 6.722 -5.987 1.00 68.94 298 SER A CA 1
ATOM 2352 C C . SER A 1 298 ? 23.776 8.209 -6.332 1.00 68.94 298 SER A C 1
ATOM 2354 O O . SER A 1 298 ? 22.850 8.731 -6.956 1.00 68.94 298 SER A O 1
ATOM 2356 N N . PRO A 1 299 ? 24.884 8.875 -5.963 1.00 60.44 299 PRO A N 1
ATOM 2357 C CA . PRO A 1 299 ? 25.142 10.265 -6.328 1.00 60.44 299 PRO A CA 1
ATOM 2358 C C . PRO A 1 299 ? 25.430 10.427 -7.828 1.00 60.44 299 PRO A C 1
ATOM 2360 O O . PRO A 1 299 ? 25.117 11.477 -8.386 1.00 60.44 299 PRO A O 1
ATOM 2363 N N . ASP A 1 300 ? 25.952 9.380 -8.476 1.00 67.56 300 ASP A N 1
ATOM 2364 C CA . ASP A 1 300 ? 26.234 9.354 -9.909 1.00 67.56 300 ASP A CA 1
ATOM 2365 C C . ASP A 1 300 ? 25.157 8.542 -10.644 1.00 67.56 300 ASP A C 1
ATOM 2367 O O . ASP A 1 300 ? 24.886 7.375 -10.328 1.00 67.56 300 ASP A O 1
ATOM 2371 N N . HIS A 1 301 ? 24.509 9.192 -11.610 1.00 68.44 301 HIS A N 1
ATOM 2372 C CA . HIS A 1 301 ? 23.470 8.620 -12.467 1.00 68.44 301 HIS A CA 1
ATOM 2373 C C . HIS A 1 301 ? 24.083 8.064 -13.759 1.00 68.44 301 HIS A C 1
ATOM 2375 O O . HIS A 1 301 ? 23.733 8.509 -14.850 1.00 68.44 301 HIS A O 1
ATOM 2381 N N . ASP A 1 302 ? 25.019 7.120 -13.637 1.00 83.00 302 ASP A N 1
ATOM 2382 C CA . ASP A 1 302 ? 25.441 6.317 -14.787 1.00 83.00 302 ASP A CA 1
ATOM 2383 C C . ASP A 1 302 ? 24.271 5.406 -15.223 1.00 83.00 302 ASP A C 1
ATOM 2385 O O . ASP A 1 302 ? 23.820 4.585 -14.413 1.00 83.00 302 ASP A O 1
ATOM 2389 N N . PRO A 1 303 ? 23.746 5.541 -16.459 1.00 82.31 303 PRO A N 1
ATOM 2390 C CA . PRO A 1 303 ? 22.620 4.740 -16.930 1.00 82.31 303 PRO A CA 1
ATOM 2391 C C . PRO A 1 303 ? 22.883 3.230 -16.910 1.00 82.31 303 PRO A C 1
ATOM 2393 O O . PRO A 1 303 ? 21.966 2.464 -16.611 1.00 82.31 303 PRO A O 1
ATOM 2396 N N . GLU A 1 304 ? 24.114 2.789 -17.195 1.00 84.50 304 GLU A N 1
ATOM 2397 C CA . GLU A 1 304 ? 24.454 1.360 -17.211 1.00 84.50 304 GLU A CA 1
ATOM 2398 C C . GLU A 1 304 ? 24.473 0.771 -15.795 1.00 84.50 304 GLU A C 1
ATOM 2400 O O . GLU A 1 304 ? 23.923 -0.307 -15.546 1.00 84.50 304 GLU A O 1
ATOM 2405 N N . ASP A 1 305 ? 25.062 1.490 -14.835 1.00 86.88 305 ASP A N 1
ATOM 2406 C CA . ASP A 1 305 ? 25.010 1.106 -13.425 1.00 86.88 305 ASP A CA 1
ATOM 2407 C C . ASP A 1 305 ? 23.582 1.154 -12.861 1.00 86.88 305 ASP A C 1
ATOM 2409 O O . ASP A 1 305 ? 23.189 0.265 -12.101 1.00 86.88 305 ASP A O 1
ATOM 2413 N N . GLU A 1 306 ? 22.766 2.138 -13.250 1.00 85.19 306 GLU A N 1
ATOM 2414 C CA . GLU A 1 306 ? 21.362 2.187 -12.839 1.00 85.19 306 GLU A CA 1
ATOM 2415 C C . GLU A 1 306 ? 20.586 0.959 -13.338 1.00 85.19 306 GLU A C 1
ATOM 2417 O O . GLU A 1 306 ? 19.859 0.336 -12.555 1.00 85.19 306 GLU A O 1
ATOM 2422 N N . GLU A 1 307 ? 20.757 0.579 -14.605 1.00 86.19 307 GLU A N 1
ATOM 2423 C CA . GLU A 1 307 ? 20.099 -0.598 -15.175 1.00 86.19 307 GLU A CA 1
ATOM 2424 C C . GLU A 1 307 ? 20.556 -1.885 -14.479 1.00 86.19 307 GLU A C 1
ATOM 2426 O O . GLU A 1 307 ? 19.730 -2.693 -14.047 1.00 86.19 307 GLU A O 1
ATOM 2431 N N . ARG A 1 308 ? 21.863 -2.032 -14.230 1.00 89.69 308 ARG A N 1
ATOM 2432 C CA . ARG A 1 308 ? 22.410 -3.155 -13.454 1.00 89.69 308 ARG A CA 1
ATOM 2433 C C . ARG A 1 308 ? 21.817 -3.223 -12.043 1.00 89.69 308 ARG A C 1
ATOM 2435 O O . ARG A 1 308 ? 21.446 -4.305 -11.579 1.00 89.69 308 ARG A O 1
ATOM 2442 N N . ARG A 1 309 ? 21.699 -2.089 -11.343 1.00 90.75 309 ARG A N 1
ATOM 2443 C CA . ARG A 1 309 ? 21.094 -2.022 -9.999 1.00 90.75 309 ARG A CA 1
ATOM 2444 C C . ARG A 1 309 ? 19.608 -2.378 -10.027 1.00 90.75 309 ARG A C 1
ATOM 2446 O O . ARG A 1 309 ? 19.138 -3.102 -9.146 1.00 90.75 309 ARG A O 1
ATOM 2453 N N . ARG A 1 310 ? 18.871 -1.930 -11.047 1.00 89.44 310 ARG A N 1
ATOM 2454 C CA . ARG A 1 310 ? 17.460 -2.292 -11.254 1.00 89.44 310 ARG A CA 1
ATOM 2455 C C . ARG A 1 310 ? 17.293 -3.784 -11.505 1.00 89.44 310 ARG A C 1
ATOM 2457 O O . ARG A 1 310 ? 16.435 -4.385 -10.856 1.00 89.44 310 ARG A O 1
ATOM 2464 N N . GLN A 1 311 ? 18.111 -4.371 -12.374 1.00 92.38 311 GLN A N 1
ATOM 2465 C CA . GLN A 1 311 ? 18.088 -5.802 -12.660 1.00 92.38 311 GLN A CA 1
ATOM 2466 C C . GLN A 1 311 ? 18.369 -6.618 -11.391 1.00 92.38 311 GLN A C 1
ATOM 2468 O O . GLN A 1 311 ? 17.556 -7.458 -11.005 1.00 92.38 311 GLN A O 1
ATOM 2473 N N . ARG A 1 312 ? 19.437 -6.284 -10.652 1.00 94.62 312 ARG A N 1
ATOM 2474 C CA . ARG A 1 312 ? 19.776 -6.934 -9.373 1.00 94.62 312 ARG A CA 1
ATOM 2475 C C . ARG A 1 312 ? 18.639 -6.849 -8.350 1.00 94.62 312 ARG A C 1
ATOM 2477 O O . ARG A 1 312 ? 18.320 -7.833 -7.685 1.00 94.62 312 ARG A O 1
ATOM 2484 N N . ALA A 1 313 ? 18.011 -5.681 -8.202 1.00 94.06 313 ALA A N 1
ATOM 2485 C CA . ALA A 1 313 ? 16.883 -5.512 -7.286 1.00 94.06 313 ALA A CA 1
ATOM 2486 C C . ALA A 1 313 ? 15.663 -6.353 -7.704 1.00 94.06 313 ALA A C 1
ATOM 2488 O O . ALA A 1 313 ? 14.971 -6.900 -6.844 1.00 94.06 313 ALA A O 1
ATOM 2489 N N . ALA A 1 314 ? 15.402 -6.474 -9.011 1.00 94.44 314 ALA A N 1
ATOM 2490 C CA . ALA A 1 314 ? 14.323 -7.304 -9.536 1.00 94.44 314 ALA A CA 1
ATOM 2491 C C . ALA A 1 314 ? 14.593 -8.796 -9.283 1.00 94.44 314 ALA A C 1
ATOM 2493 O O . ALA A 1 314 ? 13.691 -9.509 -8.848 1.00 94.44 314 ALA A O 1
ATOM 2494 N N . GLU A 1 315 ? 15.833 -9.251 -9.477 1.00 95.50 315 GLU A N 1
ATOM 2495 C CA . GLU A 1 315 ? 16.261 -10.635 -9.231 1.00 95.50 315 GLU A CA 1
ATOM 2496 C C . GLU A 1 315 ? 16.135 -11.032 -7.760 1.00 95.50 315 GLU A C 1
ATOM 2498 O O . GLU A 1 315 ? 15.569 -12.079 -7.450 1.00 95.50 315 GLU A O 1
ATOM 2503 N N . LEU A 1 316 ? 16.571 -10.169 -6.838 1.00 95.56 316 LEU A N 1
ATOM 2504 C CA . LEU A 1 316 ? 16.422 -10.403 -5.397 1.00 95.56 316 LEU A CA 1
ATOM 2505 C C . LEU A 1 316 ? 14.952 -10.395 -4.945 1.00 95.56 316 LEU A C 1
ATOM 2507 O O . LEU A 1 316 ? 14.580 -11.091 -3.997 1.00 95.56 316 LEU A O 1
ATOM 2511 N N . GLY A 1 317 ? 14.103 -9.607 -5.609 1.00 94.44 317 GLY A N 1
ATOM 2512 C CA . GLY A 1 317 ? 12.666 -9.546 -5.344 1.00 94.44 317 GLY A CA 1
ATOM 2513 C C . GLY A 1 317 ? 11.862 -10.693 -5.964 1.00 94.44 317 GLY A C 1
ATOM 2514 O O . GLY A 1 317 ? 10.799 -11.043 -5.451 1.00 94.44 317 GLY A O 1
ATOM 2515 N N . ALA A 1 318 ? 12.346 -11.311 -7.043 1.00 93.75 318 ALA A N 1
ATOM 2516 C CA . ALA A 1 318 ? 11.594 -12.301 -7.811 1.00 93.75 318 ALA A CA 1
ATOM 2517 C C . ALA A 1 318 ? 11.142 -13.532 -6.998 1.00 93.75 318 ALA A C 1
ATOM 2519 O O . ALA A 1 318 ? 9.961 -13.875 -7.086 1.00 93.75 318 ALA A O 1
ATOM 2520 N N . PRO A 1 319 ? 11.976 -14.160 -6.138 1.00 90.81 319 PRO A N 1
ATOM 2521 C CA . PRO A 1 319 ? 11.528 -15.273 -5.296 1.00 90.81 319 PRO A CA 1
ATOM 2522 C C . PRO A 1 319 ? 10.372 -14.907 -4.356 1.00 90.81 319 PRO A C 1
ATOM 2524 O O . PRO A 1 319 ? 9.574 -15.771 -3.988 1.00 90.81 319 PRO A O 1
ATOM 2527 N N . TRP A 1 320 ? 10.272 -13.635 -3.957 1.00 88.31 320 TRP A N 1
ATOM 2528 C CA . TRP A 1 320 ? 9.151 -13.122 -3.168 1.00 88.31 320 TRP A CA 1
ATOM 2529 C C . TRP A 1 320 ? 7.911 -12.945 -4.021 1.00 88.31 320 TRP A C 1
ATOM 2531 O O . TRP A 1 320 ? 6.851 -13.441 -3.650 1.00 88.31 320 TRP A O 1
ATOM 2541 N N . ALA A 1 321 ? 8.056 -12.304 -5.178 1.00 90.44 321 ALA A N 1
ATOM 2542 C CA . ALA A 1 321 ? 6.953 -12.087 -6.098 1.00 90.44 321 ALA A CA 1
ATOM 2543 C C . ALA A 1 321 ? 6.310 -13.424 -6.501 1.00 90.44 321 ALA A C 1
ATOM 2545 O O . ALA A 1 321 ? 5.099 -13.585 -6.370 1.00 90.44 321 ALA A O 1
ATOM 2546 N N . CYS A 1 322 ? 7.109 -14.426 -6.876 1.00 89.69 322 CYS A N 1
ATOM 2547 C CA . CYS A 1 322 ? 6.593 -15.730 -7.292 1.00 89.69 322 CYS A CA 1
ATOM 2548 C C . CYS A 1 322 ? 5.837 -16.473 -6.172 1.00 89.69 322 CYS A C 1
ATOM 2550 O O . CYS A 1 322 ? 4.923 -17.235 -6.464 1.00 89.69 322 CYS A O 1
ATOM 2552 N N . GLN A 1 323 ? 6.162 -16.255 -4.889 1.00 85.94 323 GLN A N 1
ATOM 2553 C CA . GLN A 1 323 ? 5.418 -16.886 -3.785 1.00 85.94 323 GLN A CA 1
ATOM 2554 C C . GLN A 1 323 ? 3.963 -16.403 -3.699 1.00 85.94 323 GLN A C 1
ATOM 2556 O O . GLN A 1 323 ? 3.095 -17.171 -3.280 1.00 85.94 323 GLN A O 1
ATOM 2561 N N . TRP A 1 324 ? 3.696 -15.155 -4.088 1.00 85.44 324 TRP A N 1
ATOM 2562 C CA . TRP A 1 324 ? 2.419 -14.485 -3.828 1.00 85.44 324 TRP A CA 1
ATOM 2563 C C . TRP A 1 324 ? 1.600 -14.177 -5.075 1.00 85.44 324 TRP A C 1
ATOM 2565 O O . TRP A 1 324 ? 0.379 -14.041 -4.983 1.00 85.44 324 TRP A O 1
ATOM 2575 N N . LEU A 1 325 ? 2.265 -14.019 -6.218 1.00 88.88 325 LEU A N 1
ATOM 2576 C CA . LEU A 1 325 ? 1.616 -13.735 -7.486 1.00 88.88 325 LEU A CA 1
ATOM 2577 C C . LEU A 1 325 ? 0.978 -15.003 -8.059 1.00 88.88 325 LEU A C 1
ATOM 2579 O O . LEU A 1 325 ? 1.569 -16.074 -7.952 1.00 88.88 325 LEU A O 1
ATOM 2583 N N . PRO A 1 326 ? -0.207 -14.900 -8.679 1.00 88.56 326 PRO A N 1
ATOM 2584 C CA . PRO A 1 326 ? -0.890 -16.058 -9.238 1.00 88.56 326 PRO A CA 1
ATOM 2585 C C . PRO A 1 326 ? -0.155 -16.611 -10.472 1.00 88.56 326 PRO A C 1
ATOM 2587 O O . PRO A 1 326 ? 0.591 -15.874 -11.132 1.00 88.56 326 PRO A O 1
ATOM 2590 N N . PRO A 1 327 ? -0.442 -17.864 -10.868 1.00 86.81 327 PRO A N 1
ATOM 2591 C CA . PRO A 1 327 ? 0.056 -18.425 -12.114 1.00 86.81 327 PRO A CA 1
ATOM 2592 C C . PRO A 1 327 ? -0.213 -17.533 -13.328 1.00 86.81 327 PRO A C 1
ATOM 2594 O O . PRO A 1 327 ? -1.287 -16.941 -13.475 1.00 86.81 327 PRO A O 1
ATOM 2597 N N . GLY A 1 328 ? 0.773 -17.444 -14.220 1.00 85.56 328 GLY A N 1
ATOM 2598 C CA . GLY A 1 328 ? 0.725 -16.586 -15.403 1.00 85.56 328 GLY A CA 1
ATOM 2599 C C . GLY A 1 328 ? 1.018 -15.103 -15.145 1.00 85.56 328 GLY A C 1
ATOM 2600 O O . GLY A 1 328 ? 0.998 -14.321 -16.095 1.00 85.56 328 GLY A O 1
ATOM 2601 N N . ALA A 1 329 ? 1.297 -14.685 -13.905 1.00 89.00 329 ALA A N 1
ATOM 2602 C CA . ALA A 1 329 ? 1.890 -13.372 -13.648 1.00 89.00 329 ALA A CA 1
ATOM 2603 C C . ALA A 1 329 ? 3.299 -13.271 -14.248 1.00 89.00 329 ALA A C 1
ATOM 2605 O O . ALA A 1 329 ? 3.999 -14.274 -14.329 1.00 89.00 329 ALA A O 1
ATOM 2606 N N . GLN A 1 330 ? 3.722 -12.077 -14.668 1.00 90.44 330 GLN A N 1
ATOM 2607 C CA . GLN A 1 330 ? 5.059 -11.873 -15.233 1.00 90.44 330 GLN A CA 1
ATOM 2608 C C . GLN A 1 330 ? 6.040 -11.405 -14.160 1.00 90.44 330 GLN A C 1
ATOM 2610 O O . GLN A 1 330 ? 5.837 -10.361 -13.552 1.00 90.44 330 GLN A O 1
ATOM 2615 N N . VAL A 1 331 ? 7.122 -12.152 -13.962 1.00 91.56 331 VAL A N 1
ATOM 2616 C CA . VAL A 1 331 ? 8.233 -11.825 -13.062 1.00 91.56 331 VAL A CA 1
ATOM 2617 C C . VAL A 1 331 ? 9.528 -12.015 -13.842 1.00 91.56 331 VAL A C 1
ATOM 2619 O O . VAL A 1 331 ? 9.731 -13.072 -14.435 1.00 91.56 331 VAL A O 1
ATOM 2622 N N . LEU A 1 332 ? 10.395 -10.996 -13.889 1.00 91.69 332 LEU A N 1
ATOM 2623 C CA . LEU A 1 332 ? 11.619 -11.032 -14.720 1.00 91.69 332 LEU A CA 1
ATOM 2624 C C . LEU A 1 332 ? 11.331 -11.367 -16.195 1.00 91.69 332 LEU A C 1
ATOM 2626 O O . LEU A 1 332 ? 12.043 -12.149 -16.821 1.00 91.69 332 LEU A O 1
ATOM 2630 N N . GLY A 1 333 ? 10.219 -10.849 -16.728 1.00 86.81 333 GLY A N 1
ATOM 2631 C CA . GLY A 1 333 ? 9.761 -11.132 -18.093 1.00 86.81 333 GLY A CA 1
ATOM 2632 C C . GLY A 1 333 ? 9.271 -12.568 -18.335 1.00 86.81 333 GLY A C 1
ATOM 2633 O O . GLY A 1 333 ? 8.864 -12.887 -19.449 1.00 86.81 333 GLY A O 1
ATOM 2634 N N . LYS A 1 334 ? 9.269 -13.437 -17.316 1.00 90.00 334 LYS A N 1
ATOM 2635 C CA . LYS A 1 334 ? 8.834 -14.837 -17.407 1.00 90.00 334 LYS A CA 1
ATOM 2636 C C . LYS A 1 334 ? 7.508 -15.041 -16.684 1.00 90.00 334 LYS A C 1
ATOM 2638 O O . LYS A 1 334 ? 7.239 -14.405 -15.668 1.00 90.00 334 LYS A O 1
ATOM 2643 N N . CYS A 1 335 ? 6.673 -15.939 -17.197 1.00 90.06 335 CYS A N 1
ATOM 2644 C CA . CYS A 1 335 ? 5.425 -16.298 -16.532 1.00 90.06 335 CYS A CA 1
ATOM 2645 C C . CYS A 1 335 ? 5.694 -17.169 -15.298 1.00 90.06 335 CYS A C 1
ATOM 2647 O O . CYS A 1 335 ? 6.435 -18.147 -15.379 1.00 90.06 335 CYS A O 1
ATOM 2649 N N . VAL A 1 336 ? 5.031 -16.849 -14.187 1.00 88.12 336 VAL A N 1
ATOM 2650 C CA . VAL A 1 336 ? 4.930 -17.708 -13.003 1.00 88.12 336 VAL A CA 1
ATOM 2651 C C . VAL A 1 336 ? 4.291 -19.045 -13.425 1.00 88.12 336 VAL A C 1
ATOM 2653 O O . VAL A 1 336 ? 3.207 -19.012 -14.029 1.00 88.12 336 VAL A O 1
ATOM 2656 N N . PRO A 1 337 ? 4.936 -20.200 -13.162 1.00 85.81 337 PRO A N 1
ATOM 2657 C CA . PRO A 1 337 ? 4.441 -21.515 -13.573 1.00 85.81 337 PRO A CA 1
ATOM 2658 C C . PRO A 1 337 ? 3.067 -21.869 -12.985 1.00 85.81 337 PRO A C 1
ATOM 2660 O O . PRO A 1 337 ? 2.669 -21.357 -11.940 1.00 85.81 337 PRO A O 1
ATOM 2663 N N . LYS A 1 338 ? 2.327 -22.759 -13.660 1.00 83.12 338 LYS A N 1
ATOM 2664 C CA . LYS A 1 338 ? 0.995 -23.221 -13.209 1.00 83.12 338 LYS A CA 1
ATOM 2665 C C . LYS A 1 338 ? 1.054 -24.197 -12.039 1.00 83.12 338 LYS A C 1
ATOM 2667 O O . LYS A 1 338 ? 0.104 -24.283 -11.274 1.00 83.12 338 LYS A O 1
ATOM 2672 N N . ASP A 1 339 ? 2.151 -24.923 -11.949 1.00 81.00 339 ASP A N 1
ATOM 2673 C CA . ASP A 1 339 ? 2.477 -25.954 -10.972 1.00 81.00 339 ASP A CA 1
ATOM 2674 C C . ASP A 1 339 ? 3.223 -25.401 -9.749 1.00 81.00 339 ASP A C 1
ATOM 2676 O O . ASP A 1 339 ? 3.609 -26.159 -8.864 1.00 81.00 339 ASP A O 1
ATOM 2680 N N . GLN A 1 340 ? 3.416 -24.082 -9.666 1.00 77.06 340 GLN A N 1
ATOM 2681 C CA . GLN A 1 340 ? 4.078 -23.482 -8.520 1.00 77.06 340 GLN A CA 1
ATOM 2682 C C . GLN A 1 340 ? 3.210 -23.599 -7.254 1.00 77.06 340 GLN A C 1
ATOM 2684 O O . GLN A 1 340 ? 2.108 -23.055 -7.179 1.00 77.06 340 GLN A O 1
ATOM 2689 N N . GLU A 1 341 ? 3.737 -24.260 -6.220 1.00 67.38 341 GLU A N 1
ATOM 2690 C CA . GLU A 1 341 ? 3.110 -24.284 -4.898 1.00 67.38 341 GLU A CA 1
ATOM 2691 C C . GLU A 1 341 ? 3.132 -22.882 -4.266 1.00 67.38 341 GLU A C 1
ATOM 2693 O O . GLU A 1 341 ? 4.173 -22.359 -3.854 1.00 67.38 341 GLU A O 1
ATOM 2698 N N . HIS A 1 342 ? 1.960 -22.256 -4.169 1.00 67.56 342 HIS A N 1
ATOM 2699 C CA . HIS A 1 342 ? 1.786 -21.002 -3.441 1.00 67.56 342 HIS A CA 1
ATOM 2700 C C . HIS A 1 342 ? 1.514 -21.294 -1.964 1.00 67.56 342 HIS A C 1
ATOM 2702 O O . HIS A 1 342 ? 0.565 -22.002 -1.635 1.00 67.56 342 HIS A O 1
ATOM 2708 N N . LYS A 1 343 ? 2.297 -20.695 -1.054 1.00 67.44 343 LYS A N 1
ATOM 2709 C CA . LYS A 1 343 ? 2.126 -20.875 0.404 1.00 67.44 343 LYS A CA 1
ATOM 2710 C C . LYS A 1 343 ? 0.718 -20.519 0.880 1.00 67.44 343 LYS A C 1
ATOM 2712 O O . LYS A 1 343 ? 0.168 -21.196 1.737 1.00 67.44 343 LYS A O 1
ATOM 2717 N N . THR A 1 344 ? 0.156 -19.442 0.339 1.00 69.69 344 THR A N 1
ATOM 2718 C CA . THR A 1 344 ? -1.255 -19.030 0.403 1.00 69.69 344 THR A CA 1
ATOM 2719 C C . THR A 1 344 ? -1.371 -17.855 -0.573 1.00 69.69 344 THR A C 1
ATOM 2721 O O . THR A 1 344 ? -0.761 -16.815 -0.315 1.00 69.69 344 THR A O 1
ATOM 2724 N N . PRO A 1 345 ? -2.057 -17.988 -1.718 1.00 71.00 345 PRO A N 1
ATOM 2725 C CA . PRO A 1 345 ? -2.095 -16.917 -2.705 1.00 71.00 345 PRO A CA 1
ATOM 2726 C C . PRO A 1 345 ? -2.840 -15.697 -2.154 1.00 71.00 345 PRO A C 1
ATOM 2728 O O . PRO A 1 345 ? -3.866 -15.824 -1.480 1.00 71.00 345 PRO A O 1
ATOM 2731 N N . LEU A 1 346 ? -2.342 -14.499 -2.466 1.00 85.56 346 LEU A N 1
ATOM 2732 C CA . LEU A 1 346 ? -3.107 -13.279 -2.230 1.00 85.56 346 LEU A CA 1
ATOM 2733 C C . LEU A 1 346 ? -4.338 -13.281 -3.139 1.00 85.56 346 LEU A C 1
ATOM 2735 O O . LEU A 1 346 ? -4.254 -13.624 -4.319 1.00 85.56 346 LEU A O 1
ATOM 2739 N N . ALA A 1 347 ? -5.485 -12.873 -2.599 1.00 88.31 347 ALA A N 1
ATOM 2740 C CA . ALA A 1 347 ? -6.704 -12.803 -3.389 1.00 88.31 347 ALA A CA 1
ATOM 2741 C C . ALA A 1 347 ? -6.542 -11.795 -4.531 1.00 88.31 347 ALA A C 1
ATOM 2743 O O . ALA A 1 347 ? -6.126 -10.657 -4.309 1.00 88.31 347 ALA A O 1
ATOM 2744 N N . VAL A 1 348 ? -6.891 -12.216 -5.744 1.00 89.50 348 VAL A N 1
ATOM 2745 C CA . VAL A 1 348 ? -6.872 -11.362 -6.929 1.00 89.50 348 VAL A CA 1
ATOM 2746 C C . VAL A 1 348 ? -8.264 -10.784 -7.122 1.00 89.50 348 VAL A C 1
ATOM 2748 O O . VAL A 1 348 ? -9.230 -11.525 -7.294 1.00 89.50 348 VAL A O 1
ATOM 2751 N N . ILE A 1 349 ? -8.362 -9.462 -7.119 1.00 85.31 349 ILE A N 1
ATOM 2752 C CA . ILE A 1 349 ? -9.573 -8.755 -7.512 1.00 85.31 349 ILE A CA 1
ATOM 2753 C C . ILE A 1 349 ? -9.454 -8.327 -8.975 1.00 85.31 349 ILE A C 1
ATOM 2755 O O . ILE A 1 349 ? -8.389 -7.909 -9.445 1.00 85.31 349 ILE A O 1
ATOM 2759 N N . SER A 1 350 ? -10.564 -8.447 -9.698 1.00 71.44 350 SER A N 1
ATOM 2760 C CA . SER A 1 350 ? -10.687 -7.811 -11.008 1.00 71.44 350 SER A CA 1
ATOM 2761 C C . SER A 1 350 ? -10.847 -6.305 -10.821 1.00 71.44 350 SER A C 1
ATOM 2763 O O . SER A 1 350 ? -11.277 -5.853 -9.755 1.00 71.44 350 SER A O 1
ATOM 2765 N N . GLU A 1 351 ? -10.499 -5.527 -11.845 1.00 63.94 351 GLU A N 1
ATOM 2766 C CA . GLU A 1 351 ? -10.829 -4.103 -11.858 1.00 63.94 351 GLU A CA 1
ATOM 2767 C C . GLU A 1 351 ? -12.327 -3.944 -11.576 1.00 63.94 351 GLU A C 1
ATOM 2769 O O . GLU A 1 351 ? -13.132 -4.679 -12.157 1.00 63.94 351 GLU A O 1
ATOM 2774 N N . PRO A 1 352 ? -12.720 -3.053 -10.649 1.00 53.16 352 PRO A N 1
ATOM 2775 C CA . PRO A 1 352 ? -14.126 -2.819 -10.402 1.00 53.16 352 PRO A CA 1
ATOM 2776 C C . PRO A 1 352 ? -14.740 -2.311 -11.702 1.00 53.16 352 PRO A C 1
ATOM 2778 O O . PRO A 1 352 ? -14.454 -1.194 -12.136 1.00 53.16 352 PRO A O 1
ATOM 2781 N N . THR A 1 353 ? -15.590 -3.124 -12.324 1.00 43.25 353 THR A N 1
ATOM 2782 C CA . THR A 1 353 ? -16.489 -2.658 -13.372 1.00 43.25 353 THR A CA 1
ATOM 2783 C C . THR A 1 353 ? -17.329 -1.569 -12.718 1.00 43.25 353 THR A C 1
ATOM 2785 O O . THR A 1 353 ? -18.170 -1.867 -11.869 1.00 43.25 353 THR A O 1
ATOM 2788 N N . ARG A 1 354 ? -17.060 -0.291 -13.018 1.00 50.09 354 ARG A N 1
ATOM 2789 C CA . ARG A 1 354 ? -17.918 0.812 -12.571 1.00 50.09 354 ARG A CA 1
ATOM 2790 C C . ARG A 1 354 ? -19.241 0.694 -13.334 1.00 50.09 354 ARG A C 1
ATOM 2792 O O . ARG A 1 354 ? -19.454 1.374 -14.329 1.00 50.09 354 ARG A O 1
ATOM 2799 N N . GLY A 1 355 ? -20.109 -0.214 -12.892 1.00 43.75 355 GLY A N 1
ATOM 2800 C CA . GLY A 1 355 ? -21.538 -0.094 -13.144 1.00 43.75 355 GLY A CA 1
ATOM 2801 C C . GLY A 1 355 ? -22.065 1.163 -12.442 1.00 43.75 355 GLY A C 1
ATOM 2802 O O . GLY A 1 355 ? -21.392 1.678 -11.539 1.00 43.75 355 GLY A O 1
ATOM 2803 N N . PRO A 1 356 ? -23.237 1.685 -12.840 1.00 32.31 356 PRO A N 1
ATOM 2804 C CA . PRO A 1 356 ? -23.878 2.778 -12.123 1.00 32.31 356 PRO A CA 1
ATOM 2805 C C . PRO A 1 356 ? -23.961 2.408 -10.640 1.00 32.31 356 PRO A C 1
ATOM 2807 O O . PRO A 1 356 ? -24.430 1.325 -10.294 1.00 32.31 356 PRO A O 1
ATOM 2810 N N . LEU A 1 357 ? -23.434 3.270 -9.771 1.00 39.19 357 LEU A N 1
ATOM 2811 C CA . LEU A 1 357 ? -23.564 3.111 -8.327 1.00 39.19 357 LEU A CA 1
ATOM 2812 C C . LEU A 1 357 ? -25.050 3.261 -7.984 1.00 39.19 357 LEU A C 1
ATOM 2814 O O . LEU A 1 357 ? -25.533 4.376 -7.807 1.00 39.19 357 LEU A O 1
ATOM 2818 N N . GLU A 1 358 ? -25.772 2.145 -7.929 1.00 31.66 358 GLU A N 1
ATOM 2819 C CA . GLU A 1 358 ? -27.108 2.091 -7.341 1.00 31.66 358 GLU A CA 1
ATOM 2820 C C . GLU A 1 358 ? -26.998 2.584 -5.887 1.00 31.66 358 GLU A C 1
ATOM 2822 O O . GLU A 1 358 ? -26.180 2.062 -5.114 1.00 31.66 358 GLU A O 1
ATOM 2827 N N . PRO A 1 359 ? -27.756 3.617 -5.489 1.00 34.03 359 PRO A N 1
ATOM 2828 C CA . PRO A 1 359 ? -27.778 4.049 -4.107 1.00 34.03 359 PRO A CA 1
ATOM 2829 C C . PRO A 1 359 ? -28.373 2.919 -3.268 1.00 34.03 359 PRO A C 1
ATOM 2831 O O . PRO A 1 359 ? -29.528 2.541 -3.442 1.00 34.03 359 PRO A O 1
ATOM 2834 N N . LEU A 1 360 ? -27.593 2.389 -2.324 1.00 37.81 360 LEU A N 1
ATOM 2835 C CA . LEU A 1 360 ? -28.119 1.527 -1.270 1.00 37.81 360 LEU A CA 1
ATOM 2836 C C . LEU A 1 360 ? -29.049 2.376 -0.390 1.00 37.81 360 LEU A C 1
ATOM 2838 O O . LEU A 1 360 ? -28.614 2.970 0.598 1.00 37.81 360 LEU A O 1
ATOM 2842 N N . SER A 1 361 ? -30.324 2.479 -0.778 1.00 33.53 361 SER A N 1
ATOM 2843 C CA . SER A 1 361 ? -31.359 3.069 0.060 1.00 33.53 361 SER A CA 1
ATOM 2844 C C . SER A 1 361 ? -31.587 2.141 1.248 1.00 33.53 361 SER A C 1
ATOM 2846 O O . SER A 1 361 ? -32.134 1.047 1.111 1.00 33.53 361 SER A O 1
ATOM 2848 N N . GLY A 1 362 ? -31.157 2.568 2.430 1.00 33.94 362 GLY A N 1
ATOM 2849 C CA . GLY A 1 362 ? -31.680 2.008 3.664 1.00 33.94 362 GLY A CA 1
ATOM 2850 C C . GLY A 1 362 ? -33.059 2.598 3.934 1.00 33.94 362 GLY A C 1
ATOM 2851 O O . GLY A 1 362 ? -33.207 3.814 3.881 1.00 33.94 362 GLY A O 1
ATOM 2852 N N . SER A 1 363 ? -34.042 1.746 4.224 1.00 34.09 363 SER A N 1
ATOM 2853 C CA . SER A 1 363 ? -35.076 1.951 5.249 1.00 34.09 363 SER A CA 1
ATOM 2854 C C . SER A 1 363 ? -36.227 0.976 5.015 1.00 34.09 363 SER A C 1
ATOM 2856 O O . SER A 1 363 ? -37.032 1.187 4.117 1.00 34.09 363 SER A O 1
ATOM 2858 N N . GLU A 1 364 ? -36.363 -0.029 5.880 1.00 30.58 364 GLU A N 1
ATOM 2859 C CA . GLU A 1 364 ? -37.692 -0.496 6.276 1.00 30.58 364 GLU A CA 1
ATOM 2860 C C . GLU A 1 364 ? -37.735 -0.625 7.805 1.00 30.58 364 GLU A C 1
ATOM 2862 O O . GLU A 1 364 ? -37.337 -1.618 8.415 1.00 30.58 364 GLU A O 1
ATOM 2867 N N . HIS A 1 365 ? -38.210 0.444 8.442 1.00 33.00 365 HIS A N 1
ATOM 2868 C CA . HIS A 1 365 ? -38.976 0.365 9.678 1.00 33.00 365 HIS A CA 1
ATOM 2869 C C . HIS A 1 365 ? -40.379 0.903 9.386 1.00 33.00 365 HIS A C 1
ATOM 2871 O O . HIS A 1 365 ? -40.577 2.093 9.165 1.00 33.00 365 HIS A O 1
ATOM 2877 N N . THR A 1 366 ? -41.328 -0.031 9.344 1.00 31.66 366 THR A N 1
ATOM 2878 C CA . THR A 1 366 ? -42.716 0.061 9.824 1.00 31.66 366 THR A CA 1
ATOM 2879 C C . THR A 1 366 ? -43.318 1.459 10.047 1.00 31.66 366 THR A C 1
ATOM 2881 O O . THR A 1 366 ? -42.984 2.111 11.034 1.00 31.66 366 THR A O 1
ATOM 2884 N N . ARG A 1 367 ? -44.374 1.811 9.296 1.00 30.41 367 ARG A N 1
ATOM 2885 C CA . ARG A 1 367 ? -45.756 1.896 9.830 1.00 30.41 367 ARG A CA 1
ATOM 2886 C C . ARG A 1 367 ? -46.799 2.268 8.768 1.00 30.41 367 ARG A C 1
ATOM 2888 O O . ARG A 1 367 ? -46.559 3.030 7.844 1.00 30.41 367 ARG A O 1
ATOM 2895 N N . SER A 1 368 ? -47.983 1.714 9.002 1.00 32.66 368 SER A N 1
ATOM 2896 C CA . SER A 1 368 ? -49.267 1.845 8.312 1.00 32.66 368 SER A CA 1
ATOM 2897 C C . SER A 1 368 ? -49.823 3.269 8.170 1.00 32.66 368 SER A C 1
ATOM 2899 O O . SER A 1 368 ? -49.689 4.067 9.096 1.00 32.66 368 SER A O 1
ATOM 2901 N N . GLY A 1 369 ? -50.646 3.499 7.138 1.00 29.22 369 GLY A N 1
ATOM 2902 C CA . GLY A 1 369 ? -51.570 4.642 7.103 1.00 29.22 369 GLY A CA 1
ATOM 2903 C C . GLY A 1 369 ? -52.468 4.737 5.861 1.00 29.22 369 GLY A C 1
ATOM 2904 O O . GLY A 1 369 ? -52.121 5.393 4.893 1.00 29.22 369 GLY A O 1
ATOM 2905 N N . ARG A 1 370 ? -53.629 4.074 5.930 1.00 32.53 370 ARG A N 1
ATOM 2906 C CA . ARG A 1 370 ? -54.870 4.163 5.120 1.00 32.53 370 ARG A CA 1
ATOM 2907 C C . ARG A 1 370 ? -55.121 5.377 4.185 1.00 32.53 370 ARG A C 1
ATOM 2909 O O . ARG A 1 370 ? -55.064 6.522 4.603 1.00 32.53 370 ARG A O 1
ATOM 2916 N N . HIS A 1 371 ? -55.679 5.027 3.013 1.00 33.94 371 HIS A N 1
ATOM 2917 C CA . HIS A 1 371 ? -56.789 5.644 2.246 1.00 33.94 371 HIS A CA 1
ATOM 2918 C C . HIS A 1 371 ? -56.862 7.170 2.011 1.00 33.94 371 HIS A C 1
ATOM 2920 O O . HIS A 1 371 ? -57.225 7.914 2.916 1.00 33.94 371 HIS A O 1
ATOM 2926 N N . ARG A 1 372 ? -56.921 7.569 0.724 1.00 30.83 372 ARG A N 1
ATOM 2927 C CA . ARG A 1 372 ? -58.152 8.128 0.108 1.00 30.83 372 ARG A CA 1
ATOM 2928 C C . ARG A 1 372 ? -58.105 8.181 -1.432 1.00 30.83 372 ARG A C 1
ATOM 2930 O O . ARG A 1 372 ? -57.050 8.171 -2.046 1.00 30.83 372 ARG A O 1
ATOM 2937 N N . ARG A 1 373 ? -59.317 8.153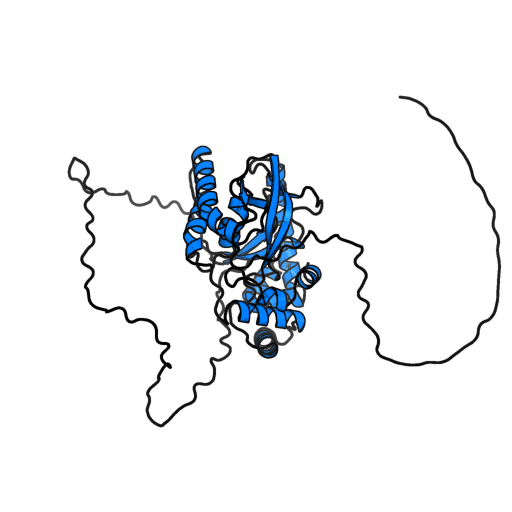 -1.992 1.00 31.03 373 ARG A N 1
ATOM 2938 C CA . ARG A 1 373 ? -59.766 7.982 -3.387 1.00 31.03 373 ARG A CA 1
ATOM 2939 C C . ARG A 1 373 ? -59.339 9.098 -4.365 1.00 31.03 373 ARG A C 1
ATOM 2941 O O . ARG A 1 373 ? -59.221 10.249 -3.965 1.00 31.03 373 ARG A O 1
ATOM 2948 N N . SER A 1 374 ? -59.245 8.737 -5.652 1.00 35.25 374 SER A N 1
ATOM 2949 C CA . SER A 1 374 ? -59.256 9.612 -6.851 1.00 35.25 374 SER A CA 1
ATOM 2950 C C . SER A 1 374 ? -60.572 10.418 -6.989 1.00 35.25 374 SER A C 1
ATOM 2952 O O . SER A 1 374 ? -61.525 10.069 -6.281 1.00 35.25 374 SER A O 1
ATOM 2954 N N . PRO A 1 375 ? -60.702 11.427 -7.898 1.00 45.81 375 PRO A N 1
ATOM 2955 C CA . PRO A 1 375 ? -60.903 11.152 -9.346 1.00 45.81 375 PRO A CA 1
ATOM 2956 C C . PRO A 1 375 ? -60.467 12.228 -10.401 1.00 45.81 375 PRO A C 1
ATOM 2958 O O . PRO A 1 375 ? -60.432 13.414 -10.111 1.00 45.81 375 PRO A O 1
ATOM 2961 N N . ARG A 1 376 ? -60.288 11.754 -11.661 1.00 34.28 376 ARG A N 1
ATOM 2962 C CA . ARG A 1 376 ? -60.660 12.336 -12.998 1.00 34.28 376 ARG A CA 1
ATOM 2963 C C . ARG A 1 376 ? -60.028 13.675 -13.479 1.00 34.28 376 ARG A C 1
ATOM 2965 O O . ARG A 1 376 ? -60.283 14.709 -12.891 1.00 34.28 376 ARG A O 1
ATOM 2972 N N . HIS A 1 377 ? -59.188 13.669 -14.538 1.00 33.03 377 HIS A N 1
ATOM 2973 C CA . HIS A 1 377 ? -59.454 13.885 -16.005 1.00 33.03 377 HIS A CA 1
ATOM 2974 C C . HIS A 1 377 ? -59.159 15.347 -16.472 1.00 33.03 377 HIS A C 1
ATOM 2976 O O . HIS A 1 377 ? -59.069 16.212 -15.614 1.00 33.03 377 HIS A O 1
ATOM 2982 N N . PRO A 1 378 ? -59.094 15.688 -17.786 1.00 51.69 378 PRO A N 1
ATOM 2983 C CA . PRO A 1 378 ? -58.200 15.186 -18.847 1.00 51.69 378 PRO A CA 1
ATOM 2984 C C . PRO A 1 378 ? -57.623 16.318 -19.758 1.00 51.69 378 PRO A C 1
ATOM 2986 O O . PRO A 1 378 ? -58.034 17.469 -19.683 1.00 51.69 378 PRO A O 1
ATOM 2989 N N . GLY A 1 379 ? -56.771 15.956 -20.729 1.00 30.31 379 GLY A N 1
ATOM 2990 C CA . GLY A 1 379 ? -56.748 16.612 -22.050 1.00 30.31 379 GLY A CA 1
ATOM 2991 C C . GLY A 1 379 ? -55.546 17.503 -22.396 1.00 30.31 379 GLY A C 1
ATOM 2992 O O . GLY A 1 379 ? -55.377 18.594 -21.871 1.00 30.31 379 GLY A O 1
ATOM 2993 N N . SER A 1 380 ? -54.768 17.107 -23.404 1.00 34.03 380 SER A N 1
ATOM 2994 C CA . SER A 1 380 ? -54.853 17.717 -24.744 1.00 34.03 380 SER A CA 1
ATOM 2995 C C . SER A 1 380 ? -53.813 17.107 -25.689 1.00 34.03 380 SER A C 1
ATOM 2997 O O . SER A 1 380 ? -52.656 16.878 -25.347 1.00 34.03 380 SER A O 1
ATOM 2999 N N . ALA A 1 381 ? -54.292 16.785 -26.887 1.00 35.97 381 ALA A N 1
ATOM 3000 C CA . ALA A 1 381 ? -53.535 16.272 -28.013 1.00 35.97 381 ALA A CA 1
ATOM 3001 C C . ALA A 1 381 ? -52.798 17.404 -28.746 1.00 35.97 381 ALA A C 1
ATOM 3003 O O . ALA A 1 381 ? -53.295 18.527 -28.808 1.00 35.97 381 ALA A O 1
ATOM 3004 N N . GLY A 1 382 ? -51.664 17.096 -29.383 1.00 33.22 382 GLY A N 1
ATOM 3005 C CA . GLY A 1 382 ? -50.911 18.096 -30.143 1.00 33.22 382 GLY A CA 1
ATOM 3006 C C . GLY A 1 382 ? -49.817 17.551 -31.062 1.00 33.22 382 GLY A C 1
ATOM 3007 O O . GLY A 1 382 ? -48.645 17.748 -30.795 1.00 33.22 382 GLY A O 1
ATOM 3008 N N . LYS A 1 383 ? -50.239 16.893 -32.148 1.00 37.53 383 LYS A N 1
ATOM 3009 C CA . LYS A 1 383 ? -49.664 16.875 -33.514 1.00 37.53 383 LYS A CA 1
ATOM 3010 C C . LYS A 1 383 ? -48.145 16.686 -33.758 1.00 37.53 383 LYS A C 1
ATOM 3012 O O . LYS A 1 383 ? -47.310 17.544 -33.513 1.00 37.53 383 LYS A O 1
ATOM 3017 N N . GLN A 1 384 ? -47.890 15.585 -34.473 1.00 39.69 384 GLN A N 1
ATOM 3018 C CA . GLN A 1 384 ? -46.889 15.324 -35.522 1.00 39.69 384 GLN A CA 1
ATOM 3019 C C . GLN A 1 384 ? -46.171 16.529 -36.173 1.00 39.69 384 GLN A C 1
ATOM 3021 O O . GLN A 1 384 ? -46.826 17.460 -36.638 1.00 39.69 384 GLN A O 1
ATOM 3026 N N . LYS A 1 385 ? -44.857 16.367 -36.417 1.00 34.41 385 LYS A N 1
ATOM 3027 C CA . LYS A 1 385 ? -44.200 16.552 -37.737 1.00 34.41 385 LYS A CA 1
ATOM 3028 C C . LYS A 1 385 ? -42.753 16.004 -37.730 1.00 34.41 385 LYS A C 1
ATOM 3030 O O . LYS A 1 385 ? -41.868 16.553 -37.089 1.00 34.41 385 LYS A O 1
ATOM 3035 N N . LYS A 1 386 ? -42.520 14.921 -38.478 1.00 41.34 386 LYS A N 1
ATOM 3036 C CA . LYS A 1 386 ? -41.266 14.611 -39.211 1.00 41.34 386 LYS A CA 1
ATOM 3037 C C . LYS A 1 386 ? -41.534 14.947 -40.701 1.00 41.34 386 LYS A C 1
ATOM 3039 O O . LYS A 1 386 ? -42.711 15.136 -41.017 1.00 41.34 386 LYS A O 1
ATOM 3044 N N . PRO A 1 387 ? -40.576 14.888 -41.651 1.00 50.31 387 PRO A N 1
ATOM 3045 C CA . PRO A 1 387 ? -39.107 14.821 -41.578 1.00 50.31 387 PRO A CA 1
ATOM 3046 C C . PRO A 1 387 ? -38.434 15.895 -42.476 1.00 50.31 387 PRO A C 1
ATOM 3048 O O . PRO A 1 387 ? -39.101 16.629 -43.198 1.00 50.31 387 PRO A O 1
ATOM 3051 N N . GLY A 1 388 ? -37.100 15.951 -42.488 1.00 31.91 388 GLY A N 1
ATOM 3052 C CA . GLY A 1 388 ? -36.349 16.766 -43.448 1.00 31.91 388 GLY A CA 1
ATOM 3053 C C . GLY A 1 388 ? -34.919 16.271 -43.645 1.00 31.91 388 GLY A C 1
ATOM 3054 O O . GLY A 1 388 ? -34.011 16.680 -42.936 1.00 31.91 388 GLY A O 1
ATOM 3055 N N . THR A 1 389 ? -34.732 15.382 -44.615 1.00 45.66 389 THR A N 1
ATOM 3056 C CA . THR A 1 389 ? -33.454 15.044 -45.258 1.00 45.66 389 THR A CA 1
ATOM 3057 C C . THR A 1 389 ? -32.933 16.208 -46.105 1.00 45.66 389 THR A C 1
ATOM 3059 O O . THR A 1 389 ? -33.687 16.706 -46.943 1.00 45.66 389 THR A O 1
ATOM 3062 N N . ARG A 1 390 ? -31.634 16.547 -46.025 1.00 36.84 390 ARG A N 1
ATOM 3063 C CA . ARG A 1 390 ? -30.874 17.025 -47.199 1.00 36.84 390 ARG A CA 1
ATOM 3064 C C . ARG A 1 390 ? -29.343 16.952 -47.030 1.00 36.84 390 ARG A C 1
ATOM 3066 O O . ARG A 1 390 ? -28.785 17.617 -46.172 1.00 36.84 390 ARG A O 1
ATOM 3073 N N . LYS A 1 391 ? -28.754 16.152 -47.927 1.00 41.38 391 LYS A N 1
ATOM 3074 C CA . LYS A 1 391 ? -27.556 16.338 -48.776 1.00 41.38 391 LYS A CA 1
ATOM 3075 C C . LYS A 1 391 ? -26.225 16.853 -48.201 1.00 41.38 391 LYS A C 1
ATOM 3077 O O . LYS A 1 391 ? -26.101 18.003 -47.804 1.00 41.38 391 LYS A O 1
ATOM 3082 N N . GLU A 1 392 ? -25.229 15.976 -48.359 1.00 46.78 392 GLU A N 1
ATOM 3083 C CA . GLU A 1 392 ? -23.914 16.181 -48.997 1.00 46.78 392 GLU A CA 1
ATOM 3084 C C . GLU A 1 392 ? -23.591 17.580 -49.549 1.00 46.78 392 GLU A C 1
ATOM 3086 O O . GLU A 1 392 ? -24.339 18.107 -50.374 1.00 46.78 392 GLU A O 1
ATOM 3091 N N . LEU A 1 393 ? -22.379 18.065 -49.242 1.00 44.84 393 LEU A N 1
ATOM 3092 C CA . LEU A 1 393 ? -21.446 18.561 -50.261 1.00 44.84 393 LEU A CA 1
ATOM 3093 C C . LEU A 1 393 ? -20.000 18.676 -49.734 1.00 44.84 393 LEU A C 1
ATOM 3095 O O . LEU A 1 393 ? -19.742 19.261 -48.687 1.00 44.84 393 LEU A O 1
ATOM 3099 N N . ASN A 1 394 ? -19.104 18.092 -50.530 1.00 48.38 394 ASN A N 1
ATOM 3100 C CA . ASN A 1 394 ? -17.642 18.170 -50.618 1.00 48.38 394 ASN A CA 1
ATOM 3101 C C . ASN A 1 394 ? -16.917 19.362 -49.962 1.00 48.38 394 ASN A C 1
ATOM 3103 O O . ASN A 1 394 ? -17.199 20.517 -50.287 1.00 48.38 394 ASN A O 1
ATOM 3107 N N . ARG A 1 395 ? -15.816 19.057 -49.263 1.00 48.12 395 ARG A N 1
ATOM 3108 C CA . ARG A 1 395 ? -14.444 19.341 -49.725 1.00 48.12 395 ARG A CA 1
ATOM 3109 C C . ARG A 1 395 ? -13.417 18.525 -48.954 1.00 48.12 395 ARG A C 1
ATOM 3111 O O . ARG A 1 395 ? -13.635 18.332 -47.740 1.00 48.12 395 ARG A O 1
#

Organism: NCBI:txid2744239

Foldseek 3Di:
DLVVLLVVDFLVLQLLDALQQGQKFWEKFKWFFADCVDPQLVVLVVVLVVLLLVLLLVLLPDLQSVLLQCQAPNDQQSVCSNRSHFFFDDPDDDPCPDDDDDDDDDDDPDDDDDDPDDDDDDDDDDDDDDDDDDADPVRDDDDDDPDPDDDDPPPQGQGKDKDFLDDSRIDTPPDPCGSNNSQRIATAGDGPPLPQFRHVVLLQVLQAFLQQRLDDGRDIFTGIGIHGSGSYPPSHQFADQDLVSSVVSSCVRPVPRDHPSRVSSNRNSNCVSNVRHGRTNDPLSSVLSVLSVVLVPDPDCDVVVSSVSSLVSLVSNQVSNLLAPAFQHAGNNDTNHNPDDRPRYRHYDYDPPPDPPDPPDDDDDDDDDDDDDDDDYDDDDDDDDDDDDDDDDDD

Sequence (395 aa):
MLQMLLAMGGPALIRRGPREAPGVVLQKTKVRILDRHGSEYKRNVLEYQRTRGEFLRGLAAHPVGRSLALIALGKEGVEALEQGRLPKWPTGAWVTVSSPPMVKIGSKKTWERLPIRGPIFPKDRPLGPLPHNLKTARGKPVSYPPHAAKDQKSQSSEGYQCHHIVQKSTLSVNDPTGVNDPCNLVVVQTLRSGNNQRNWHHYWHAGFLHPQTHLAAGSLATVYFVRPLFPIYPPICQAFHTVEEVQEALQKLDPNAKLPRAWAQRLVAFSEAVGHREPLVPEKCREAIRAFQEIHLSPDHDPEDEERRRQRAAELGAPWACQWLPPGAQVLGKCVPKDQEHKTPLAVISEPTRGPLEPLSGSEHTRSGRHRRSPRHPGSAGKQKKPGTRKELNR

Secondary structure (DSSP, 8-state):
-HHHHHHT--HHHHHHS-TTSTTEEEEEEEEEEPPSSSHHHHHHHHHHHHHHHHHHHHHHHSHHHHHHHHHHHHHHHHHHHHTT-PPBSPSS-------S-----SSS---PPP----PPPP-----PPP------TT-----PPP------------EEEEEESS-TTEEESS-TT-TT-GGGEEEEEE-SSS-TTS-HHHHHIIIIIHHHH-SPTT-EEEEEEEEESSSEESS-SS--SSHHHHHHHHHHH-TT----HHHHHHHHHHHHHTTSS-----GGGHHHHHHHHHHHH-SS--HHHHHHHHHHHHHHHHHHHHHHSPTT-EETTEEPPTT---SSPPPEEPP--------------------------------------------

pLDDT: mean 73.5, std 24.09, range [29.22, 97.81]